Protein AF-0000000084893441 (afdb_homodimer)

Nearest PDB structures (foldseek):
  6hxs-assembly1_A  TM=9.053E-01  e=1.420E-27  Homo sapiens
  6hxr-assembly1_A  TM=9.342E-01  e=1.522E-26  Homo sapiens
  6w65-assembly1_A  TM=9.190E-01  e=3.024E-26  Homo sapiens
  6hxr-assembly2_B  TM=9.237E-01  e=7.244E-26  Homo sapiens
  6w65-assembly2_B  TM=9.407E-01  e=1.747E-24  Homo sapiens

InterPro domains:
  IPR012317 Poly(ADP-ribose) polymerase, catalytic domain [PF00644] (95-264)
  IPR012317 Poly(ADP-ribose) polymerase, catalytic domain [PS51059] (69-274)
  IPR041400 PARP16 N-terminal domain [PF18084] (4-82)
  IPR051838 Intracellular mono-ADP-ribosyltransferase ARTD/PARP [PTHR21328] (9-321)

Foldseek 3Di:
DQPDEDLQQLLLLLFLQLLLLVDPVVVVQNPPDDPVQADPVRDGNSVVVNVLSQQDAAPLPDDPVDCPPGDPSVVVVSVVRQRDDFKHKDWDDPVVQVCVQPQFPEPDTADRFPTKIFIGGDPVLVVLLVVVQVPWDKHKWKAFAESNNVNVCSRPNDDQVPDPDQQQHTAGKTFSYNVVRQVNFAWGATRCNGLLHGTKTKMFIKIFTPDLQKAAQDPPPVPPPPPPSNVSRQGDPPHNNGGHDHRMIGHRDRSRMGTGMMGMHRPPHDSVVVVCSVVVPPPPPPPPPPVVVCCVVCVVVVVVVVVVVVVVVVCCCPDPVVVVVVVVVVVD/DQPQEDLQQLLLLLFLQLLLLVDPVVVVQNPPDDPVQADPVRDGNSVVVNVLSQQDAFPLPDDPVDCPPGDPSVVVVSVVRQRDDFKHKDWDDPVVQVCVQPQFPEPDTADRFPTKIFIGGDPVLVVLLVVVQVPWDKHKWKAFAESNNVNVCSRPNDDQVPDPDQQQHTAGKTFSYNVVRQVNFAWGATRCNGLLHGTKTKMFIKIFTPDLQKAAQPPPPVPPPDDPSNVSRQGDPPHNNGGHDHRMIGHRDRSRMGTGMMGMHRPPHDSVVVVCSVVVPPPPPPPPPPVVVCCVVCVVVVVVVVVVVVVVVVCCCPDPVVVVVVVVVVVD

Secondary structure (DSSP, 8-state):
------HHHHHHHHHHHHHHHTSTTHHHH--SPPGGGB-TTS-B-HHHHHHHHHTPPPGGG--TT--TTS-HHHHHHHHHHT--SSEEEEE--HHHHHHHHHSS--SSPPPPPSEEEEEEE-HHHHHHHHHHHTTS-EEEEEEEE-GGGHHHHHHH---GGG----TT-SSEEEES-HHHHGGG---EE--TT-TT-SEEEEEEEEEEE--TTEEE-----TT-TT-GGGGGGSB-TT-SS-BPPTTEEEESSGGGEEEEEEEEE-TT--HHHHHHHHHT---------HHHHHHHHTHHHHHHHHHHHHHHHHHHHHSHHHHHHHHHHH--/------HHHHHHHHHHHHHHHTSTTHHHH--SPPGGGB-TTS-B-HHHHHHHHHTPPPGGG--TT--TTS-HHHHHHHHHHT--SSEEEEE--HHHHHHHHHSS--SSPPPPPSEEEEEEE-HHHHHHHHHHHTTS-EEEEEEEE-GGGHHHHHHH---GGG----TT-SSEEEES-HHHHGGG---EE--TT-TT-SEEEEEEEEEEE--TTEEE-----TT----GGGGGGSB-TT-SS-BPPTTEEEESSGGGEEEEEEEEE-TT--HHHHHHHHHT---------HHHHHHHHTHHHHHHHHHHHHHHHHHHHHSHHHHHHHHHHH--

Structure (mmCIF, N/CA/C/O backbone):
data_AF-0000000084893441-model_v1
#
loop_
_entity.id
_entity.type
_entity.pdbx_description
1 polymer Poly
#
loop_
_atom_site.group_PDB
_atom_site.id
_atom_site.type_symbol
_atom_site.label_atom_id
_atom_site.label_alt_id
_atom_site.label_comp_id
_atom_site.label_asym_id
_atom_site.label_entity_id
_atom_site.label_seq_id
_atom_site.pdbx_PDB_ins_code
_atom_site.Cartn_x
_atom_site.Cartn_y
_atom_site.Cartn_z
_atom_site.occupancy
_atom_site.B_iso_or_equiv
_atom_site.auth_seq_id
_atom_site.auth_comp_id
_atom_site.auth_asym_id
_atom_site.auth_atom_id
_atom_site.pdbx_PDB_model_num
ATOM 1 N N . GLN A 1 1 ? -11.25 -36.5 -12.289 1 32.12 1 GLN A N 1
ATOM 2 C CA . GLN A 1 1 ? -9.812 -36.75 -12.359 1 32.12 1 GLN A CA 1
ATOM 3 C C . GLN A 1 1 ? -9.023 -35.594 -11.758 1 32.12 1 GLN A C 1
ATOM 5 O O . GLN A 1 1 ? -9.188 -34.438 -12.172 1 32.12 1 GLN A O 1
ATOM 10 N N . ALA A 1 2 ? -8.75 -35.719 -10.508 1 43.72 2 ALA A N 1
ATOM 11 C CA . ALA A 1 2 ? -8.039 -34.656 -9.797 1 43.72 2 ALA A CA 1
ATOM 12 C C . ALA A 1 2 ? -6.891 -34.094 -10.633 1 43.72 2 ALA A C 1
ATOM 14 O O . ALA A 1 2 ? -6 -34.844 -11.047 1 43.72 2 ALA A O 1
ATOM 15 N N . THR A 1 3 ? -7.152 -33.156 -11.516 1 53.75 3 THR A N 1
ATOM 16 C CA . THR A 1 3 ? -6.125 -32.594 -12.375 1 53.75 3 THR A CA 1
ATOM 17 C C . THR A 1 3 ? -4.859 -32.281 -11.578 1 53.75 3 THR A C 1
ATOM 19 O O . THR A 1 3 ? -4.918 -31.609 -10.547 1 53.75 3 THR A O 1
ATOM 22 N N . VAL A 1 4 ? -3.928 -33.188 -11.719 1 68.5 4 VAL A N 1
ATOM 23 C CA . VAL A 1 4 ? -2.631 -33.094 -11.055 1 68.5 4 VAL A CA 1
ATOM 24 C C . VAL A 1 4 ? -1.923 -31.828 -11.5 1 68.5 4 VAL A C 1
ATOM 26 O O . VAL A 1 4 ? -1.773 -31.578 -12.695 1 68.5 4 VAL A O 1
ATOM 29 N N . MET A 1 5 ? -1.718 -30.922 -10.555 1 84.44 5 MET A N 1
ATOM 30 C CA . MET A 1 5 ? -0.98 -29.688 -10.828 1 84.44 5 MET A CA 1
ATOM 31 C C . MET A 1 5 ? 0.495 -29.984 -11.086 1 84.44 5 MET A C 1
ATOM 33 O O . MET A 1 5 ? 1.08 -30.844 -10.43 1 84.44 5 MET A O 1
ATOM 37 N N . ASP A 1 6 ? 0.981 -29.344 -12.094 1 90.38 6 ASP A N 1
ATOM 38 C CA . ASP A 1 6 ? 2.404 -29.516 -12.375 1 90.38 6 ASP A CA 1
ATOM 39 C C . ASP A 1 6 ? 3.258 -28.891 -11.273 1 90.38 6 ASP A C 1
ATOM 41 O O . ASP A 1 6 ? 2.73 -28.25 -10.367 1 90.38 6 ASP A O 1
ATOM 45 N N . ILE A 1 7 ? 4.516 -29.172 -11.336 1 95.06 7 ILE A N 1
ATOM 46 C CA . ILE A 1 7 ? 5.441 -28.797 -10.273 1 95.06 7 ILE A CA 1
ATOM 47 C C . ILE A 1 7 ? 5.535 -27.281 -10.164 1 95.06 7 ILE A C 1
ATOM 49 O O . ILE A 1 7 ? 5.723 -26.734 -9.07 1 95.06 7 ILE A O 1
ATOM 53 N N . VAL A 1 8 ? 5.375 -26.562 -11.297 1 96.56 8 VAL A N 1
ATOM 54 C CA . VAL A 1 8 ? 5.488 -25.109 -11.305 1 96.56 8 VAL A CA 1
ATOM 55 C C . VAL A 1 8 ? 4.301 -24.5 -10.578 1 96.56 8 VAL A C 1
ATOM 57 O O . VAL A 1 8 ? 4.465 -23.578 -9.766 1 96.56 8 VAL A O 1
ATOM 60 N N . CYS A 1 9 ? 3.146 -25.031 -10.758 1 97.5 9 CYS A N 1
ATOM 61 C CA . CYS A 1 9 ? 1.945 -24.578 -10.062 1 97.5 9 CYS A CA 1
ATOM 62 C C . CYS A 1 9 ? 2.051 -24.875 -8.562 1 97.5 9 CYS A C 1
ATOM 64 O O . CYS A 1 9 ? 1.691 -24.031 -7.738 1 97.5 9 CYS A O 1
ATOM 66 N N . CYS A 1 10 ? 2.59 -26.016 -8.273 1 97.56 10 CYS A N 1
ATOM 67 C CA . CYS A 1 10 ? 2.762 -26.391 -6.875 1 97.56 10 CYS A CA 1
ATOM 68 C C . CYS A 1 10 ? 3.74 -25.453 -6.172 1 97.56 10 CYS A C 1
ATOM 70 O O . CYS A 1 10 ? 3.488 -25.016 -5.051 1 97.56 10 CYS A O 1
ATOM 72 N N . ASP A 1 11 ? 4.809 -25.203 -6.891 1 97.38 11 ASP A N 1
ATOM 73 C CA . ASP A 1 11 ? 5.82 -24.297 -6.344 1 97.38 11 ASP A CA 1
ATOM 74 C C . ASP A 1 11 ? 5.242 -22.906 -6.09 1 97.38 11 ASP A C 1
ATOM 76 O O . ASP A 1 11 ? 5.484 -22.312 -5.039 1 97.38 11 ASP A O 1
ATOM 80 N N . PHE A 1 12 ? 4.418 -22.5 -7.02 1 97.44 12 PHE A N 1
ATOM 81 C CA . PHE A 1 12 ? 3.801 -21.172 -6.898 1 97.44 12 PHE A CA 1
ATOM 82 C C . PHE A 1 12 ? 2.873 -21.125 -5.691 1 97.44 12 PHE A C 1
ATOM 84 O O . PHE A 1 12 ? 2.957 -20.203 -4.879 1 97.44 12 PHE A O 1
ATOM 91 N N . LEU A 1 13 ? 2.057 -22.094 -5.516 1 97.81 13 LEU A N 1
ATOM 92 C CA . LEU A 1 13 ? 1.147 -22.141 -4.375 1 97.81 13 LEU A CA 1
ATOM 93 C C . LEU A 1 13 ? 1.923 -22.141 -3.062 1 97.81 13 LEU A C 1
ATOM 95 O O . LEU A 1 13 ? 1.551 -21.453 -2.117 1 97.81 13 LEU A O 1
ATOM 99 N N . TYR A 1 14 ? 2.969 -22.922 -3.07 1 97.81 14 TYR A N 1
ATOM 100 C CA . TYR A 1 14 ? 3.768 -23.016 -1.854 1 97.81 14 TYR A CA 1
ATOM 101 C C . TYR A 1 14 ? 4.457 -21.688 -1.561 1 97.81 14 TYR A C 1
ATOM 103 O O . TYR A 1 14 ? 4.574 -21.281 -0.402 1 97.81 14 TYR A O 1
ATOM 111 N N . SER A 1 15 ? 4.902 -21 -2.605 1 96.94 15 SER A N 1
ATOM 112 C CA . SER A 1 15 ? 5.527 -19.703 -2.447 1 96.94 15 SER A CA 1
ATOM 113 C C . SER A 1 15 ? 4.551 -18.688 -1.859 1 96.94 15 SER A C 1
ATOM 115 O O . SER A 1 15 ? 4.914 -17.906 -0.98 1 96.94 15 SER A O 1
ATOM 117 N N . LEU A 1 16 ? 3.322 -18.703 -2.357 1 97.31 16 LEU A N 1
ATOM 118 C CA . LEU A 1 16 ? 2.303 -17.797 -1.822 1 97.31 16 LEU A CA 1
ATOM 119 C C . LEU A 1 16 ? 2.037 -18.094 -0.35 1 97.31 16 LEU A C 1
ATOM 121 O O . LEU A 1 16 ? 1.928 -17.188 0.463 1 97.31 16 LEU A O 1
ATOM 125 N N . PHE A 1 17 ? 2.029 -19.328 -0.044 1 97.75 17 PHE A N 1
ATOM 126 C CA . PHE A 1 17 ? 1.771 -19.766 1.323 1 97.75 17 PHE A CA 1
ATOM 127 C C . PHE A 1 17 ? 2.879 -19.297 2.26 1 97.75 17 PHE A C 1
ATOM 129 O O . PHE A 1 17 ? 2.604 -18.734 3.32 1 97.75 17 PHE A O 1
ATOM 136 N N . VAL A 1 18 ? 4.074 -19.516 1.857 1 97.25 18 VAL A N 1
ATOM 137 C CA . VAL A 1 18 ? 5.223 -19.156 2.682 1 97.25 18 VAL A CA 1
ATOM 138 C C . VAL A 1 18 ? 5.281 -17.641 2.85 1 97.25 18 VAL A C 1
ATOM 140 O O . VAL A 1 18 ? 5.547 -17.141 3.945 1 97.25 18 VAL A O 1
ATOM 143 N N . SER A 1 19 ? 4.996 -16.953 1.804 1 96.44 19 SER A N 1
ATOM 144 C CA . SER A 1 19 ? 4.992 -15.492 1.881 1 96.44 19 SER A CA 1
ATOM 145 C C . SER A 1 19 ? 3.998 -15 2.928 1 96.44 19 SER A C 1
ATOM 147 O O . SER A 1 19 ? 4.293 -14.062 3.678 1 96.44 19 SER A O 1
ATOM 149 N N . ALA A 1 20 ? 2.879 -15.594 2.982 1 96.88 20 ALA A N 1
ATOM 150 C CA . ALA A 1 20 ? 1.868 -15.234 3.977 1 96.88 20 ALA A CA 1
ATOM 151 C C . ALA A 1 20 ? 2.305 -15.656 5.375 1 96.88 20 ALA A C 1
ATOM 153 O O . ALA A 1 20 ? 2.133 -14.898 6.34 1 96.88 20 ALA A O 1
ATOM 154 N N . ALA A 1 21 ? 2.926 -16.766 5.469 1 97.38 21 ALA A N 1
ATOM 155 C CA . ALA A 1 21 ? 3.27 -17.375 6.754 1 97.38 21 ALA A CA 1
ATOM 156 C C . ALA A 1 21 ? 4.363 -16.578 7.461 1 97.38 21 ALA A C 1
ATOM 158 O O . ALA A 1 21 ? 4.344 -16.438 8.688 1 97.38 21 ALA A O 1
ATOM 159 N N . ILE A 1 22 ? 5.266 -16.078 6.727 1 94.81 22 ILE A N 1
ATOM 160 C CA . ILE A 1 22 ? 6.434 -15.461 7.348 1 94.81 22 ILE A CA 1
ATOM 161 C C . ILE A 1 22 ? 6.168 -13.977 7.562 1 94.81 22 ILE A C 1
ATOM 163 O O . ILE A 1 22 ? 7 -13.266 8.141 1 94.81 22 ILE A O 1
ATOM 167 N N . ASN A 1 23 ? 5.094 -13.523 7.066 1 93.31 23 ASN A N 1
ATOM 168 C CA . ASN A 1 23 ? 4.758 -12.117 7.23 1 93.31 23 ASN A CA 1
ATOM 169 C C . ASN A 1 23 ? 4.367 -11.797 8.672 1 93.31 23 ASN A C 1
ATOM 171 O O . ASN A 1 23 ? 3.846 -12.656 9.383 1 93.31 23 ASN A O 1
ATOM 175 N N . TYR A 1 24 ? 4.613 -10.508 9.086 1 89.5 24 TYR A N 1
ATOM 176 C CA . TYR A 1 24 ? 4.273 -10.094 10.438 1 89.5 24 TYR A CA 1
ATOM 177 C C . TYR A 1 24 ? 2.762 -10.086 10.648 1 89.5 24 TYR A C 1
ATOM 179 O O . TYR A 1 24 ? 2.283 -10.211 11.773 1 89.5 24 TYR A O 1
ATOM 187 N N . LYS A 1 25 ? 1.961 -9.984 9.562 1 90.88 25 LYS A N 1
ATOM 188 C CA . LYS A 1 25 ? 0.503 -10 9.633 1 90.88 25 LYS A CA 1
ATOM 189 C C . LYS A 1 25 ? -0.045 -11.391 9.32 1 90.88 25 LYS A C 1
ATOM 191 O O . LYS A 1 25 ? -1.138 -11.523 8.766 1 90.88 25 LYS A O 1
ATOM 196 N N . LYS A 1 26 ? 0.669 -12.32 9.633 1 94.31 26 LYS A N 1
ATOM 197 C CA . LYS A 1 26 ? 0.342 -13.695 9.258 1 94.31 26 LYS A CA 1
ATOM 198 C C . LYS A 1 26 ? -1.015 -14.109 9.82 1 94.31 26 LYS A C 1
ATOM 200 O O . LYS A 1 26 ? -1.728 -14.906 9.203 1 94.31 26 LYS A O 1
ATOM 205 N N . ASP A 1 27 ? -1.447 -13.578 10.93 1 91.88 27 ASP A N 1
ATOM 206 C CA . ASP A 1 27 ? -2.727 -13.953 11.523 1 91.88 27 ASP A CA 1
ATOM 207 C C . ASP A 1 27 ? -3.889 -13.586 10.602 1 91.88 27 ASP A C 1
ATOM 209 O O . ASP A 1 27 ? -4.863 -14.336 10.5 1 91.88 27 ASP A O 1
ATOM 213 N N . SER A 1 28 ? -3.746 -12.516 9.859 1 90.44 28 SER A N 1
ATOM 214 C CA . SER A 1 28 ? -4.809 -12.055 8.969 1 90.44 28 SER A CA 1
ATOM 215 C C . SER A 1 28 ? -4.59 -12.547 7.547 1 90.44 28 SER A C 1
ATOM 217 O O . SER A 1 28 ? -5.547 -12.703 6.785 1 90.44 28 SER A O 1
ATOM 219 N N . LEU A 1 29 ? -3.416 -12.875 7.234 1 94.38 29 LEU A N 1
ATOM 220 C CA . LEU A 1 29 ? -3.059 -13.172 5.852 1 94.38 29 LEU A CA 1
ATOM 221 C C . LEU A 1 29 ? -3.182 -14.672 5.57 1 94.38 29 LEU A C 1
ATOM 223 O O . LEU A 1 29 ? -3.547 -15.07 4.465 1 94.38 29 LEU A O 1
ATOM 227 N N . LEU A 1 30 ? -2.803 -15.453 6.574 1 96.94 30 LEU A N 1
ATOM 228 C CA . LEU A 1 30 ? -2.715 -16.891 6.363 1 96.94 30 LEU A CA 1
ATOM 229 C C . LEU A 1 30 ? -4.074 -17.547 6.555 1 96.94 30 LEU A C 1
ATOM 231 O O . LEU A 1 30 ? -4.312 -18.219 7.574 1 96.94 30 LEU A O 1
ATOM 235 N N . ARG A 1 31 ? -4.867 -17.406 5.5 1 95.62 31 ARG A N 1
ATOM 236 C CA . ARG A 1 31 ? -6.215 -17.969 5.469 1 95.62 31 ARG A CA 1
ATOM 237 C C . ARG A 1 31 ? -6.465 -18.719 4.156 1 95.62 31 ARG A C 1
ATOM 239 O O . ARG A 1 31 ? -6.363 -18.125 3.078 1 95.62 31 ARG A O 1
ATOM 246 N N . PRO A 1 32 ? -6.781 -19.922 4.27 1 96.81 32 PRO A N 1
ATOM 247 C CA . PRO A 1 32 ? -6.973 -20.781 5.445 1 96.81 32 PRO A CA 1
ATOM 248 C C . PRO A 1 32 ? -5.66 -21.141 6.137 1 96.81 32 PRO A C 1
ATOM 250 O O . PRO A 1 32 ? -4.59 -21 5.539 1 96.81 32 PRO A O 1
ATOM 253 N N . PHE A 1 33 ? -5.781 -21.484 7.379 1 97.94 33 PHE A N 1
ATOM 254 C CA . PHE A 1 33 ? -4.688 -22 8.188 1 97.94 33 PHE A CA 1
ATOM 255 C C . PHE A 1 33 ? -4.734 -23.531 8.258 1 97.94 33 PHE A C 1
ATOM 257 O O . PHE A 1 33 ? -5.789 -24.109 8.508 1 97.94 33 PHE A O 1
ATOM 264 N N . PRO A 1 34 ? -3.645 -24.188 8.023 1 97.19 34 PRO A N 1
ATOM 265 C CA . PRO A 1 34 ? -3.664 -25.641 8.078 1 97.19 34 PRO A CA 1
ATOM 266 C C . PRO A 1 34 ? -3.939 -26.172 9.484 1 97.19 34 PRO A C 1
ATOM 268 O O . PRO A 1 34 ? -3.184 -25.891 10.414 1 97.19 34 PRO A O 1
ATOM 271 N N . ALA A 1 35 ? -4.816 -27 9.57 1 95.5 35 ALA A N 1
ATOM 272 C CA . ALA A 1 35 ? -5.277 -27.531 10.852 1 95.5 35 ALA A CA 1
ATOM 273 C C . ALA A 1 35 ? -4.176 -28.328 11.539 1 95.5 35 ALA A C 1
ATOM 275 O O . ALA A 1 35 ? -4.172 -28.469 12.766 1 95.5 35 ALA A O 1
ATOM 276 N N . LEU A 1 36 ? -3.299 -28.875 10.797 1 95 36 LEU A N 1
ATOM 277 C CA . LEU A 1 36 ? -2.178 -29.672 11.297 1 95 36 LEU A CA 1
ATOM 278 C C . LEU A 1 36 ? -1.379 -28.875 12.328 1 95 36 LEU A C 1
ATOM 280 O O . LEU A 1 36 ? -0.687 -29.469 13.164 1 95 36 LEU A O 1
ATOM 284 N N . PHE A 1 37 ? -1.489 -27.562 12.281 1 97.62 37 PHE A N 1
ATOM 285 C CA . PHE A 1 37 ? -0.652 -26.734 13.141 1 97.62 37 PHE A CA 1
ATOM 286 C C . PHE A 1 37 ? -1.497 -26 14.18 1 97.62 37 PHE A C 1
ATOM 288 O O . PHE A 1 37 ? -1.126 -24.922 14.633 1 97.62 37 PHE A O 1
ATOM 295 N N . LEU A 1 38 ? -2.572 -26.547 14.43 1 96.38 38 LEU A N 1
ATOM 296 C CA . LEU A 1 38 ? -3.375 -26.078 15.555 1 96.38 38 LEU A CA 1
ATOM 297 C C . LEU A 1 38 ? -3.018 -26.828 16.828 1 96.38 38 LEU A C 1
ATOM 299 O O . LEU A 1 38 ? -2.9 -28.062 16.812 1 96.38 38 LEU A O 1
ATOM 303 N N . LYS A 1 39 ? -2.828 -26.094 17.859 1 94.94 39 LYS A N 1
ATOM 304 C CA . LYS A 1 39 ? -2.586 -26.719 19.156 1 94.94 39 LYS A CA 1
ATOM 305 C C . LYS A 1 39 ? -3.871 -27.297 19.734 1 94.94 39 LYS A C 1
ATOM 307 O O . LYS A 1 39 ? -4.934 -27.203 19.109 1 94.94 39 LYS A O 1
ATOM 312 N N . GLU A 1 40 ? -3.732 -27.906 20.906 1 91 40 GLU A N 1
ATOM 313 C CA . GLU A 1 40 ? -4.867 -28.547 21.578 1 91 40 GLU A CA 1
ATOM 314 C C . GLU A 1 40 ? -5.938 -27.531 21.938 1 91 40 GLU A C 1
ATOM 316 O O . GLU A 1 40 ? -7.133 -27.828 21.906 1 91 40 GLU A O 1
ATOM 321 N N . ASP A 1 41 ? -5.59 -26.266 22.25 1 93 41 ASP A N 1
ATOM 322 C CA . ASP A 1 41 ? -6.52 -25.203 22.609 1 93 41 ASP A CA 1
ATOM 323 C C . ASP A 1 41 ? -7.031 -24.453 21.375 1 93 41 ASP A C 1
ATOM 325 O O . ASP A 1 41 ? -7.691 -23.422 21.5 1 93 41 ASP A O 1
ATOM 329 N N . ASN A 1 42 ? -6.695 -24.922 20.234 1 92.5 42 ASN A N 1
ATOM 330 C CA . ASN A 1 42 ? -7.117 -24.344 18.953 1 92.5 42 ASN A CA 1
ATOM 331 C C . ASN A 1 42 ? -6.355 -23.062 18.625 1 92.5 42 ASN A C 1
ATOM 333 O O . ASN A 1 42 ? -6.785 -22.281 17.781 1 92.5 42 ASN A O 1
ATOM 337 N N . GLU A 1 43 ? -5.309 -22.953 19.359 1 95.69 43 GLU A N 1
ATOM 338 C CA . GLU A 1 43 ? -4.438 -21.828 19.062 1 95.69 43 GLU A CA 1
ATOM 339 C C . GLU A 1 43 ? -3.502 -22.156 17.891 1 95.69 43 GLU A C 1
ATOM 341 O O . GLU A 1 43 ? -2.977 -23.266 17.797 1 95.69 43 GLU A O 1
ATOM 346 N N . LYS A 1 44 ? -3.289 -21.234 17.047 1 97 44 LYS A N 1
ATOM 347 C CA . LYS A 1 44 ? -2.426 -21.406 15.891 1 97 44 LYS A CA 1
ATOM 348 C C . LYS A 1 44 ? -0.958 -21.469 16.297 1 97 44 LYS A C 1
ATOM 350 O O . LYS A 1 44 ? -0.463 -20.594 17 1 97 44 LYS A O 1
ATOM 355 N N . ASP A 1 45 ? -0.286 -22.5 15.898 1 97.31 45 ASP A N 1
ATOM 356 C CA . ASP A 1 45 ? 1.142 -22.656 16.156 1 97.31 45 ASP A CA 1
ATOM 357 C C . ASP A 1 45 ? 1.973 -22.156 14.977 1 97.31 45 ASP A C 1
ATOM 359 O O . ASP A 1 45 ? 2.488 -22.969 14.195 1 97.31 45 ASP A O 1
ATOM 363 N N . PHE A 1 46 ? 2.209 -20.922 14.953 1 97.31 46 PHE A N 1
ATOM 364 C CA . PHE A 1 46 ? 2.912 -20.297 13.836 1 97.31 46 PHE A CA 1
ATOM 365 C C . PHE A 1 46 ? 4.379 -20.719 13.82 1 97.31 46 PHE A C 1
ATOM 367 O O . PHE A 1 46 ? 4.965 -20.906 12.75 1 97.31 46 PHE A O 1
ATOM 374 N N . ASP A 1 47 ? 4.953 -20.875 14.922 1 96.56 47 ASP A N 1
ATOM 375 C CA . ASP A 1 47 ? 6.367 -21.234 14.984 1 96.56 47 ASP A CA 1
ATOM 376 C C . ASP A 1 47 ? 6.609 -22.594 14.344 1 96.56 47 ASP A C 1
ATOM 378 O O . ASP A 1 47 ? 7.516 -22.75 13.523 1 96.56 47 ASP A O 1
ATOM 382 N N . ALA A 1 48 ? 5.836 -23.516 14.75 1 97.25 48 ALA A N 1
ATOM 383 C CA . ALA A 1 48 ? 5.957 -24.859 14.18 1 97.25 48 ALA A CA 1
ATOM 384 C C . ALA A 1 48 ? 5.691 -24.844 12.672 1 97.25 48 ALA A C 1
ATOM 386 O O . ALA A 1 48 ? 6.367 -25.531 11.906 1 97.25 48 ALA A O 1
ATOM 387 N N . LEU A 1 49 ? 4.723 -24.078 12.305 1 98.19 49 LEU A N 1
ATOM 388 C CA . LEU A 1 49 ? 4.355 -23.984 10.898 1 98.19 49 LEU A CA 1
ATOM 389 C C . LEU A 1 49 ? 5.5 -23.406 10.078 1 98.19 49 LEU A C 1
ATOM 391 O O . LEU A 1 49 ? 5.855 -23.938 9.023 1 98.19 49 LEU A O 1
ATOM 395 N N . ILE A 1 50 ? 6.039 -22.328 10.562 1 97.44 50 ILE A N 1
ATOM 396 C CA . ILE A 1 50 ? 7.109 -21.641 9.859 1 97.44 50 ILE A CA 1
ATOM 397 C C . ILE A 1 50 ? 8.328 -22.547 9.758 1 97.44 50 ILE A C 1
ATOM 399 O O . ILE A 1 50 ? 8.984 -22.609 8.711 1 97.44 50 ILE A O 1
ATOM 403 N N . GLU A 1 51 ? 8.586 -23.203 10.766 1 96.81 51 GLU A N 1
ATOM 404 C CA . GLU A 1 51 ? 9.695 -24.156 10.75 1 96.81 51 GLU A CA 1
ATOM 405 C C . GLU A 1 51 ? 9.484 -25.234 9.688 1 96.81 51 GLU A C 1
ATOM 407 O O . GLU A 1 51 ? 10.391 -25.531 8.914 1 96.81 51 GLU A O 1
ATOM 412 N N . ALA A 1 52 ? 8.367 -25.797 9.688 1 97.5 52 ALA A N 1
ATOM 413 C CA . ALA A 1 52 ? 8.047 -26.812 8.695 1 97.5 52 ALA A CA 1
ATOM 414 C C . ALA A 1 52 ? 8.141 -26.25 7.277 1 97.5 52 ALA A C 1
ATOM 416 O O . ALA A 1 52 ? 8.656 -26.922 6.375 1 97.5 52 ALA A O 1
ATOM 417 N N . ALA A 1 53 ? 7.648 -25.078 7.078 1 97.38 53 ALA A N 1
ATOM 418 C CA . ALA A 1 53 ? 7.617 -24.453 5.762 1 97.38 53 ALA A CA 1
ATOM 419 C C . ALA A 1 53 ? 9.031 -24.172 5.254 1 97.38 53 ALA A C 1
ATOM 421 O O . ALA A 1 53 ? 9.32 -24.375 4.07 1 97.38 53 ALA A O 1
ATOM 422 N N . ARG A 1 54 ? 9.844 -23.766 6.133 1 93.75 54 ARG A N 1
ATOM 423 C CA . ARG A 1 54 ? 11.195 -23.375 5.754 1 93.75 54 ARG A CA 1
ATOM 424 C C . ARG A 1 54 ? 12.078 -24.578 5.496 1 93.75 54 ARG A C 1
ATOM 426 O O . ARG A 1 54 ? 13.047 -24.5 4.734 1 93.75 54 ARG A O 1
ATOM 433 N N . ARG A 1 55 ? 11.758 -25.656 6.02 1 95.44 55 ARG A N 1
ATOM 434 C CA . ARG A 1 55 ? 12.617 -26.828 5.965 1 95.44 55 ARG A CA 1
ATOM 435 C C . ARG A 1 55 ? 12.352 -27.641 4.699 1 95.44 55 ARG A C 1
ATOM 437 O O . ARG A 1 55 ? 13.078 -28.594 4.402 1 95.44 55 ARG A O 1
ATOM 444 N N . LEU A 1 56 ? 11.367 -27.312 4.012 1 97.19 56 LEU A N 1
ATOM 445 C CA . LEU A 1 56 ? 11.062 -28.047 2.781 1 97.19 56 LEU A CA 1
ATOM 446 C C . LEU A 1 56 ? 12.117 -27.766 1.713 1 97.19 56 LEU A C 1
ATOM 448 O O . LEU A 1 56 ? 12.422 -26.609 1.425 1 97.19 56 LEU A O 1
ATOM 452 N N . PRO A 1 57 ? 12.734 -28.828 1.166 1 96.56 57 PRO A N 1
ATOM 453 C CA . PRO A 1 57 ? 13.68 -28.625 0.066 1 96.56 57 PRO A CA 1
ATOM 454 C C . PRO A 1 57 ? 12.992 -28.188 -1.224 1 96.56 57 PRO A C 1
ATOM 456 O O . PRO A 1 57 ? 11.766 -28.188 -1.31 1 96.56 57 PRO A O 1
ATOM 459 N N . PRO A 1 58 ? 13.812 -27.734 -2.162 1 96.44 58 PRO A N 1
ATOM 460 C CA . PRO A 1 58 ? 13.188 -27.438 -3.455 1 96.44 58 PRO A CA 1
ATOM 461 C C . PRO A 1 58 ? 12.383 -28.609 -4.012 1 96.44 58 PRO A C 1
ATOM 463 O O . PRO A 1 58 ? 12.805 -29.766 -3.9 1 96.44 58 PRO A O 1
ATOM 466 N N . LEU A 1 59 ? 11.305 -28.281 -4.621 1 95.94 59 LEU A N 1
ATOM 467 C CA . LEU A 1 59 ? 10.359 -29.312 -5.02 1 95.94 59 LEU A CA 1
ATOM 468 C C . LEU A 1 59 ? 10.984 -30.25 -6.039 1 95.94 59 LEU A C 1
ATOM 470 O O . LEU A 1 59 ? 10.742 -31.469 -6 1 95.94 59 LEU A O 1
ATOM 474 N N . HIS A 1 60 ? 11.75 -29.719 -6.957 1 92.69 60 HIS A N 1
ATOM 475 C CA . HIS A 1 60 ? 12.32 -30.516 -8.031 1 92.69 60 HIS A CA 1
ATOM 476 C C . HIS A 1 60 ? 13.375 -31.484 -7.5 1 92.69 60 HIS A C 1
ATOM 478 O O . HIS A 1 60 ? 13.781 -32.406 -8.195 1 92.69 60 HIS A O 1
ATOM 484 N N . GLN A 1 61 ? 13.758 -31.312 -6.23 1 93.88 61 GLN A N 1
ATOM 485 C CA . GLN A 1 61 ? 14.773 -32.156 -5.621 1 93.88 61 GLN A CA 1
ATOM 486 C C . GLN A 1 61 ? 14.133 -33.25 -4.742 1 93.88 61 GLN A C 1
ATOM 488 O O . GLN A 1 61 ? 14.828 -34.094 -4.203 1 93.88 61 GLN A O 1
ATOM 493 N N . ILE A 1 62 ? 12.859 -33.188 -4.625 1 93.69 62 ILE A N 1
ATOM 494 C CA . ILE A 1 62 ? 12.18 -34.156 -3.762 1 93.69 62 ILE A CA 1
ATOM 495 C C . ILE A 1 62 ? 11.969 -35.469 -4.516 1 93.69 62 ILE A C 1
ATOM 497 O O . ILE A 1 62 ? 11.391 -35.5 -5.602 1 93.69 62 ILE A O 1
ATOM 501 N N . ASP A 1 63 ? 12.492 -36.562 -3.908 1 91.75 63 ASP A N 1
ATOM 502 C CA . ASP A 1 63 ? 12.188 -37.906 -4.371 1 91.75 63 ASP A CA 1
ATOM 503 C C . ASP A 1 63 ? 10.922 -38.438 -3.699 1 91.75 63 ASP A C 1
ATOM 505 O O . ASP A 1 63 ? 10.969 -38.906 -2.562 1 91.75 63 ASP A O 1
ATOM 509 N N . TRP A 1 64 ? 9.953 -38.469 -4.441 1 87.75 64 TRP A N 1
ATOM 510 C CA . TRP A 1 64 ? 8.641 -38.781 -3.896 1 87.75 64 TRP A CA 1
ATOM 511 C C . TRP A 1 64 ? 8.555 -40.281 -3.525 1 87.75 64 TRP A C 1
ATOM 513 O O . TRP A 1 64 ? 7.664 -40.688 -2.779 1 87.75 64 TRP A O 1
ATOM 523 N N . LYS A 1 65 ? 9.461 -41.031 -3.982 1 88.62 65 LYS A N 1
ATOM 524 C CA . LYS A 1 65 ? 9.516 -42.469 -3.611 1 88.62 65 LYS A CA 1
ATOM 525 C C . LYS A 1 65 ? 10.156 -42.656 -2.24 1 88.62 65 LYS A C 1
ATOM 527 O O . LYS A 1 65 ? 9.922 -43.656 -1.569 1 88.62 65 LYS A O 1
ATOM 532 N N . ASN A 1 66 ? 10.953 -41.688 -1.902 1 90.69 66 ASN A N 1
ATOM 533 C CA . ASN A 1 66 ? 11.633 -41.719 -0.609 1 90.69 66 ASN A CA 1
ATOM 534 C C . ASN A 1 66 ? 11.703 -40.344 0.024 1 90.69 66 ASN A C 1
ATOM 536 O O . ASN A 1 66 ? 12.656 -39.594 -0.221 1 90.69 66 ASN A O 1
ATOM 540 N N . THR A 1 67 ? 10.789 -40.062 0.929 1 91.19 67 THR A N 1
ATOM 541 C CA . THR A 1 67 ? 10.742 -38.781 1.567 1 91.19 67 THR A CA 1
ATOM 542 C C . THR A 1 67 ? 11.156 -38.875 3.033 1 91.19 67 THR A C 1
ATOM 544 O O . THR A 1 67 ? 10.906 -37.938 3.816 1 91.19 67 THR A O 1
ATOM 547 N N . ASP A 1 68 ? 11.789 -39.969 3.439 1 91.19 68 ASP A N 1
ATOM 548 C CA . ASP A 1 68 ? 12.086 -40.25 4.844 1 91.19 68 ASP A CA 1
ATOM 549 C C . ASP A 1 68 ? 13.102 -39.25 5.391 1 91.19 68 ASP A C 1
ATOM 551 O O . ASP A 1 68 ? 13.133 -38.969 6.594 1 91.19 68 ASP A O 1
ATOM 555 N N . HIS A 1 69 ? 13.859 -38.719 4.512 1 92.81 69 HIS A N 1
ATOM 556 C CA . HIS A 1 69 ? 14.914 -37.781 4.941 1 92.81 69 HIS A CA 1
ATOM 557 C C . HIS A 1 69 ? 14.391 -36.375 5.098 1 92.81 69 HIS A C 1
ATOM 559 O O . HIS A 1 69 ? 15.102 -35.5 5.57 1 92.81 69 HIS A O 1
ATOM 565 N N . ILE A 1 70 ? 13.227 -36.156 4.68 1 94.75 70 ILE A N 1
ATOM 566 C CA . ILE A 1 70 ? 12.609 -34.844 4.762 1 94.75 70 ILE A CA 1
ATOM 567 C C . ILE A 1 70 ? 11.727 -34.75 6 1 94.75 70 ILE A C 1
ATOM 569 O O . ILE A 1 70 ? 11.102 -35.75 6.391 1 94.75 70 ILE A O 1
ATOM 573 N N . ASN A 1 71 ? 11.703 -33.594 6.625 1 94.62 71 ASN A N 1
ATOM 574 C CA . ASN A 1 71 ? 10.828 -33.375 7.766 1 94.62 71 ASN A CA 1
ATOM 575 C C . ASN A 1 71 ? 9.383 -33.781 7.453 1 94.62 71 ASN A C 1
ATOM 577 O O . ASN A 1 71 ? 8.797 -33.281 6.496 1 94.62 71 ASN A O 1
ATOM 581 N N . PRO A 1 72 ? 8.859 -34.719 8.242 1 95.25 72 PRO A N 1
ATOM 582 C CA . PRO A 1 72 ? 7.512 -35.219 7.941 1 95.25 72 PRO A CA 1
ATOM 583 C C . PRO A 1 72 ? 6.461 -34.125 7.957 1 95.25 72 PRO A C 1
ATOM 585 O O . PRO A 1 72 ? 5.516 -34.125 7.168 1 95.25 72 PRO A O 1
ATOM 588 N N . GLN A 1 73 ? 6.598 -33.125 8.836 1 96.56 73 GLN A N 1
ATOM 589 C CA . GLN A 1 73 ? 5.641 -32.031 8.898 1 96.56 73 GLN A CA 1
ATOM 590 C C . GLN A 1 73 ? 5.699 -31.188 7.637 1 96.56 73 GLN A C 1
ATOM 592 O O . GLN A 1 73 ? 4.68 -30.641 7.203 1 96.56 73 GLN A O 1
ATOM 597 N N . SER A 1 74 ? 6.898 -31.094 7.113 1 97.62 74 SER A N 1
ATOM 598 C CA . SER A 1 74 ? 7.059 -30.328 5.875 1 97.62 74 SER A CA 1
ATOM 599 C C . SER A 1 74 ? 6.336 -31 4.715 1 97.62 74 SER A C 1
ATOM 601 O O . SER A 1 74 ? 5.707 -30.344 3.895 1 97.62 74 SER A O 1
ATOM 603 N N . ILE A 1 75 ? 6.418 -32.281 4.715 1 96.62 75 ILE A N 1
ATOM 604 C CA . ILE A 1 75 ? 5.777 -33.062 3.648 1 96.62 75 ILE A CA 1
ATOM 605 C C . ILE A 1 75 ? 4.258 -32.969 3.785 1 96.62 75 ILE A C 1
ATOM 607 O O . ILE A 1 75 ? 3.551 -32.75 2.797 1 96.62 75 ILE A O 1
ATOM 611 N N . LEU A 1 76 ? 3.775 -33.125 4.953 1 96.56 76 LEU A N 1
ATOM 612 C CA . LEU A 1 76 ? 2.342 -33.031 5.199 1 96.56 76 LEU A CA 1
ATOM 613 C C . LEU A 1 76 ? 1.83 -31.625 4.848 1 96.56 76 LEU A C 1
ATOM 615 O O . LEU A 1 76 ? 0.759 -31.484 4.254 1 96.56 76 LEU A O 1
ATOM 619 N N . LEU A 1 77 ? 2.592 -30.656 5.207 1 98.06 77 LEU A N 1
ATOM 620 C CA . LEU A 1 77 ? 2.234 -29.281 4.895 1 98.06 77 LEU A CA 1
ATOM 621 C C . LEU A 1 77 ? 2.18 -29.062 3.385 1 98.06 77 LEU A C 1
ATOM 623 O O . LEU A 1 77 ? 1.23 -28.469 2.873 1 98.06 77 LEU A O 1
ATOM 627 N N . LEU A 1 78 ? 3.16 -29.531 2.711 1 97.5 78 LEU A N 1
ATOM 628 C CA . LEU A 1 78 ? 3.193 -29.406 1.257 1 97.5 78 LEU A CA 1
ATOM 629 C C . LEU A 1 78 ? 1.948 -30.031 0.63 1 97.5 78 LEU A C 1
ATOM 631 O O . LEU A 1 78 ? 1.292 -29.406 -0.205 1 97.5 78 LEU A O 1
ATOM 635 N N . LYS A 1 79 ? 1.625 -31.234 1.024 1 95.38 79 LYS A N 1
ATOM 636 C CA . LYS A 1 79 ? 0.463 -31.938 0.484 1 95.38 79 LYS A CA 1
ATOM 637 C C . LYS A 1 79 ? -0.816 -31.125 0.712 1 95.38 79 LYS A C 1
ATOM 639 O O . LYS A 1 79 ? -1.695 -31.094 -0.151 1 95.38 79 LYS A O 1
ATOM 644 N N . TRP A 1 80 ? -0.871 -30.516 1.827 1 97.44 80 TRP A N 1
ATOM 645 C CA . TRP A 1 80 ? -2.035 -29.688 2.152 1 97.44 80 TRP A CA 1
ATOM 646 C C . TRP A 1 80 ? -2.102 -28.469 1.251 1 97.44 80 TRP A C 1
ATOM 648 O O . TRP A 1 80 ? -3.17 -28.125 0.736 1 97.44 80 TRP A O 1
ATOM 658 N N . VAL A 1 81 ? -1.017 -27.812 1.018 1 97.62 81 VAL A N 1
ATOM 659 C CA . VAL A 1 81 ? -0.95 -26.547 0.296 1 97.62 81 VAL A CA 1
ATOM 660 C C . VAL A 1 81 ? -1.247 -26.781 -1.184 1 97.62 81 VAL A C 1
ATOM 662 O O . VAL A 1 81 ? -1.926 -25.969 -1.82 1 97.62 81 VAL A O 1
ATOM 665 N N . ILE A 1 82 ? -0.828 -27.875 -1.736 1 96.44 82 ILE A N 1
ATOM 666 C CA . ILE A 1 82 ? -0.851 -28.047 -3.186 1 96.44 82 ILE A CA 1
ATOM 667 C C . ILE A 1 82 ? -2.123 -28.781 -3.602 1 96.44 82 ILE A C 1
ATOM 669 O O . ILE A 1 82 ? -2.279 -29.156 -4.766 1 96.44 82 ILE A O 1
ATOM 673 N N . ASN A 1 83 ? -3.016 -29.031 -2.656 1 94.44 83 ASN A N 1
ATOM 674 C CA . ASN A 1 83 ? -4.266 -29.703 -2.975 1 94.44 83 ASN A CA 1
ATOM 675 C C . ASN A 1 83 ? -5.477 -28.906 -2.523 1 94.44 83 ASN A C 1
ATOM 677 O O . ASN A 1 83 ? -6.297 -29.375 -1.74 1 94.44 83 ASN A O 1
ATOM 681 N N . PRO A 1 84 ? -5.59 -27.703 -3.115 1 94.94 84 PRO A N 1
ATOM 682 C CA . PRO A 1 84 ? -6.812 -26.969 -2.787 1 94.94 84 PRO A CA 1
ATOM 683 C C . PRO A 1 84 ? -8.07 -27.641 -3.312 1 94.94 84 PRO A C 1
ATOM 685 O O . PRO A 1 84 ? -8.055 -28.234 -4.391 1 94.94 84 PRO A O 1
ATOM 688 N N . LYS A 1 85 ? -9.172 -27.5 -2.654 1 91.81 85 LYS A N 1
ATOM 689 C CA . LYS A 1 85 ? -10.406 -28.188 -3.002 1 91.81 85 LYS A CA 1
ATOM 690 C C . LYS A 1 85 ? -11.273 -27.344 -3.922 1 91.81 85 LYS A C 1
ATOM 692 O O . LYS A 1 85 ? -12.023 -27.875 -4.746 1 91.81 85 LYS A O 1
ATOM 697 N N . SER A 1 86 ? -11.172 -26.109 -3.834 1 94.25 86 SER A N 1
ATOM 698 C CA . SER A 1 86 ? -12.133 -25.234 -4.48 1 94.25 86 SER A CA 1
ATOM 699 C C . SER A 1 86 ? -11.617 -24.734 -5.828 1 94.25 86 SER A C 1
ATOM 701 O O . SER A 1 86 ? -12.375 -24.172 -6.617 1 94.25 86 SER A O 1
ATOM 703 N N . PHE A 1 87 ? -10.32 -24.938 -6.098 1 96.81 87 PHE A N 1
ATOM 704 C CA . PHE A 1 87 ? -9.727 -24.5 -7.348 1 96.81 87 PHE A CA 1
ATOM 705 C C . PHE A 1 87 ? -8.469 -25.297 -7.672 1 96.81 87 PHE A C 1
ATOM 707 O O . PHE A 1 87 ? -8.008 -26.094 -6.852 1 96.81 87 PHE A O 1
ATOM 714 N N . HIS A 1 88 ? -7.949 -25.156 -8.844 1 96.19 88 HIS A N 1
ATOM 715 C CA . HIS A 1 88 ? -6.594 -25.562 -9.203 1 96.19 88 HIS A CA 1
ATOM 716 C C . HIS A 1 88 ? -5.973 -24.594 -10.195 1 96.19 88 HIS A C 1
ATOM 718 O O . HIS A 1 88 ? -6.68 -23.812 -10.836 1 96.19 88 HIS A O 1
ATOM 724 N N . LEU A 1 89 ? -4.66 -24.609 -10.234 1 97.81 89 LEU A N 1
ATOM 725 C CA . LEU A 1 89 ? -3.932 -23.719 -11.133 1 97.81 89 LEU A CA 1
ATOM 726 C C . LEU A 1 89 ? -3.43 -24.469 -12.359 1 97.81 89 LEU A C 1
ATOM 728 O O . LEU A 1 89 ? -3.09 -25.641 -12.273 1 97.81 89 LEU A O 1
ATOM 732 N N . THR A 1 90 ? -3.42 -23.781 -13.43 1 96.62 90 THR A N 1
ATOM 733 C CA . THR A 1 90 ? -2.764 -24.266 -14.641 1 96.62 90 THR A CA 1
ATOM 734 C C . THR A 1 90 ? -1.792 -23.219 -15.188 1 96.62 90 THR A C 1
ATOM 736 O O . THR A 1 90 ? -2.09 -22.016 -15.188 1 96.62 90 THR A O 1
ATOM 739 N N . LEU A 1 91 ? -0.651 -23.703 -15.477 1 96.19 91 LEU A N 1
ATOM 740 C CA . LEU A 1 91 ? 0.317 -22.812 -16.125 1 96.19 91 LEU A CA 1
ATOM 741 C C . LEU A 1 91 ? -0.146 -22.438 -17.516 1 96.19 91 LEU A C 1
ATOM 743 O O . LEU A 1 91 ? -0.428 -23.297 -18.344 1 96.19 91 LEU A O 1
ATOM 747 N N . ALA A 1 92 ? -0.182 -21.172 -17.75 1 95.38 92 ALA A N 1
ATOM 748 C CA . ALA A 1 92 ? -0.756 -20.656 -18.984 1 95.38 92 ALA A CA 1
ATOM 749 C C . ALA A 1 92 ? 0.151 -20.938 -20.172 1 95.38 92 ALA A C 1
ATOM 751 O O . ALA A 1 92 ? 1.377 -20.875 -20.062 1 95.38 92 ALA A O 1
ATOM 752 N N . ASP A 1 93 ? -0.458 -21.266 -21.297 1 92.56 93 ASP A N 1
ATOM 753 C CA . ASP A 1 93 ? 0.263 -21.406 -22.562 1 92.56 93 ASP A CA 1
ATOM 754 C C . ASP A 1 93 ? 0.193 -20.125 -23.375 1 92.56 93 ASP A C 1
ATOM 756 O O . ASP A 1 93 ? -0.206 -19.078 -22.859 1 92.56 93 ASP A O 1
ATOM 760 N N . ARG A 1 94 ? 0.625 -20.203 -24.609 1 90.31 94 ARG A N 1
ATOM 761 C CA . ARG A 1 94 ? 0.704 -19.016 -25.469 1 90.31 94 ARG A CA 1
ATOM 762 C C . ARG A 1 94 ? -0.68 -18.422 -25.703 1 90.31 94 ARG A C 1
ATOM 764 O O . ARG A 1 94 ? -0.836 -17.203 -25.75 1 90.31 94 ARG A O 1
ATOM 771 N N . ARG A 1 95 ? -1.596 -19.266 -25.906 1 91.56 95 ARG A N 1
ATOM 772 C CA . ARG A 1 95 ? -2.963 -18.797 -26.125 1 91.56 95 ARG A CA 1
ATOM 773 C C . ARG A 1 95 ? -3.488 -18.016 -24.938 1 91.56 95 ARG A C 1
ATOM 775 O O . ARG A 1 95 ? -4.098 -16.969 -25.094 1 91.56 95 ARG A O 1
ATOM 782 N N . GLU A 1 96 ? -3.232 -18.547 -23.766 1 92.06 96 GLU A N 1
ATOM 783 C CA . GLU A 1 96 ? -3.689 -17.891 -22.547 1 92.06 96 GLU A CA 1
ATOM 784 C C . GLU A 1 96 ? -2.988 -16.547 -22.344 1 92.06 96 GLU A C 1
ATOM 786 O O . GLU A 1 96 ? -3.592 -15.602 -21.844 1 92.06 96 GLU A O 1
ATOM 791 N N . PHE A 1 97 ? -1.771 -16.453 -22.719 1 92.19 97 PHE A N 1
ATOM 792 C CA . PHE A 1 97 ? -1.057 -15.18 -22.656 1 92.19 97 PHE A CA 1
ATOM 793 C C . PHE A 1 97 ? -1.717 -14.148 -23.562 1 92.19 97 PHE A C 1
ATOM 795 O O . PHE A 1 97 ? -1.876 -12.984 -23.188 1 92.19 97 PHE A O 1
ATOM 802 N N . SER A 1 98 ? -2.076 -14.617 -24.734 1 92.19 98 SER A N 1
ATOM 803 C CA . SER A 1 98 ? -2.771 -13.734 -25.656 1 92.19 98 SER A CA 1
ATOM 804 C C . SER A 1 98 ? -4.094 -13.25 -25.078 1 92.19 98 SER A C 1
ATOM 806 O O . SER A 1 98 ? -4.457 -12.086 -25.219 1 92.19 98 SER A O 1
ATOM 808 N N . ASN A 1 99 ? -4.801 -14.164 -24.469 1 92.25 99 ASN A N 1
ATOM 809 C CA . ASN A 1 99 ? -6.047 -13.797 -23.812 1 92.25 99 ASN A CA 1
ATOM 810 C C . ASN A 1 99 ? -5.812 -12.758 -22.719 1 92.25 99 ASN A C 1
ATOM 812 O O . ASN A 1 99 ? -6.566 -11.789 -22.609 1 92.25 99 ASN A O 1
ATOM 816 N N . PHE A 1 100 ? -4.797 -12.984 -21.953 1 93.62 100 PHE A N 1
ATOM 817 C CA . PHE A 1 100 ? -4.438 -12.078 -20.875 1 93.62 100 PHE A CA 1
ATOM 818 C C . PHE A 1 100 ? -4.25 -10.656 -21.391 1 93.62 100 PHE A C 1
ATOM 820 O O . PHE A 1 100 ? -4.688 -9.695 -20.766 1 93.62 100 PHE A O 1
ATOM 827 N N . VAL A 1 101 ? -3.723 -10.531 -22.547 1 90.25 101 VAL A N 1
ATOM 828 C CA . VAL A 1 101 ? -3.398 -9.234 -23.125 1 90.25 101 VAL A CA 1
ATOM 829 C C . VAL A 1 101 ? -4.652 -8.617 -23.75 1 90.25 101 VAL A C 1
ATOM 831 O O . VAL A 1 101 ? -4.855 -7.406 -23.672 1 90.25 101 VAL A O 1
ATOM 834 N N . ARG A 1 102 ? -5.598 -9.422 -24.172 1 91.62 102 ARG A N 1
ATOM 835 C CA . ARG A 1 102 ? -6.688 -8.922 -25 1 91.62 102 ARG A CA 1
ATOM 836 C C . ARG A 1 102 ? -7.957 -8.719 -24.172 1 91.62 102 ARG A C 1
ATOM 838 O O . ARG A 1 102 ? -8.836 -7.949 -24.562 1 91.62 102 ARG A O 1
ATOM 845 N N . LEU A 1 103 ? -8.062 -9.359 -23.125 1 92.31 103 LEU A N 1
ATOM 846 C CA . LEU A 1 103 ? -9.32 -9.406 -22.391 1 92.31 103 LEU A CA 1
ATOM 847 C C . LEU A 1 103 ? -9.672 -8.031 -21.828 1 92.31 103 LEU A C 1
ATOM 849 O O . LEU A 1 103 ? -10.852 -7.672 -21.75 1 92.31 103 LEU A O 1
ATOM 853 N N . VAL A 1 104 ? -8.625 -7.301 -21.438 1 92.62 104 VAL A N 1
ATOM 854 C CA . VAL A 1 104 ? -8.891 -6 -20.828 1 92.62 104 VAL A CA 1
ATOM 855 C C . VAL A 1 104 ? -8.727 -4.898 -21.859 1 92.62 104 VAL A C 1
ATOM 857 O O . VAL A 1 104 ? -7.746 -4.887 -22.625 1 92.62 104 VAL A O 1
ATOM 860 N N . ASP A 1 105 ? -9.688 -4.055 -21.953 1 83.75 105 ASP A N 1
ATOM 861 C CA . ASP A 1 105 ? -9.609 -2.906 -22.859 1 83.75 105 ASP A CA 1
ATOM 862 C C . ASP A 1 105 ? -8.711 -1.818 -22.281 1 83.75 105 ASP A C 1
ATOM 864 O O . ASP A 1 105 ? -9.195 -0.811 -21.75 1 83.75 105 ASP A O 1
ATOM 868 N N . ASP A 1 106 ? -7.5 -2.092 -22.391 1 82.56 106 ASP A N 1
ATOM 869 C CA . ASP A 1 106 ? -6.492 -1.198 -21.828 1 82.56 106 ASP A CA 1
ATOM 870 C C . ASP A 1 106 ? -5.895 -0.302 -22.906 1 82.56 106 ASP A C 1
ATOM 872 O O . ASP A 1 106 ? -5.879 -0.666 -24.094 1 82.56 106 ASP A O 1
ATOM 876 N N . THR A 1 107 ? -5.617 0.919 -22.594 1 76.12 107 THR A N 1
ATOM 877 C CA . THR A 1 107 ? -4.992 1.838 -23.531 1 76.12 107 THR A CA 1
ATOM 878 C C . THR A 1 107 ? -3.621 1.321 -23.969 1 76.12 107 THR A C 1
ATOM 880 O O . THR A 1 107 ? -3.203 1.53 -25.109 1 76.12 107 THR A O 1
ATOM 883 N N . SER A 1 108 ? -2.916 0.713 -23.109 1 79.31 108 SER A N 1
ATOM 884 C CA . SER A 1 108 ? -1.604 0.138 -23.391 1 79.31 108 SER A CA 1
ATOM 885 C C . SER A 1 108 ? -1.536 -1.321 -22.953 1 79.31 108 SER A C 1
ATOM 887 O O . SER A 1 108 ? -2.174 -1.713 -21.969 1 79.31 108 SER A O 1
ATOM 889 N N . ALA A 1 109 ? -0.802 -2.008 -23.781 1 83.75 109 ALA A N 1
ATOM 890 C CA . ALA A 1 109 ? -0.642 -3.424 -23.453 1 83.75 109 ALA A CA 1
ATOM 891 C C . ALA A 1 109 ? 0.081 -3.604 -22.125 1 83.75 109 ALA A C 1
ATOM 893 O O . ALA A 1 109 ? 1.024 -2.871 -21.812 1 83.75 109 ALA A O 1
ATOM 894 N N . PRO A 1 110 ? -0.414 -4.57 -21.375 1 90.38 110 PRO A N 1
ATOM 895 C CA . PRO A 1 110 ? 0.297 -4.863 -20.125 1 90.38 110 PRO A CA 1
ATOM 896 C C . PRO A 1 110 ? 1.68 -5.469 -20.359 1 90.38 110 PRO A C 1
ATOM 898 O O . PRO A 1 110 ? 1.914 -6.094 -21.406 1 90.38 110 PRO A O 1
ATOM 901 N N . SER A 1 111 ? 2.566 -5.16 -19.469 1 90.25 111 SER A N 1
ATOM 902 C CA . SER A 1 111 ? 3.85 -5.855 -19.516 1 90.25 111 SER A CA 1
ATOM 903 C C . SER A 1 111 ? 3.662 -7.367 -19.391 1 90.25 111 SER A C 1
ATOM 905 O O . SER A 1 111 ? 2.895 -7.836 -18.547 1 90.25 111 SER A O 1
ATOM 907 N N . GLU A 1 112 ? 4.309 -8.055 -20.219 1 92.06 112 GLU A N 1
ATOM 908 C CA . GLU A 1 112 ? 4.188 -9.508 -20.203 1 92.06 112 GLU A CA 1
ATOM 909 C C . GLU A 1 112 ? 4.777 -10.094 -18.922 1 92.06 112 GLU A C 1
ATOM 911 O O . GLU A 1 112 ? 5.938 -9.828 -18.594 1 92.06 112 GLU A O 1
ATOM 916 N N . PRO A 1 113 ? 4.008 -10.883 -18.234 1 95.69 113 PRO A N 1
ATOM 917 C CA . PRO A 1 113 ? 4.559 -11.516 -17.031 1 95.69 113 PRO A CA 1
ATOM 918 C C . PRO A 1 113 ? 5.52 -12.664 -17.359 1 95.69 113 PRO A C 1
ATOM 920 O O . PRO A 1 113 ? 5.504 -13.18 -18.484 1 95.69 113 PRO A O 1
ATOM 923 N N . ASP A 1 114 ? 6.348 -12.984 -16.406 1 95.38 114 ASP A N 1
ATOM 924 C CA . ASP A 1 114 ? 7.227 -14.141 -16.562 1 95.38 114 ASP A CA 1
ATOM 925 C C . ASP A 1 114 ? 6.426 -15.445 -16.562 1 95.38 114 ASP A C 1
ATOM 927 O O . ASP A 1 114 ? 6.742 -16.375 -17.312 1 95.38 114 ASP A O 1
ATOM 931 N N . PHE A 1 115 ? 5.465 -15.5 -15.75 1 96.75 115 PHE A N 1
ATOM 932 C CA . PHE A 1 115 ? 4.566 -16.641 -15.664 1 96.75 115 PHE A CA 1
ATOM 933 C C . PHE A 1 115 ? 3.119 -16.188 -15.523 1 96.75 115 PHE A C 1
ATOM 935 O O . PHE A 1 115 ? 2.848 -15.133 -14.938 1 96.75 115 PHE A O 1
ATOM 942 N N . LEU A 1 116 ? 2.279 -16.969 -16.078 1 97.94 116 LEU A N 1
ATOM 943 C CA . LEU A 1 116 ? 0.844 -16.719 -16 1 97.94 116 LEU A CA 1
ATOM 944 C C . LEU A 1 116 ? 0.098 -17.984 -15.578 1 97.94 116 LEU A C 1
ATOM 946 O O . LEU A 1 116 ? 0.273 -19.047 -16.172 1 97.94 116 LEU A O 1
ATOM 950 N N . PHE A 1 117 ? -0.699 -17.828 -14.523 1 98.38 117 PHE A N 1
ATOM 951 C CA . PHE A 1 117 ? -1.471 -18.953 -14.016 1 98.38 117 PHE A CA 1
ATOM 952 C C . PHE A 1 117 ? -2.965 -18.719 -14.211 1 98.38 117 PHE A C 1
ATOM 954 O O . PHE A 1 117 ? -3.479 -17.656 -13.859 1 98.38 117 PHE A O 1
ATOM 961 N N . GLU A 1 118 ? -3.605 -19.688 -14.727 1 98 118 GLU A N 1
ATOM 962 C CA . GLU A 1 118 ? -5.062 -19.656 -14.797 1 98 118 GLU A CA 1
ATOM 963 C C . GLU A 1 118 ? -5.688 -20.312 -13.57 1 98 118 GLU A C 1
ATOM 965 O O . GLU A 1 118 ? -5.262 -21.391 -13.156 1 98 118 GLU A O 1
ATOM 970 N N . VAL A 1 119 ? -6.645 -19.656 -13.047 1 98.25 119 VAL A N 1
ATOM 971 C CA . VAL A 1 119 ? -7.391 -20.234 -11.93 1 98.25 119 VAL A CA 1
ATOM 972 C C . VAL A 1 119 ? -8.625 -20.969 -12.453 1 98.25 119 VAL A C 1
ATOM 974 O O . VAL A 1 119 ? -9.523 -20.344 -13.031 1 98.25 119 VAL A O 1
ATOM 977 N N . VAL A 1 120 ? -8.602 -22.234 -12.227 1 97 120 VAL A N 1
ATOM 978 C CA . VAL A 1 120 ? -9.734 -23.062 -12.633 1 97 120 VAL A CA 1
ATOM 979 C C . VAL A 1 120 ? -10.555 -23.453 -11.414 1 97 120 VAL A C 1
ATOM 981 O O . VAL A 1 120 ? -10.086 -24.203 -10.555 1 97 120 VAL A O 1
ATOM 984 N N . TYR A 1 121 ? -11.766 -22.969 -11.43 1 97.25 121 TYR A N 1
ATOM 985 C CA . TYR A 1 121 ? -12.617 -23.188 -10.258 1 97.25 121 TYR A CA 1
ATOM 986 C C . TYR A 1 121 ? -13.352 -24.516 -10.352 1 97.25 121 TYR A C 1
ATOM 988 O O . TYR A 1 121 ? -13.656 -24.984 -11.445 1 97.25 121 TYR A O 1
ATOM 996 N N . GLY A 1 122 ? -13.633 -25.062 -9.141 1 95.38 122 GLY A N 1
ATOM 997 C CA . GLY A 1 122 ? -14.492 -26.234 -9.094 1 95.38 122 GLY A CA 1
ATOM 998 C C . GLY A 1 122 ? -15.906 -25.953 -9.586 1 95.38 122 GLY A C 1
ATOM 999 O O . GLY A 1 122 ? -16.297 -24.797 -9.758 1 95.38 122 GLY A O 1
ATOM 1000 N N . ASP A 1 123 ? -16.656 -26.984 -9.789 1 94.81 123 ASP A N 1
ATOM 1001 C CA . ASP A 1 123 ? -18 -26.891 -10.359 1 94.81 123 ASP A CA 1
ATOM 1002 C C . ASP A 1 123 ? -18.906 -26.047 -9.461 1 94.81 123 ASP A C 1
ATOM 1004 O O . ASP A 1 123 ? -19.656 -25.203 -9.953 1 94.81 123 ASP A O 1
ATOM 1008 N N . LYS A 1 124 ? -18.812 -26.312 -8.211 1 95.19 124 LYS A N 1
ATOM 1009 C CA . LYS A 1 124 ? -19.656 -25.594 -7.273 1 95.19 124 LYS A CA 1
ATOM 1010 C C . LYS A 1 124 ? -19.406 -24.094 -7.324 1 95.19 124 LYS A C 1
ATOM 1012 O O . LYS A 1 124 ? -20.344 -23.297 -7.418 1 95.19 124 LYS A O 1
ATOM 1017 N N . GLU A 1 125 ? -18.094 -23.719 -7.266 1 94.69 125 GLU A N 1
ATOM 1018 C CA . GLU A 1 125 ? -17.703 -22.312 -7.301 1 94.69 125 GLU A CA 1
ATOM 1019 C C . GLU A 1 125 ? -18.062 -21.672 -8.641 1 94.69 125 GLU A C 1
ATOM 1021 O O . GLU A 1 125 ? -18.531 -20.531 -8.68 1 94.69 125 GLU A O 1
ATOM 1026 N N . ASN A 1 126 ? -17.875 -22.391 -9.664 1 95.88 126 ASN A N 1
ATOM 1027 C CA . ASN A 1 126 ? -18.188 -21.875 -11 1 95.88 126 ASN A CA 1
ATOM 1028 C C . ASN A 1 126 ? -19.672 -21.641 -11.172 1 95.88 126 ASN A C 1
ATOM 1030 O O . ASN A 1 126 ? -20.094 -20.609 -11.703 1 95.88 126 ASN A O 1
ATOM 1034 N N . GLU A 1 127 ? -20.453 -22.578 -10.758 1 96.69 127 GLU A N 1
ATOM 1035 C CA . GLU A 1 127 ? -21.906 -22.469 -10.875 1 96.69 127 GLU A CA 1
ATOM 1036 C C . GLU A 1 127 ? -22.438 -21.266 -10.086 1 96.69 127 GLU A C 1
ATOM 1038 O O . GLU A 1 127 ? -23.312 -20.547 -10.555 1 96.69 127 GLU A O 1
ATOM 1043 N N . ARG A 1 128 ? -21.922 -21.109 -8.945 1 96.12 128 ARG A N 1
ATOM 1044 C CA . ARG A 1 128 ? -22.328 -20 -8.094 1 96.12 128 ARG A CA 1
ATOM 1045 C C . ARG A 1 128 ? -22.047 -18.656 -8.781 1 96.12 128 ARG A C 1
ATOM 1047 O O . ARG A 1 128 ? -22.922 -17.781 -8.805 1 96.12 128 ARG A O 1
ATOM 1054 N N . PHE A 1 129 ? -20.953 -18.469 -9.359 1 97.5 129 PHE A N 1
ATOM 1055 C CA . PHE A 1 129 ? -20.578 -17.234 -10.039 1 97.5 129 PHE A CA 1
ATOM 1056 C C . PHE A 1 129 ? -21.422 -17.016 -11.289 1 97.5 129 PHE A C 1
ATOM 1058 O O . PHE A 1 129 ? -21.906 -15.914 -11.539 1 97.5 129 PHE A O 1
ATOM 1065 N N . MET A 1 130 ? -21.641 -18.094 -12.023 1 96.75 130 MET A N 1
ATOM 1066 C CA . MET A 1 130 ? -22.391 -18 -13.273 1 96.75 130 MET A CA 1
ATOM 1067 C C . MET A 1 130 ? -23.859 -17.672 -13.008 1 96.75 130 MET A C 1
ATOM 1069 O O . MET A 1 130 ? -24.5 -16.984 -13.797 1 96.75 130 MET A O 1
ATOM 1073 N N . LYS A 1 131 ? -24.328 -18.188 -11.914 1 97.06 131 LYS A N 1
ATOM 1074 C CA . LYS A 1 131 ? -25.703 -17.859 -11.531 1 97.06 131 LYS A CA 1
ATOM 1075 C C . LYS A 1 131 ? -25.859 -16.375 -11.234 1 97.06 131 LYS A C 1
ATOM 1077 O O . LYS A 1 131 ? -26.828 -15.75 -11.648 1 97.06 131 LYS A O 1
ATOM 1082 N N . GLN A 1 132 ? -24.875 -15.836 -10.539 1 96.19 132 GLN A N 1
ATOM 1083 C CA . GLN A 1 132 ? -24.875 -14.406 -10.227 1 96.19 132 GLN A CA 1
ATOM 1084 C C . GLN A 1 132 ? -24.719 -13.57 -11.492 1 96.19 132 GLN A C 1
ATOM 1086 O O . GLN A 1 132 ? -25.234 -12.461 -11.586 1 96.19 132 GLN A O 1
ATOM 1091 N N . ALA A 1 133 ? -24.094 -14.094 -12.484 1 97.19 133 ALA A N 1
ATOM 1092 C CA . ALA A 1 133 ? -23.75 -13.367 -13.711 1 97.19 133 ALA A CA 1
ATOM 1093 C C . ALA A 1 133 ? -24.922 -13.383 -14.695 1 97.19 133 ALA A C 1
ATOM 1095 O O . ALA A 1 133 ? -24.891 -12.688 -15.711 1 97.19 133 ALA A O 1
ATOM 1096 N N . GLU A 1 134 ? -25.906 -14.156 -14.422 1 96.62 134 GLU A N 1
ATOM 1097 C CA . GLU A 1 134 ? -27.047 -14.266 -15.344 1 96.62 134 GLU A CA 1
ATOM 1098 C C . GLU A 1 134 ? -27.656 -12.898 -15.633 1 96.62 134 GLU A C 1
ATOM 1100 O O . GLU A 1 134 ? -27.969 -12.148 -14.711 1 96.62 134 GLU A O 1
ATOM 1105 N N . GLY A 1 135 ? -27.703 -12.555 -16.906 1 95.5 135 GLY A N 1
ATOM 1106 C CA . GLY A 1 135 ? -28.312 -11.305 -17.312 1 95.5 135 GLY A CA 1
ATOM 1107 C C . GLY A 1 135 ? -27.359 -10.133 -17.281 1 95.5 135 GLY A C 1
ATOM 1108 O O . GLY A 1 135 ? -27.75 -8.984 -17.5 1 95.5 135 GLY A O 1
ATOM 1109 N N . HIS A 1 136 ? -26.094 -10.43 -16.922 1 96.44 136 HIS A N 1
ATOM 1110 C CA . HIS A 1 136 ? -25.109 -9.359 -16.844 1 96.44 136 HIS A CA 1
ATOM 1111 C C . HIS A 1 136 ? -23.875 -9.688 -17.688 1 96.44 136 HIS A C 1
ATOM 1113 O O . HIS A 1 136 ? -23.516 -10.852 -17.844 1 96.44 136 HIS A O 1
ATOM 1119 N N . ASP A 1 137 ? -23.297 -8.672 -18.188 1 95.94 137 ASP A N 1
ATOM 1120 C CA . ASP A 1 137 ? -22 -8.836 -18.859 1 95.94 137 ASP A CA 1
ATOM 1121 C C . ASP A 1 137 ? -20.875 -9.023 -17.859 1 95.94 137 ASP A C 1
ATOM 1123 O O . ASP A 1 137 ? -21.062 -8.789 -16.656 1 95.94 137 ASP A O 1
ATOM 1127 N N . ILE A 1 138 ? -19.734 -9.516 -18.406 1 97 138 ILE A N 1
ATOM 1128 C CA . ILE A 1 138 ? -18.547 -9.695 -17.578 1 97 138 ILE A CA 1
ATOM 1129 C C . ILE A 1 138 ? -17.5 -8.641 -17.938 1 97 138 ILE A C 1
ATOM 1131 O O . ILE A 1 138 ? -17.219 -8.406 -19.109 1 97 138 ILE A O 1
ATOM 1135 N N . ILE A 1 139 ? -17 -7.984 -16.891 1 95.56 139 ILE A N 1
ATOM 1136 C CA . ILE A 1 139 ? -15.922 -7.008 -17.031 1 95.56 139 ILE A CA 1
ATOM 1137 C C . ILE A 1 139 ? -14.594 -7.641 -16.625 1 95.56 139 ILE A C 1
ATOM 1139 O O . ILE A 1 139 ? -14.523 -8.344 -15.617 1 95.56 139 ILE A O 1
ATOM 1143 N N . HIS A 1 140 ? -13.609 -7.465 -17.453 1 97.44 140 HIS A N 1
ATOM 1144 C CA . HIS A 1 140 ? -12.266 -7.887 -17.094 1 97.44 140 HIS A CA 1
ATOM 1145 C C . HIS A 1 140 ? -11.414 -6.703 -16.641 1 97.44 140 HIS A C 1
ATOM 1147 O O . HIS A 1 140 ? -11.367 -5.676 -17.328 1 97.44 140 HIS A O 1
ATOM 1153 N N . ALA A 1 141 ? -10.805 -6.816 -15.461 1 97.56 141 ALA A N 1
ATOM 1154 C CA . ALA A 1 141 ? -9.992 -5.734 -14.898 1 97.56 141 ALA A CA 1
ATOM 1155 C C . ALA A 1 141 ? -8.898 -6.281 -13.992 1 97.56 141 ALA A C 1
ATOM 1157 O O . ALA A 1 141 ? -8.953 -7.441 -13.57 1 97.56 141 ALA A O 1
ATOM 1158 N N . TYR A 1 142 ? -7.93 -5.461 -13.719 1 97.88 142 TYR A N 1
ATOM 1159 C CA . TYR A 1 142 ? -6.77 -5.867 -12.938 1 97.88 142 TYR A CA 1
ATOM 1160 C C . TYR A 1 142 ? -6.961 -5.531 -11.461 1 97.88 142 TYR A C 1
ATOM 1162 O O . TYR A 1 142 ? -7.609 -4.535 -11.125 1 97.88 142 TYR A O 1
ATOM 1170 N N . HIS A 1 143 ? -6.387 -6.336 -10.641 1 98 143 HIS A N 1
ATOM 1171 C CA . HIS A 1 143 ? -6.242 -6.086 -9.211 1 98 143 HIS A CA 1
ATOM 1172 C C . HIS A 1 143 ? -4.805 -6.297 -8.758 1 98 143 HIS A C 1
ATOM 1174 O O . HIS A 1 143 ? -4.254 -7.387 -8.906 1 98 143 HIS A O 1
ATOM 1180 N N . GLY A 1 144 ? -4.223 -5.266 -8.273 1 96.56 144 GLY A N 1
ATOM 1181 C CA . GLY A 1 144 ? -2.889 -5.367 -7.703 1 96.56 144 GLY A CA 1
ATOM 1182 C C . GLY A 1 144 ? -2.893 -5.527 -6.195 1 96.56 144 GLY A C 1
ATOM 1183 O O . GLY A 1 144 ? -3.697 -4.902 -5.5 1 96.56 144 GLY A O 1
ATOM 1184 N N . SER A 1 145 ? -2.016 -6.387 -5.699 1 95.38 145 SER A N 1
ATOM 1185 C CA . SER A 1 145 ? -1.861 -6.613 -4.266 1 95.38 145 SER A CA 1
ATOM 1186 C C . SER A 1 145 ? -0.506 -7.238 -3.949 1 95.38 145 SER A C 1
ATOM 1188 O O . SER A 1 145 ? 0.194 -7.707 -4.852 1 95.38 145 SER A O 1
ATOM 1190 N N . LYS A 1 146 ? -0.161 -7.164 -2.73 1 94.62 146 LYS A N 1
ATOM 1191 C CA . LYS A 1 146 ? 1.057 -7.84 -2.293 1 94.62 146 LYS A CA 1
ATOM 1192 C C . LYS A 1 146 ? 0.933 -9.352 -2.449 1 94.62 146 LYS A C 1
ATOM 1194 O O . LYS A 1 146 ? -0.15 -9.914 -2.271 1 94.62 146 LYS A O 1
ATOM 1199 N N . CYS A 1 147 ? 2.088 -9.953 -2.648 1 95.19 147 CYS A N 1
ATOM 1200 C CA . CYS A 1 147 ? 2.125 -11.391 -2.92 1 95.19 147 CYS A CA 1
ATOM 1201 C C . CYS A 1 147 ? 1.566 -12.18 -1.744 1 95.19 147 CYS A C 1
ATOM 1203 O O . CYS A 1 147 ? 0.899 -13.203 -1.938 1 95.19 147 CYS A O 1
ATOM 1205 N N . GLU A 1 148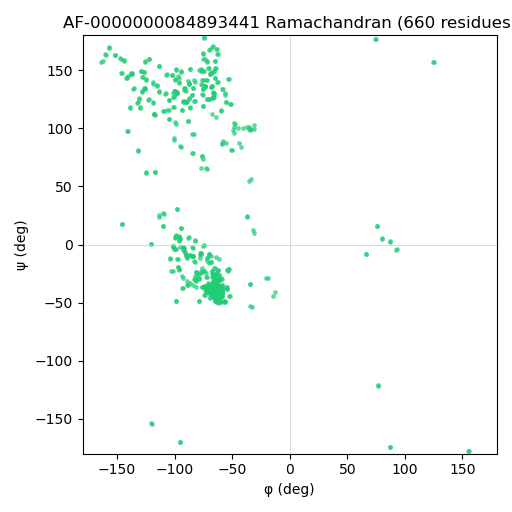 ? 1.798 -11.719 -0.549 1 95.81 148 GLU A N 1
ATOM 1206 C CA . GLU A 1 148 ? 1.408 -12.453 0.65 1 95.81 148 GLU A CA 1
ATOM 1207 C C . GLU A 1 148 ? -0.11 -12.508 0.795 1 95.81 148 GLU A C 1
ATOM 1209 O O . GLU A 1 148 ? -0.638 -13.32 1.555 1 95.81 148 GLU A O 1
ATOM 1214 N N . ASN A 1 149 ? -0.815 -11.68 0.055 1 96.12 149 ASN A N 1
ATOM 1215 C CA . ASN A 1 149 ? -2.273 -11.672 0.118 1 96.12 149 ASN A CA 1
ATOM 1216 C C . ASN A 1 149 ? -2.877 -12.758 -0.765 1 96.12 149 ASN A C 1
ATOM 1218 O O . ASN A 1 149 ? -4.051 -13.109 -0.614 1 96.12 149 ASN A O 1
ATOM 1222 N N . PHE A 1 150 ? -2.164 -13.305 -1.602 1 97.75 150 PHE A N 1
ATOM 1223 C CA . PHE A 1 150 ? -2.727 -14.109 -2.678 1 97.75 150 PHE A CA 1
ATOM 1224 C C . PHE A 1 150 ? -3.051 -15.516 -2.189 1 97.75 150 PHE A C 1
ATOM 1226 O O . PHE A 1 150 ? -3.859 -16.219 -2.797 1 97.75 150 PHE A O 1
ATOM 1233 N N . HIS A 1 151 ? -2.363 -15.961 -1.094 1 97.38 151 HIS A N 1
ATOM 1234 C CA . HIS A 1 151 ? -2.834 -17.203 -0.508 1 97.38 151 HIS A CA 1
ATOM 1235 C C . HIS A 1 151 ? -4.309 -17.125 -0.126 1 97.38 151 HIS A C 1
ATOM 1237 O O . HIS A 1 151 ? -5.113 -17.953 -0.541 1 97.38 151 HIS A O 1
ATOM 1243 N N . SER A 1 152 ? -4.629 -16.094 0.561 1 97.25 152 SER A N 1
ATOM 1244 C CA . SER A 1 152 ? -6.008 -15.891 0.989 1 97.25 152 SER A CA 1
ATOM 1245 C C . SER A 1 152 ? -6.914 -15.586 -0.197 1 97.25 152 SER A C 1
ATOM 1247 O O . SER A 1 152 ? -8.039 -16.078 -0.27 1 97.25 152 SER A O 1
ATOM 1249 N N . ILE A 1 153 ? -6.438 -14.828 -1.11 1 97.81 153 ILE A N 1
ATOM 1250 C CA . ILE A 1 153 ? -7.223 -14.398 -2.264 1 97.81 153 ILE A CA 1
ATOM 1251 C C . ILE A 1 153 ? -7.648 -15.617 -3.078 1 97.81 153 ILE A C 1
ATOM 1253 O O . ILE A 1 153 ? -8.805 -15.727 -3.5 1 97.81 153 ILE A O 1
ATOM 1257 N N . LEU A 1 154 ? -6.789 -16.516 -3.307 1 97.94 154 LEU A N 1
ATOM 1258 C CA . LEU A 1 154 ? -7.094 -17.672 -4.125 1 97.94 154 LEU A CA 1
ATOM 1259 C C . LEU A 1 154 ? -8.125 -18.562 -3.438 1 97.94 154 LEU A C 1
ATOM 1261 O O . LEU A 1 154 ? -8.977 -19.156 -4.102 1 97.94 154 LEU A O 1
ATOM 1265 N N . TYR A 1 155 ? -8.086 -18.594 -2.111 1 96.75 155 TYR A N 1
ATOM 1266 C CA . TYR A 1 155 ? -8.961 -19.5 -1.376 1 96.75 155 TYR A CA 1
ATOM 1267 C C . TYR A 1 155 ? -10.305 -18.844 -1.088 1 96.75 155 TYR A C 1
ATOM 1269 O O . TYR A 1 155 ? -11.352 -19.5 -1.133 1 96.75 155 TYR A O 1
ATOM 1277 N N . HIS A 1 156 ? -10.25 -17.562 -0.851 1 95.38 156 HIS A N 1
ATOM 1278 C CA . HIS A 1 156 ? -11.453 -16.922 -0.338 1 95.38 156 HIS A CA 1
ATOM 1279 C C . HIS A 1 156 ? -11.93 -15.82 -1.28 1 95.38 156 HIS A C 1
ATOM 1281 O O . HIS A 1 156 ? -12.969 -15.188 -1.034 1 95.38 156 HIS A O 1
ATOM 1287 N N . GLY A 1 157 ? -11.25 -15.656 -2.291 1 96.5 157 GLY A N 1
ATOM 1288 C CA . GLY A 1 157 ? -11.602 -14.555 -3.174 1 96.5 157 GLY A CA 1
ATOM 1289 C C . GLY A 1 157 ? -11.188 -13.203 -2.627 1 96.5 157 GLY A C 1
ATOM 1290 O O . GLY A 1 157 ? -10.617 -13.117 -1.537 1 96.5 157 GLY A O 1
ATOM 1291 N N . LEU A 1 158 ? -11.43 -12.188 -3.441 1 96.44 158 LEU A N 1
ATOM 1292 C CA . LEU A 1 158 ? -11.211 -10.82 -2.998 1 96.44 158 LEU A CA 1
ATOM 1293 C C . LEU A 1 158 ? -12.305 -10.383 -2.021 1 96.44 158 LEU A C 1
ATOM 1295 O O . LEU A 1 158 ? -13.484 -10.68 -2.23 1 96.44 158 LEU A O 1
ATOM 1299 N N . ARG A 1 159 ? -11.828 -9.719 -0.98 1 93.38 159 ARG A N 1
ATOM 1300 C CA . ARG A 1 159 ? -12.781 -9.375 0.072 1 93.38 159 ARG A CA 1
ATOM 1301 C C . ARG A 1 159 ? -12.75 -7.883 0.371 1 93.38 159 ARG A C 1
ATOM 1303 O O . ARG A 1 159 ? -11.688 -7.316 0.634 1 93.38 159 ARG A O 1
ATOM 1310 N N . ASN A 1 160 ? -13.875 -7.281 0.49 1 87.75 160 ASN A N 1
ATOM 1311 C CA . ASN A 1 160 ? -14.039 -5.859 0.77 1 87.75 160 ASN A CA 1
ATOM 1312 C C . ASN A 1 160 ? -13.43 -5.48 2.113 1 87.75 160 ASN A C 1
ATOM 1314 O O . ASN A 1 160 ? -12.773 -4.438 2.232 1 87.75 160 ASN A O 1
ATOM 1318 N N . ASN A 1 161 ? -13.617 -6.277 3.066 1 79.75 161 ASN A N 1
ATOM 1319 C CA . ASN A 1 161 ? -13.242 -5.934 4.434 1 79.75 161 ASN A CA 1
ATOM 1320 C C . ASN A 1 161 ? -11.727 -5.906 4.613 1 79.75 161 ASN A C 1
ATOM 1322 O O . ASN A 1 161 ? -11.227 -5.441 5.641 1 79.75 161 ASN A O 1
ATOM 1326 N N . LEU A 1 162 ? -11.023 -6.336 3.631 1 79.12 162 LEU A N 1
ATOM 1327 C CA . LEU A 1 162 ? -9.57 -6.371 3.727 1 79.12 162 LEU A CA 1
ATOM 1328 C C . LEU A 1 162 ? -8.945 -5.191 2.988 1 79.12 162 LEU A C 1
ATOM 1330 O O . LEU A 1 162 ? -7.734 -4.992 3.041 1 79.12 162 LEU A O 1
ATOM 1334 N N . ASN A 1 163 ? -9.781 -4.406 2.412 1 77.5 163 ASN A N 1
ATOM 1335 C CA . ASN A 1 163 ? -9.297 -3.254 1.658 1 77.5 163 ASN A CA 1
ATOM 1336 C C . ASN A 1 163 ? -9.109 -2.033 2.555 1 77.5 163 ASN A C 1
ATOM 1338 O O . ASN A 1 163 ? -9.938 -1.775 3.436 1 77.5 163 ASN A O 1
ATOM 1342 N N . LYS A 1 164 ? -7.973 -1.315 2.32 1 79.19 164 LYS A N 1
ATOM 1343 C CA . LYS A 1 164 ? -7.66 -0.152 3.145 1 79.19 164 LYS A CA 1
ATOM 1344 C C . LYS A 1 164 ? -7.945 1.146 2.395 1 79.19 164 LYS A C 1
ATOM 1346 O O . LYS A 1 164 ? -7.988 2.221 2.996 1 79.19 164 LYS A O 1
ATOM 1351 N N . VAL A 1 165 ? -8.172 1.035 1.146 1 84.75 165 VAL A N 1
ATOM 1352 C CA . VAL A 1 165 ? -8.461 2.197 0.311 1 84.75 165 VAL A CA 1
ATOM 1353 C C . VAL A 1 165 ? -9.961 2.451 0.282 1 84.75 165 VAL A C 1
ATOM 1355 O O . VAL A 1 165 ? -10.75 1.545 -0.015 1 84.75 165 VAL A O 1
ATOM 1358 N N . ALA A 1 166 ? -10.391 3.66 0.682 1 87.81 166 ALA A N 1
ATOM 1359 C CA . ALA A 1 166 ? -11.828 3.908 0.762 1 87.81 166 ALA A CA 1
ATOM 1360 C C . ALA A 1 166 ? -12.156 5.352 0.387 1 87.81 166 ALA A C 1
ATOM 1362 O O . ALA A 1 166 ? -13.25 5.84 0.678 1 87.81 166 ALA A O 1
ATOM 1363 N N . PHE A 1 167 ? -11.211 5.977 -0.263 1 92.12 167 PHE A N 1
ATOM 1364 C CA . PHE A 1 167 ? -11.406 7.395 -0.548 1 92.12 167 PHE A CA 1
ATOM 1365 C C . PHE A 1 167 ? -12.609 7.598 -1.461 1 92.12 167 PHE A C 1
ATOM 1367 O O . PHE A 1 167 ? -13.398 8.523 -1.256 1 92.12 167 PHE A O 1
ATOM 1374 N N . PHE A 1 168 ? -12.828 6.727 -2.457 1 93.12 168 PHE A N 1
ATOM 1375 C CA . PHE A 1 168 ? -13.961 6.844 -3.367 1 93.12 168 PHE A CA 1
ATOM 1376 C C . PHE A 1 168 ? -15.094 5.914 -2.941 1 93.12 168 PHE A C 1
ATOM 1378 O O . PHE A 1 168 ? -16.031 5.688 -3.701 1 93.12 168 PHE A O 1
ATOM 1385 N N . GLY A 1 169 ? -14.922 5.32 -1.782 1 93 169 GLY A N 1
ATOM 1386 C CA . GLY A 1 169 ? -15.883 4.371 -1.243 1 93 169 GLY A CA 1
ATOM 1387 C C . GLY A 1 169 ? -15.266 3.027 -0.901 1 93 169 GLY A C 1
ATOM 1388 O O . GLY A 1 169 ? -14.273 2.623 -1.509 1 93 169 GLY A O 1
ATOM 1389 N N . GLU A 1 170 ? -15.938 2.381 -0.033 1 92.81 170 GLU A N 1
ATOM 1390 C CA . GLU A 1 170 ? -15.461 1.054 0.347 1 92.81 170 GLU A CA 1
ATOM 1391 C C . GLU A 1 170 ? -15.773 0.024 -0.735 1 92.81 170 GLU A C 1
ATOM 1393 O O . GLU A 1 170 ? -16.844 0.076 -1.358 1 92.81 170 GLU A O 1
ATOM 1398 N N . GLY A 1 171 ? -14.805 -0.875 -0.924 1 96.19 171 GLY A N 1
ATOM 1399 C CA . GLY A 1 171 ? -14.992 -1.944 -1.893 1 96.19 171 GLY A CA 1
ATOM 1400 C C . GLY A 1 171 ? -13.68 -2.504 -2.424 1 96.19 171 GLY A C 1
ATOM 1401 O O . GLY A 1 171 ? -12.609 -2.152 -1.937 1 96.19 171 GLY A O 1
ATOM 1402 N N . ILE A 1 172 ? -13.805 -3.455 -3.346 1 97.38 172 ILE A N 1
ATOM 1403 C CA . ILE A 1 172 ? -12.664 -4.031 -4.047 1 97.38 172 ILE A CA 1
ATOM 1404 C C . ILE A 1 172 ? -12.328 -3.182 -5.27 1 97.38 172 ILE A C 1
ATOM 1406 O O . ILE A 1 172 ? -13.141 -3.041 -6.18 1 97.38 172 ILE A O 1
ATOM 1410 N N . TYR A 1 173 ? -11.164 -2.637 -5.266 1 96.56 173 TYR A N 1
ATOM 1411 C CA . TYR A 1 173 ? -10.742 -1.756 -6.348 1 96.56 173 TYR A CA 1
ATOM 1412 C C . TYR A 1 173 ? -10.109 -2.553 -7.48 1 96.56 173 TYR A C 1
ATOM 1414 O O . TYR A 1 173 ? -9.18 -3.33 -7.258 1 96.56 173 TYR A O 1
ATOM 1422 N N . LEU A 1 174 ? -10.602 -2.379 -8.672 1 97 174 LEU A N 1
ATOM 1423 C CA . LEU A 1 174 ? -10.055 -2.885 -9.93 1 97 174 LEU A CA 1
ATOM 1424 C C . LEU A 1 174 ? -9.766 -1.741 -10.898 1 97 174 LEU A C 1
ATOM 1426 O O . LEU A 1 174 ? -10.297 -0.64 -10.734 1 97 174 LEU A O 1
ATOM 1430 N N . SER A 1 175 ? -8.891 -2.055 -11.852 1 96 175 SER A N 1
ATOM 1431 C CA . SER A 1 175 ? -8.648 -1.062 -12.898 1 96 175 SER A CA 1
ATOM 1432 C C . SER A 1 175 ? -8.484 -1.721 -14.258 1 96 175 SER A C 1
ATOM 1434 O O . SER A 1 175 ? -7.922 -2.814 -14.367 1 96 175 SER A O 1
ATOM 1436 N N . SER A 1 176 ? -8.992 -1.037 -15.25 1 95.62 176 SER A N 1
ATOM 1437 C CA 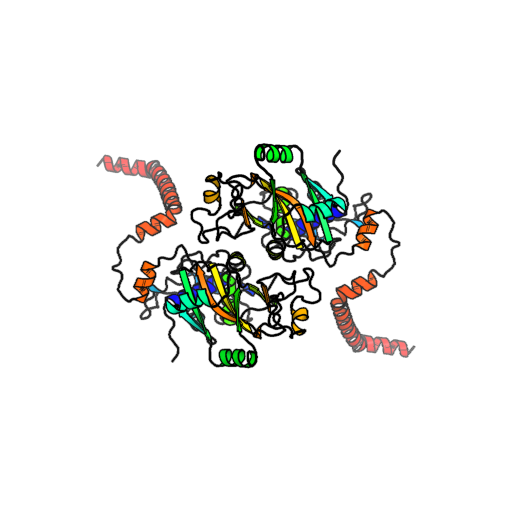. SER A 1 176 ? -8.758 -1.484 -16.625 1 95.62 176 SER A CA 1
ATOM 1438 C C . SER A 1 176 ? -7.398 -1.021 -17.125 1 95.62 176 SER A C 1
ATOM 1440 O O . SER A 1 176 ? -7.066 -1.223 -18.297 1 95.62 176 SER A O 1
ATOM 1442 N N . ASP A 1 177 ? -6.629 -0.39 -16.359 1 93.75 177 ASP A N 1
ATOM 1443 C CA . ASP A 1 177 ? -5.285 0.075 -16.672 1 93.75 177 ASP A CA 1
ATOM 1444 C C . ASP A 1 177 ? -4.23 -0.724 -15.906 1 93.75 177 ASP A C 1
ATOM 1446 O O . ASP A 1 177 ? -4.102 -0.581 -14.688 1 93.75 177 ASP A O 1
ATOM 1450 N N . PHE A 1 178 ? -3.451 -1.442 -16.656 1 95.5 178 PHE A N 1
ATOM 1451 C CA . PHE A 1 178 ? -2.41 -2.283 -16.078 1 95.5 178 PHE A CA 1
ATOM 1452 C C . PHE A 1 178 ? -1.434 -1.447 -15.258 1 95.5 178 PHE A C 1
ATOM 1454 O O . PHE A 1 178 ? -1.034 -1.846 -14.164 1 95.5 178 PHE A O 1
ATOM 1461 N N . LYS A 1 179 ? -1.082 -0.325 -15.734 1 92.44 179 LYS A N 1
ATOM 1462 C CA . LYS A 1 179 ? -0.043 0.515 -15.148 1 92.44 179 LYS A CA 1
ATOM 1463 C C . LYS A 1 179 ? -0.476 1.052 -13.789 1 92.44 179 LYS A C 1
ATOM 1465 O O . LYS A 1 179 ? 0.363 1.324 -12.93 1 92.44 179 LYS A O 1
ATOM 1470 N N . VAL A 1 180 ? -1.697 1.119 -13.617 1 92.12 180 VAL A N 1
ATOM 1471 C CA . VAL A 1 180 ? -2.248 1.572 -12.344 1 92.12 180 VAL A CA 1
ATOM 1472 C C . VAL A 1 180 ? -2.191 0.439 -11.32 1 92.12 180 VAL A C 1
ATOM 1474 O O . VAL A 1 180 ? -1.674 0.616 -10.211 1 92.12 180 VAL A O 1
ATOM 1477 N N . SER A 1 181 ? -2.625 -0.705 -11.672 1 95.5 181 SER A N 1
ATOM 1478 C CA . SER A 1 181 ? -2.783 -1.823 -10.75 1 95.5 181 SER A CA 1
ATOM 1479 C C . SER A 1 181 ? -1.433 -2.416 -10.359 1 95.5 181 SER A C 1
ATOM 1481 O O . SER A 1 181 ? -1.248 -2.863 -9.227 1 95.5 181 SER A O 1
ATOM 1483 N N . ILE A 1 182 ? -0.528 -2.42 -11.312 1 96.31 182 ILE A N 1
ATOM 1484 C CA . ILE A 1 182 ? 0.757 -3.068 -11.078 1 96.31 182 ILE A CA 1
ATOM 1485 C C . ILE A 1 182 ? 1.501 -2.35 -9.961 1 96.31 182 ILE A C 1
ATOM 1487 O O . ILE A 1 182 ? 2.338 -2.947 -9.273 1 96.31 182 ILE A O 1
ATOM 1491 N N . LEU A 1 183 ? 1.212 -1.09 -9.734 1 93.94 183 LEU A N 1
ATOM 1492 C CA . LEU A 1 183 ? 1.877 -0.306 -8.695 1 93.94 183 LEU A CA 1
ATOM 1493 C C . LEU A 1 183 ? 1.423 -0.744 -7.309 1 93.94 183 LEU A C 1
ATOM 1495 O O . LEU A 1 183 ? 2.064 -0.414 -6.309 1 93.94 183 LEU A O 1
ATOM 1499 N N . TYR A 1 184 ? 0.416 -1.53 -7.188 1 94.5 184 TYR A N 1
ATOM 1500 C CA . TYR A 1 184 ? -0.049 -2.1 -5.926 1 94.5 184 TYR A CA 1
ATOM 1501 C C . TYR A 1 184 ? 0.513 -3.502 -5.723 1 94.5 184 TYR A C 1
ATOM 1503 O O . TYR A 1 184 ? 0.108 -4.211 -4.797 1 94.5 184 TYR A O 1
ATOM 1511 N N . SER A 1 185 ? 1.394 -3.883 -6.598 1 95.62 185 SER A N 1
ATOM 1512 C CA . SER A 1 185 ? 1.994 -5.211 -6.566 1 95.62 185 SER A CA 1
ATOM 1513 C C . SER A 1 185 ? 3.5 -5.133 -6.34 1 95.62 185 SER A C 1
ATOM 1515 O O . SER A 1 185 ? 4.281 -5.617 -7.16 1 95.62 185 SER A O 1
ATOM 1517 N N . PRO A 1 186 ? 3.881 -4.621 -5.227 1 92.38 186 PRO A N 1
ATOM 1518 C CA . PRO A 1 186 ? 5.32 -4.59 -4.965 1 92.38 186 PRO A CA 1
ATOM 1519 C C . PRO A 1 186 ? 5.926 -5.988 -4.832 1 92.38 186 PRO A C 1
ATOM 1521 O O . PRO A 1 186 ? 5.207 -6.949 -4.551 1 92.38 186 PRO A O 1
ATOM 1524 N N . ALA A 1 187 ? 7.203 -6.027 -5.043 1 90.12 187 ALA A N 1
ATOM 1525 C CA . ALA A 1 187 ? 7.902 -7.301 -4.859 1 90.12 187 ALA A CA 1
ATOM 1526 C C . ALA A 1 187 ? 7.918 -7.707 -3.391 1 90.12 187 ALA A C 1
ATOM 1528 O O . ALA A 1 187 ? 8.094 -6.867 -2.508 1 90.12 187 ALA A O 1
ATOM 1529 N N . SER A 1 188 ? 7.668 -8.914 -3.145 1 89.81 188 SER A N 1
ATOM 1530 C CA . SER A 1 188 ? 7.652 -9.445 -1.786 1 89.81 188 SER A CA 1
ATOM 1531 C C . SER A 1 188 ? 8.586 -10.641 -1.655 1 89.81 188 SER A C 1
ATOM 1533 O O . SER A 1 188 ? 8.914 -11.289 -2.65 1 89.81 188 SER A O 1
ATOM 1535 N N . THR A 1 189 ? 8.938 -10.805 -0.399 1 86.44 189 THR A N 1
ATOM 1536 C CA . THR A 1 189 ? 9.781 -11.961 -0.114 1 86.44 189 THR A CA 1
ATOM 1537 C C . THR A 1 189 ? 8.961 -13.25 -0.145 1 86.44 189 THR A C 1
ATOM 1539 O O . THR A 1 189 ? 7.859 -13.305 0.405 1 86.44 189 THR A O 1
ATOM 1542 N N . GLY A 1 190 ? 9.492 -14.211 -0.808 1 84.88 190 GLY A N 1
ATOM 1543 C CA . GLY A 1 190 ? 8.82 -15.5 -0.911 1 84.88 190 GLY A CA 1
ATOM 1544 C C . GLY A 1 190 ? 9.625 -16.641 -0.332 1 84.88 190 GLY A C 1
ATOM 1545 O O . GLY A 1 190 ? 10.367 -16.469 0.637 1 84.88 190 GLY A O 1
ATOM 1546 N N . TRP A 1 191 ? 9.352 -17.781 -0.824 1 94.5 191 TRP A N 1
ATOM 1547 C CA . TRP A 1 191 ? 10.008 -19.031 -0.439 1 94.5 191 TRP A CA 1
ATOM 1548 C C . TRP A 1 191 ? 11.406 -19.125 -1.036 1 94.5 191 TRP A C 1
ATOM 1550 O O . TRP A 1 191 ? 11.57 -19.094 -2.258 1 94.5 191 TRP A O 1
ATOM 1560 N N . THR A 1 192 ? 12.375 -19.219 -0.157 1 93.94 192 THR A N 1
ATOM 1561 C CA . THR A 1 192 ? 13.781 -19.141 -0.56 1 93.94 192 THR A CA 1
ATOM 1562 C C . THR A 1 192 ? 14.125 -20.266 -1.528 1 93.94 192 THR A C 1
ATOM 1564 O O . THR A 1 192 ? 15 -20.109 -2.385 1 93.94 192 THR A O 1
ATOM 1567 N N . ASN A 1 193 ? 13.492 -21.406 -1.427 1 95.44 193 ASN A N 1
ATOM 1568 C CA . ASN A 1 193 ? 13.805 -22.562 -2.256 1 95.44 193 ASN A CA 1
ATOM 1569 C C . ASN A 1 193 ? 12.914 -22.625 -3.49 1 95.44 193 ASN A C 1
ATOM 1571 O O . ASN A 1 193 ? 12.875 -23.641 -4.18 1 95.44 193 ASN A O 1
ATOM 1575 N N . SER A 1 194 ? 12.219 -21.531 -3.793 1 96.56 194 SER A N 1
ATOM 1576 C CA . SER A 1 194 ? 11.25 -21.5 -4.883 1 96.56 194 SER A CA 1
ATOM 1577 C C . SER A 1 194 ? 11.953 -21.469 -6.238 1 96.56 194 SER A C 1
ATOM 1579 O O . SER A 1 194 ? 13.008 -20.844 -6.379 1 96.56 194 SER A O 1
ATOM 1581 N N . LEU A 1 195 ? 11.328 -22.047 -7.238 1 95.5 195 LEU A N 1
ATOM 1582 C CA . LEU A 1 195 ? 11.758 -21.953 -8.633 1 95.5 195 LEU A CA 1
ATOM 1583 C C . LEU A 1 195 ? 11.719 -20.5 -9.117 1 95.5 195 LEU A C 1
ATOM 1585 O O . LEU A 1 195 ? 12.422 -20.141 -10.07 1 95.5 195 LEU A O 1
ATOM 1589 N N . PHE A 1 196 ? 10.938 -19.656 -8.469 1 95.31 196 PHE A N 1
ATOM 1590 C CA . PHE A 1 196 ? 10.695 -18.281 -8.914 1 95.31 196 PHE A CA 1
ATOM 1591 C C . PHE A 1 196 ? 11.688 -17.328 -8.281 1 95.31 196 PHE A C 1
ATOM 1593 O O . PHE A 1 196 ? 11.695 -16.125 -8.594 1 95.31 196 PHE A O 1
ATOM 1600 N N . GLY A 1 197 ? 12.508 -17.844 -7.418 1 91.62 197 GLY A N 1
ATOM 1601 C CA . GLY A 1 197 ? 13.375 -16.969 -6.645 1 91.62 197 GLY A CA 1
ATOM 1602 C C . GLY A 1 197 ? 12.727 -16.453 -5.371 1 91.62 197 GLY A C 1
ATOM 1603 O O . GLY A 1 197 ? 11.625 -16.875 -5.016 1 91.62 197 GLY A O 1
ATOM 1604 N N . ASP A 1 198 ? 13.43 -15.547 -4.684 1 87.75 198 ASP A N 1
ATOM 1605 C CA . ASP A 1 198 ? 12.977 -15.125 -3.361 1 87.75 198 ASP A CA 1
ATOM 1606 C C . ASP A 1 198 ? 12.25 -13.789 -3.43 1 87.75 198 ASP A C 1
ATOM 1608 O O . ASP A 1 198 ? 11.93 -13.195 -2.396 1 87.75 198 ASP A O 1
ATOM 1612 N N . SER A 1 199 ? 12 -13.266 -4.637 1 88.38 199 SER A N 1
ATOM 1613 C CA . SER A 1 199 ? 11.289 -12.008 -4.812 1 88.38 199 SER A CA 1
ATOM 1614 C C . SER A 1 199 ? 10.305 -12.078 -5.98 1 88.38 199 SER A C 1
ATOM 1616 O O . SER A 1 199 ? 10.711 -12.32 -7.121 1 88.38 199 SER A O 1
ATOM 1618 N N . LEU A 1 200 ? 9.055 -11.922 -5.676 1 92.44 200 LEU A N 1
ATOM 1619 C CA . LEU A 1 200 ? 8.031 -12.031 -6.707 1 92.44 200 LEU A CA 1
ATOM 1620 C C . LEU A 1 200 ? 6.973 -10.945 -6.539 1 92.44 200 LEU A C 1
ATOM 1622 O O . LEU A 1 200 ? 6.719 -10.484 -5.426 1 92.44 200 LEU A O 1
ATOM 1626 N N . SER A 1 201 ? 6.461 -10.539 -7.656 1 95.19 201 SER A N 1
ATOM 1627 C CA . SER A 1 201 ? 5.301 -9.664 -7.703 1 95.19 201 SER A CA 1
ATOM 1628 C C . SER A 1 201 ? 4.129 -10.328 -8.414 1 95.19 201 SER A C 1
ATOM 1630 O O . SER A 1 201 ? 4.316 -11.023 -9.414 1 95.19 201 SER A O 1
ATOM 1632 N N . CYS A 1 202 ? 2.945 -10.109 -7.848 1 97.06 202 CYS A N 1
ATOM 1633 C CA . CYS A 1 202 ? 1.763 -10.773 -8.391 1 97.06 202 CYS A CA 1
ATOM 1634 C C . CYS A 1 202 ? 0.684 -9.75 -8.742 1 97.06 202 CYS A C 1
ATOM 1636 O O . CYS A 1 202 ? 0.497 -8.766 -8.023 1 97.06 202 CYS A O 1
ATOM 1638 N N . LEU A 1 203 ? 0.006 -10 -9.82 1 98 203 LEU A N 1
ATOM 1639 C CA . LEU A 1 203 ? -1.133 -9.211 -10.281 1 98 203 LEU A CA 1
ATOM 1640 C C . LEU A 1 203 ? -2.271 -10.109 -10.742 1 98 203 LEU A C 1
ATOM 1642 O O . LEU A 1 203 ? -2.045 -11.078 -11.469 1 98 203 LEU A O 1
ATOM 1646 N N . ALA A 1 204 ? -3.477 -9.797 -10.32 1 98.62 204 ALA A N 1
ATOM 1647 C CA . ALA A 1 204 ? -4.633 -10.602 -10.719 1 98.62 204 ALA A CA 1
ATOM 1648 C C . ALA A 1 204 ? -5.391 -9.938 -11.867 1 98.62 204 ALA A C 1
ATOM 1650 O O . ALA A 1 204 ? -5.559 -8.711 -11.883 1 98.62 204 ALA A O 1
ATOM 1651 N N . LEU A 1 205 ? -5.688 -10.68 -12.844 1 98.62 205 LEU A N 1
ATOM 1652 C CA . LEU A 1 205 ? -6.758 -10.312 -13.766 1 98.62 205 LEU A CA 1
ATOM 1653 C C . LEU A 1 205 ? -8.086 -10.93 -13.328 1 98.62 205 LEU A C 1
ATOM 1655 O O . LEU A 1 205 ? -8.195 -12.148 -13.203 1 98.62 205 LEU A O 1
ATOM 1659 N N . CYS A 1 206 ? -9.047 -10.102 -13.133 1 98.62 206 CYS A N 1
ATOM 1660 C CA . CYS A 1 206 ? -10.297 -10.539 -12.516 1 98.62 206 CYS A CA 1
ATOM 1661 C C . CYS A 1 206 ? -11.453 -10.453 -13.5 1 98.62 206 CYS A C 1
ATOM 1663 O O . CYS A 1 206 ? -11.406 -9.672 -14.453 1 98.62 206 CYS A O 1
ATOM 1665 N N . GLU A 1 207 ? -12.43 -11.289 -13.258 1 98.44 207 GLU A N 1
ATOM 1666 C CA . GLU A 1 207 ? -13.758 -11.195 -13.852 1 98.44 207 GLU A CA 1
ATOM 1667 C C . GLU A 1 207 ? -14.758 -10.594 -12.867 1 98.44 207 GLU A C 1
ATOM 1669 O O . GLU A 1 207 ? -14.961 -11.125 -11.773 1 98.44 207 GLU A O 1
ATOM 1674 N N . ALA A 1 208 ? -15.305 -9.484 -13.227 1 98.12 208 ALA A N 1
ATOM 1675 C CA . ALA A 1 208 ? -16.344 -8.844 -12.422 1 98.12 208 ALA A CA 1
ATOM 1676 C C . ALA A 1 208 ? -17.672 -8.805 -13.164 1 98.12 208 ALA A C 1
ATOM 1678 O O . ALA A 1 208 ? -17.719 -8.539 -14.359 1 98.12 208 ALA A O 1
ATOM 1679 N N . ILE A 1 209 ? -18.719 -9.109 -12.492 1 97.88 209 ILE A N 1
ATOM 1680 C CA . ILE A 1 209 ? -20.062 -9.055 -13.07 1 97.88 209 ILE A CA 1
ATOM 1681 C C . ILE A 1 209 ? -20.516 -7.602 -13.188 1 97.88 209 ILE A C 1
ATOM 1683 O O . ILE A 1 209 ? -20.406 -6.832 -12.227 1 97.88 209 ILE A O 1
ATOM 1687 N N . ASP A 1 210 ? -20.969 -7.18 -14.367 1 95.88 210 ASP A N 1
ATOM 1688 C CA . ASP A 1 210 ? -21.422 -5.812 -14.609 1 95.88 210 ASP A CA 1
ATOM 1689 C C . ASP A 1 210 ? -22.766 -5.547 -13.93 1 95.88 210 ASP A C 1
ATOM 1691 O O . ASP A 1 210 ? -23.766 -5.32 -14.609 1 95.88 210 ASP A O 1
ATOM 1695 N N . HIS A 1 211 ? -22.797 -5.582 -12.68 1 94.69 211 HIS A N 1
ATOM 1696 C CA . HIS A 1 211 ? -23.922 -5.387 -11.766 1 94.69 211 HIS A CA 1
ATOM 1697 C C . HIS A 1 211 ? -23.938 -3.967 -11.203 1 94.69 211 HIS A C 1
ATOM 1699 O O . HIS A 1 211 ? -22.891 -3.322 -11.109 1 94.69 211 HIS A O 1
ATOM 1705 N N . PRO A 1 212 ? -25.062 -3.4 -10.875 1 93.5 212 PRO A N 1
ATOM 1706 C CA . PRO A 1 212 ? -25.156 -2.061 -10.289 1 93.5 212 PRO A CA 1
ATOM 1707 C C . PRO A 1 212 ? -24.281 -1.896 -9.055 1 93.5 212 PRO A C 1
ATOM 1709 O O . PRO A 1 212 ? -23.875 -0.775 -8.711 1 93.5 212 PRO A O 1
ATOM 1712 N N . ASP A 1 213 ? -23.922 -2.965 -8.43 1 94.75 213 ASP A N 1
ATOM 1713 C CA . ASP A 1 213 ? -23.078 -2.92 -7.242 1 94.75 213 ASP A CA 1
ATOM 1714 C C . ASP A 1 213 ? -21.594 -2.852 -7.621 1 94.75 213 ASP A C 1
ATOM 1716 O O . ASP A 1 213 ? -20.734 -2.77 -6.75 1 94.75 213 ASP A O 1
ATOM 1720 N N . VAL A 1 214 ? -21.328 -2.895 -8.828 1 96.06 214 VAL A N 1
ATOM 1721 C CA . VAL A 1 214 ? -20.016 -2.572 -9.352 1 96.06 214 VAL A CA 1
ATOM 1722 C C . VAL A 1 214 ? -20 -1.14 -9.883 1 96.06 214 VAL A C 1
ATOM 1724 O O . VAL A 1 214 ? -20.531 -0.87 -10.961 1 96.06 214 VAL A O 1
ATOM 1727 N N . LYS A 1 215 ? -19.391 -0.285 -9.086 1 95.12 215 LYS A N 1
ATOM 1728 C CA . LYS A 1 215 ? -19.406 1.152 -9.344 1 95.12 215 LYS A CA 1
ATOM 1729 C C . LYS A 1 215 ? -18.266 1.566 -10.266 1 95.12 215 LYS A C 1
ATOM 1731 O O . LYS A 1 215 ? -17.156 1.049 -10.164 1 95.12 215 LYS A O 1
ATOM 1736 N N . CYS A 1 216 ? -18.516 2.449 -11.195 1 94 216 CYS A N 1
ATOM 1737 C CA . CYS A 1 216 ? -17.516 2.941 -12.148 1 94 216 CYS A CA 1
ATOM 1738 C C . CYS A 1 216 ? -17.984 4.238 -12.797 1 94 216 CYS A C 1
ATOM 1740 O O . CYS A 1 216 ? -19.156 4.621 -12.664 1 94 216 CYS A O 1
ATOM 1742 N N . SER A 1 217 ? -16.969 4.965 -13.281 1 86.88 217 SER A N 1
ATOM 1743 C CA . SER A 1 217 ? -17.312 6.211 -13.953 1 86.88 217 SER A CA 1
ATOM 1744 C C . SER A 1 217 ? -18.016 5.949 -15.281 1 86.88 217 SER A C 1
ATOM 1746 O O . SER A 1 217 ? -17.812 4.898 -15.891 1 86.88 217 SER A O 1
ATOM 1748 N N . LYS A 1 218 ? -18.969 6.891 -15.617 1 63.88 218 LYS A N 1
ATOM 1749 C CA . LYS A 1 218 ? -19.797 6.797 -16.812 1 63.88 218 LYS A CA 1
AT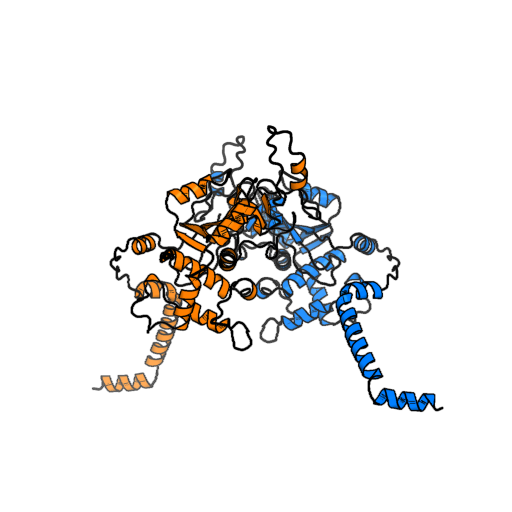OM 1750 C C . LYS A 1 218 ? -18.938 6.758 -18.078 1 63.88 218 LYS A C 1
ATOM 1752 O O . LYS A 1 218 ? -18.062 7.602 -18.266 1 63.88 218 LYS A O 1
ATOM 1757 N N . THR A 1 219 ? -18.484 5.68 -18.547 1 53.22 219 THR A N 1
ATOM 1758 C CA . THR A 1 219 ? -18.016 5.812 -19.922 1 53.22 219 THR A CA 1
ATOM 1759 C C . THR A 1 219 ? -19.047 6.512 -20.781 1 53.22 219 THR A C 1
ATOM 1761 O O . THR A 1 219 ? -20.234 6.18 -20.719 1 53.22 219 THR A O 1
ATOM 1764 N N . GLU A 1 220 ? -18.828 7.848 -21.141 1 44.31 220 GLU A N 1
ATOM 1765 C CA . GLU A 1 220 ? -19.625 8.531 -22.156 1 44.31 220 GLU A CA 1
ATOM 1766 C C . GLU A 1 220 ? -19.984 7.582 -23.297 1 44.31 220 GLU A C 1
ATOM 1768 O O . GLU A 1 220 ? -19.25 7.488 -24.281 1 44.31 220 GLU A O 1
ATOM 1773 N N . ASP A 1 221 ? -20.078 6.469 -23.359 1 37.97 221 ASP A N 1
ATOM 1774 C CA . ASP A 1 221 ? -20.578 6.031 -24.656 1 37.97 221 ASP A CA 1
ATOM 1775 C C . ASP A 1 221 ? -21.938 6.66 -24.953 1 37.97 221 ASP A C 1
ATOM 1777 O O . ASP A 1 221 ? -22.938 6.34 -24.297 1 37.97 221 ASP A O 1
ATOM 1781 N N . ALA A 1 222 ? -22 7.953 -25.625 1 38.16 222 ALA A N 1
ATOM 1782 C CA . ALA A 1 222 ? -23.062 8.727 -26.25 1 38.16 222 ALA A CA 1
ATOM 1783 C C . ALA A 1 222 ? -24.078 7.812 -26.938 1 38.16 222 ALA A C 1
ATOM 1785 O O . ALA A 1 222 ? -25.141 8.258 -27.359 1 38.16 222 ALA A O 1
ATOM 1786 N N . SER A 1 223 ? -23.688 6.742 -27.469 1 34.72 223 SER A N 1
ATOM 1787 C CA . SER A 1 223 ? -24.609 6.082 -28.391 1 34.72 223 SER A CA 1
ATOM 1788 C C . SER A 1 223 ? -25.766 5.426 -27.656 1 34.72 223 SER A C 1
ATOM 1790 O O . SER A 1 223 ? -26.75 5.016 -28.281 1 34.72 223 SER A O 1
ATOM 1792 N N . LYS A 1 224 ? -25.703 4.793 -26.547 1 36.72 224 LYS A N 1
ATOM 1793 C CA . LYS A 1 224 ? -26.969 4.246 -26.047 1 36.72 224 LYS A CA 1
ATOM 1794 C C . LYS A 1 224 ? -27.547 5.137 -24.953 1 36.72 224 LYS A C 1
ATOM 1796 O O . LYS A 1 224 ? -26.984 5.254 -23.859 1 36.72 224 LYS A O 1
ATOM 1801 N N . PRO A 1 225 ? -28.438 6.164 -25.234 1 36.28 225 PRO A N 1
ATOM 1802 C CA . PRO A 1 225 ? -29.188 7.16 -24.453 1 36.28 225 PRO A CA 1
ATOM 1803 C C . PRO A 1 225 ? -29.641 6.633 -23.094 1 36.28 225 PRO A C 1
ATOM 1805 O O . PRO A 1 225 ? -29.891 7.418 -22.188 1 36.28 225 PRO A O 1
ATOM 1808 N N . THR A 1 226 ? -30.359 5.445 -22.984 1 35.38 226 THR A N 1
ATOM 1809 C CA . THR A 1 226 ? -31.375 5.16 -21.984 1 35.38 226 THR A CA 1
ATOM 1810 C C . THR A 1 226 ? -30.766 5.137 -20.578 1 35.38 226 THR A C 1
ATOM 1812 O O . THR A 1 226 ? -31.469 4.961 -19.594 1 35.38 226 THR A O 1
ATOM 1815 N N . LEU A 1 227 ? -29.547 4.594 -20.234 1 36.78 227 LEU A N 1
ATOM 1816 C CA . LEU A 1 227 ? -29.406 4.039 -18.891 1 36.78 227 LEU A CA 1
ATOM 1817 C C . LEU A 1 227 ? -29.234 5.152 -17.859 1 36.78 227 LEU A C 1
ATOM 1819 O O . LEU A 1 227 ? -28.172 5.754 -17.75 1 36.78 227 LEU A O 1
ATOM 1823 N N . ARG A 1 228 ? -30.125 6.02 -17.562 1 38.06 228 ARG A N 1
ATOM 1824 C CA . ARG A 1 228 ? -30.438 6.75 -16.328 1 38.06 228 ARG A CA 1
ATOM 1825 C C . ARG A 1 228 ? -29.734 6.113 -15.141 1 38.06 228 ARG A C 1
ATOM 1827 O O . ARG A 1 228 ? -29.484 6.781 -14.133 1 38.06 228 ARG A O 1
ATOM 1834 N N . SER A 1 229 ? -29.719 4.719 -14.977 1 46.12 229 SER A N 1
ATOM 1835 C CA . SER A 1 229 ? -29.234 3.861 -13.906 1 46.12 229 SER A CA 1
ATOM 1836 C C . SER A 1 229 ? -27.734 4.039 -13.695 1 46.12 229 SER A C 1
ATOM 1838 O O . SER A 1 229 ? -27.188 3.607 -12.672 1 46.12 229 SER A O 1
ATOM 1840 N N . ARG A 1 230 ? -27.078 4.754 -14.719 1 50.78 230 ARG A N 1
ATOM 1841 C CA . ARG A 1 230 ? -25.625 4.859 -14.82 1 50.78 230 ARG A CA 1
ATOM 1842 C C . ARG A 1 230 ? -25.094 5.965 -13.914 1 50.78 230 ARG A C 1
ATOM 1844 O O . ARG A 1 230 ? -23.953 5.891 -13.438 1 50.78 230 ARG A O 1
ATOM 1851 N N . SER A 1 231 ? -25.906 7.016 -13.68 1 58.34 231 SER A N 1
ATOM 1852 C CA . SER A 1 231 ? -25.469 8.094 -12.797 1 58.34 231 SER A CA 1
ATOM 1853 C C . SER A 1 231 ? -25.25 7.594 -11.375 1 58.34 231 SER A C 1
ATOM 1855 O O . SER A 1 231 ? -24.281 7.969 -10.719 1 58.34 231 SER A O 1
ATOM 1857 N N . SER A 1 232 ? -26.047 6.559 -11.078 1 72.75 232 SER A N 1
ATOM 1858 C CA . SER A 1 232 ? -25.984 6.098 -9.695 1 72.75 232 SER A CA 1
ATOM 1859 C C . SER A 1 232 ? -24.734 5.262 -9.453 1 72.75 232 SER A C 1
ATOM 1861 O O . SER A 1 232 ? -24.344 5.059 -8.305 1 72.75 232 SER A O 1
ATOM 1863 N N . ARG A 1 233 ? -24.031 4.949 -10.516 1 88.31 233 ARG A N 1
ATOM 1864 C CA . ARG A 1 233 ? -22.891 4.055 -10.352 1 88.31 233 ARG A CA 1
ATOM 1865 C C . ARG A 1 233 ? -21.594 4.836 -10.281 1 88.31 233 ARG A C 1
ATOM 1867 O O . ARG A 1 233 ? -20.547 4.281 -9.945 1 88.31 233 ARG A O 1
ATOM 1874 N N . SER A 1 234 ? -21.703 6.086 -10.445 1 90.56 234 SER A N 1
ATOM 1875 C CA . SER A 1 234 ? -20.484 6.852 -10.594 1 90.56 234 SER A CA 1
ATOM 1876 C C . SER A 1 234 ? -19.969 7.336 -9.234 1 90.56 234 SER A C 1
ATOM 1878 O O . SER A 1 234 ? -18.844 7.848 -9.133 1 90.56 234 SER A O 1
ATOM 1880 N N . HIS A 1 235 ? -20.812 7.141 -8.305 1 91.44 235 HIS A N 1
ATOM 1881 C CA . HIS A 1 235 ? -20.422 7.582 -6.969 1 91.44 235 HIS A CA 1
ATOM 1882 C C . HIS A 1 235 ? -20.984 6.656 -5.895 1 91.44 235 HIS A C 1
ATOM 1884 O O . HIS A 1 235 ? -22.016 6.02 -6.098 1 91.44 235 HIS A O 1
ATOM 1890 N N . ILE A 1 236 ? -20.25 6.539 -4.863 1 92.38 236 ILE A N 1
ATOM 1891 C CA . ILE A 1 236 ? -20.719 5.793 -3.701 1 92.38 236 ILE A CA 1
ATOM 1892 C C . ILE A 1 236 ? -21.109 6.762 -2.588 1 92.38 236 ILE A C 1
ATOM 1894 O O . ILE A 1 236 ? -20.312 7.598 -2.172 1 92.38 236 ILE A O 1
ATOM 1898 N N . LYS A 1 237 ? -22.281 6.629 -2.156 1 89.88 237 LYS A N 1
ATOM 1899 C CA . LYS A 1 237 ? -22.797 7.535 -1.133 1 89.88 237 LYS A CA 1
ATOM 1900 C C . LYS A 1 237 ? -21.906 7.531 0.107 1 89.88 237 LYS A C 1
ATOM 1902 O O . LYS A 1 237 ? -21.5 6.469 0.583 1 89.88 237 LYS A O 1
ATOM 1907 N N . GLY A 1 238 ? -21.547 8.703 0.556 1 86.94 238 GLY A N 1
ATOM 1908 C CA . GLY A 1 238 ? -20.781 8.82 1.785 1 86.94 238 GLY A CA 1
ATOM 1909 C C . GLY A 1 238 ? -19.281 8.836 1.553 1 86.94 238 GLY A C 1
ATOM 1910 O O . GLY A 1 238 ? -18.5 9.023 2.492 1 86.94 238 GLY A O 1
ATOM 1911 N N . SER A 1 239 ? -18.906 8.641 0.284 1 89.31 239 SER A N 1
ATOM 1912 C CA . SER A 1 239 ? -17.484 8.648 -0.005 1 89.31 239 SER A CA 1
ATOM 1913 C C . SER A 1 239 ? -16.922 10.07 -0.027 1 89.31 239 SER A C 1
ATOM 1915 O O . SER A 1 239 ? -17.656 11.023 -0.312 1 89.31 239 SER A O 1
ATOM 1917 N N . GLU A 1 240 ? -15.672 10.234 0.315 1 85.88 240 GLU A N 1
ATOM 1918 C CA . GLU A 1 240 ? -15.008 11.539 0.35 1 85.88 240 GLU A CA 1
ATOM 1919 C C . GLU A 1 240 ? -14.617 11.992 -1.052 1 85.88 240 GLU A C 1
ATOM 1921 O O . GLU A 1 240 ? -14.617 13.188 -1.344 1 85.88 240 GLU A O 1
ATOM 1926 N N . GLY A 1 241 ? -14.344 11.109 -1.966 1 88.12 241 GLY A N 1
ATOM 1927 C CA . GLY A 1 241 ? -13.688 11.391 -3.236 1 88.12 241 GLY A CA 1
ATOM 1928 C C . GLY A 1 241 ? -14.672 11.758 -4.336 1 88.12 241 GLY A C 1
ATOM 1929 O O . GLY A 1 241 ? -14.266 12.219 -5.406 1 88.12 241 GLY A O 1
ATOM 1930 N N . GLY A 1 242 ? -15.984 11.578 -4.102 1 87 242 GLY A N 1
ATOM 1931 C CA . GLY A 1 242 ? -16.969 11.898 -5.125 1 87 242 GLY A CA 1
ATOM 1932 C C . GLY A 1 242 ? -17.047 10.859 -6.23 1 87 242 GLY A C 1
ATOM 1933 O O . GLY A 1 242 ? -17.172 9.664 -5.961 1 87 242 GLY A O 1
ATOM 1934 N N . GLU A 1 243 ? -16.797 11.352 -7.461 1 89.25 243 GLU A N 1
ATOM 1935 C CA . GLU A 1 243 ? -16.938 10.469 -8.617 1 89.25 243 GLU A CA 1
ATOM 1936 C C . GLU A 1 243 ? -15.742 9.531 -8.742 1 89.25 243 GLU A C 1
ATOM 1938 O O . GLU A 1 243 ? -14.594 9.945 -8.555 1 89.25 243 GLU A O 1
ATOM 1943 N N . ILE A 1 244 ? -16.031 8.328 -9.039 1 93 244 ILE A N 1
ATOM 1944 C CA . ILE A 1 244 ? -15 7.324 -9.266 1 93 244 ILE A CA 1
ATOM 1945 C C . ILE A 1 244 ? -14.211 7.676 -10.523 1 93 244 ILE A C 1
ATOM 1947 O O . ILE A 1 244 ? -14.789 7.984 -11.57 1 93 244 ILE A O 1
ATOM 1951 N N . PRO A 1 245 ? -12.953 7.656 -10.391 1 90.62 245 PRO A N 1
ATOM 1952 C CA . PRO A 1 245 ? -12.141 8.023 -11.562 1 90.62 245 PRO A CA 1
ATOM 1953 C C . PRO A 1 245 ? -12.344 7.066 -12.734 1 90.62 245 PRO A C 1
ATOM 1955 O O . PRO A 1 245 ? -12.773 5.926 -12.547 1 90.62 245 PRO A O 1
ATOM 1958 N N . GLU A 1 246 ? -11.914 7.551 -13.844 1 89.19 246 GLU A N 1
ATOM 1959 C CA . GLU A 1 246 ? -11.984 6.719 -15.039 1 89.19 246 GLU A CA 1
ATOM 1960 C C . GLU A 1 246 ? -11.078 5.496 -14.914 1 89.19 246 GLU A C 1
ATOM 1962 O O . GLU A 1 246 ? -10.023 5.559 -14.281 1 89.19 246 GLU A O 1
ATOM 1967 N N . LYS A 1 247 ? -11.469 4.402 -15.414 1 91.38 247 LYS A N 1
ATOM 1968 C CA . LYS A 1 247 ? -10.719 3.156 -15.547 1 91.38 247 LYS A CA 1
ATOM 1969 C C . LYS A 1 247 ? -10.703 2.383 -14.227 1 91.38 247 LYS A C 1
ATOM 1971 O O . LYS A 1 247 ? -9.977 1.396 -14.086 1 91.38 247 LYS A O 1
ATOM 1976 N N . TYR A 1 248 ? -11.453 2.941 -13.258 1 93.81 248 TYR A N 1
ATOM 1977 C CA . TYR A 1 248 ? -11.547 2.229 -11.992 1 93.81 248 TYR A CA 1
ATOM 1978 C C . TYR A 1 248 ? -12.922 1.59 -11.828 1 93.81 248 TYR A C 1
ATOM 1980 O O . TYR A 1 248 ? -13.93 2.135 -12.289 1 93.81 248 TYR A O 1
ATOM 1988 N N . PHE A 1 249 ? -12.914 0.493 -11.188 1 95.81 249 PHE A N 1
ATOM 1989 C CA . PHE A 1 249 ? -14.117 -0.203 -10.75 1 95.81 249 PHE A CA 1
ATOM 1990 C C . PHE A 1 249 ? -14.062 -0.5 -9.258 1 95.81 249 PHE A C 1
ATOM 1992 O O . PHE A 1 249 ? -13.016 -0.893 -8.734 1 95.81 249 PHE A O 1
ATOM 1999 N N . ILE A 1 250 ? -15.133 -0.22 -8.594 1 96.62 250 ILE A N 1
ATOM 2000 C CA . ILE A 1 250 ? -15.219 -0.55 -7.176 1 96.62 250 ILE A CA 1
ATOM 2001 C C . ILE A 1 250 ? -16.344 -1.555 -6.945 1 96.62 250 ILE A C 1
ATOM 2003 O O . ILE A 1 250 ? -17.516 -1.221 -7.09 1 96.62 250 ILE A O 1
ATOM 2007 N N . VAL A 1 251 ? -15.977 -2.752 -6.578 1 97.25 251 VAL A N 1
ATOM 2008 C CA . VAL A 1 251 ? -16.938 -3.84 -6.387 1 97.25 251 VAL A CA 1
ATOM 2009 C C . VAL A 1 251 ? -17.406 -3.855 -4.938 1 97.25 251 VAL A C 1
ATOM 2011 O O . VAL A 1 251 ? -16.625 -4.098 -4.016 1 97.25 251 VAL A O 1
ATOM 2014 N N . ARG A 1 252 ? -18.656 -3.764 -4.691 1 96 252 ARG A N 1
ATOM 2015 C CA . ARG A 1 252 ? -19.203 -3.59 -3.352 1 96 252 ARG A CA 1
ATOM 2016 C C . ARG A 1 252 ? -19.641 -4.926 -2.764 1 96 252 ARG A C 1
ATOM 2018 O O . ARG A 1 252 ? -19.828 -5.047 -1.551 1 96 252 ARG A O 1
ATOM 2025 N N . ASN A 1 253 ? -19.828 -5.891 -3.639 1 96.25 253 ASN A N 1
ATOM 2026 C CA . ASN A 1 253 ? -20.188 -7.25 -3.252 1 96.25 253 ASN A CA 1
ATOM 2027 C C . ASN A 1 253 ? -19.125 -8.258 -3.68 1 96.25 253 ASN A C 1
ATOM 2029 O O . ASN A 1 253 ? -18.891 -8.453 -4.875 1 96.25 253 ASN A O 1
ATOM 2033 N N . ASP A 1 254 ? -18.625 -8.953 -2.725 1 96.69 254 ASP A N 1
ATOM 2034 C CA . ASP A 1 254 ? -17.5 -9.859 -2.949 1 96.69 254 ASP A CA 1
ATOM 2035 C C . ASP A 1 254 ? -17.859 -10.953 -3.953 1 96.69 254 ASP A C 1
ATOM 2037 O O . ASP A 1 254 ? -16.984 -11.508 -4.613 1 96.69 254 ASP A O 1
ATOM 2041 N N . GLU A 1 255 ? -19.109 -11.297 -4.074 1 96.69 255 GLU A N 1
ATOM 2042 C CA . GLU A 1 255 ? -19.562 -12.414 -4.902 1 96.69 255 GLU A CA 1
ATOM 2043 C C . GLU A 1 255 ? -19.562 -12.031 -6.383 1 96.69 255 GLU A C 1
ATOM 2045 O O . GLU A 1 255 ? -19.688 -12.898 -7.25 1 96.69 255 GLU A O 1
ATOM 2050 N N . LEU A 1 256 ? -19.328 -10.789 -6.66 1 98.06 256 LEU A N 1
ATOM 2051 C CA . LEU A 1 256 ? -19.469 -10.305 -8.031 1 98.06 256 LEU A CA 1
ATOM 2052 C C . LEU A 1 256 ? -18.109 -10.289 -8.742 1 98.06 256 LEU A C 1
ATOM 2054 O O . LEU A 1 256 ? -18 -9.805 -9.867 1 98.06 256 LEU A O 1
ATOM 2058 N N . VAL A 1 257 ? -17.109 -10.758 -8.062 1 98.56 257 VAL A N 1
ATOM 2059 C CA . VAL A 1 257 ? -15.773 -10.719 -8.664 1 98.56 257 VAL A CA 1
ATOM 2060 C C . VAL A 1 257 ? -15.023 -12.008 -8.336 1 98.56 257 VAL A C 1
ATOM 2062 O O . VAL A 1 257 ? -15.188 -12.57 -7.246 1 98.56 257 VAL A O 1
ATOM 2065 N N . ARG A 1 258 ? -14.227 -12.469 -9.266 1 98.56 258 ARG A N 1
ATOM 2066 C CA . ARG A 1 258 ? -13.328 -13.602 -9.023 1 98.56 258 ARG A CA 1
ATOM 2067 C C . ARG A 1 258 ? -12.047 -13.453 -9.836 1 98.56 258 ARG A C 1
ATOM 2069 O O . ARG A 1 258 ? -12 -12.703 -10.812 1 98.56 258 ARG A O 1
ATOM 2076 N N . VAL A 1 259 ? -11.008 -14.172 -9.414 1 98.75 259 VAL A N 1
ATOM 2077 C CA . VAL A 1 259 ? -9.711 -14.125 -10.086 1 98.75 259 VAL A CA 1
ATOM 2078 C C . VAL A 1 259 ? -9.703 -15.109 -11.258 1 98.75 259 VAL A C 1
ATOM 2080 O O . VAL A 1 259 ? -10.07 -16.281 -11.102 1 98.75 259 VAL A O 1
ATOM 2083 N N . LYS A 1 260 ? -9.328 -14.641 -12.406 1 98.56 260 LYS A N 1
ATOM 2084 C CA . LYS A 1 260 ? -9.234 -15.5 -13.586 1 98.56 260 LYS A CA 1
ATOM 2085 C C . LYS A 1 260 ? -7.789 -15.938 -13.836 1 98.56 260 LYS A C 1
ATOM 2087 O O . LYS A 1 260 ? -7.523 -17.109 -14.086 1 98.56 260 LYS A O 1
ATOM 2092 N N . TYR A 1 261 ? -6.906 -14.953 -13.805 1 98.62 261 TYR A N 1
ATOM 2093 C CA . TYR A 1 261 ? -5.48 -15.203 -13.992 1 98.62 261 TYR A CA 1
ATOM 2094 C C . TYR A 1 261 ? -4.664 -14.555 -12.875 1 98.62 261 TYR A C 1
ATOM 2096 O O . TYR A 1 261 ? -5.062 -13.523 -12.32 1 98.62 261 TYR A O 1
ATOM 2104 N N . VAL A 1 262 ? -3.557 -15.156 -12.555 1 98.69 262 VAL A N 1
ATOM 2105 C CA . VAL A 1 262 ? -2.533 -14.516 -11.727 1 98.69 262 VAL A CA 1
ATOM 2106 C C . VAL A 1 262 ? -1.242 -14.375 -12.531 1 98.69 262 VAL A C 1
ATOM 2108 O O . VAL A 1 262 ? -0.632 -15.367 -12.922 1 98.69 262 VAL A O 1
ATOM 2111 N N . ALA A 1 263 ? -0.893 -13.156 -12.836 1 98.19 263 ALA A N 1
ATOM 2112 C CA . ALA A 1 263 ? 0.369 -12.844 -13.5 1 98.19 263 ALA A CA 1
ATOM 2113 C C . ALA A 1 263 ? 1.508 -12.727 -12.484 1 98.19 263 ALA A C 1
ATOM 2115 O O . ALA A 1 263 ? 1.371 -12.062 -11.461 1 98.19 263 ALA A O 1
ATOM 2116 N N . VAL A 1 264 ? 2.66 -13.352 -12.797 1 97.31 264 VAL A N 1
ATOM 2117 C CA . VAL A 1 264 ? 3.787 -13.375 -11.875 1 97.31 264 VAL A CA 1
ATOM 2118 C C . VAL A 1 264 ? 5.02 -12.773 -12.547 1 97.31 264 VAL A C 1
ATOM 2120 O O . VAL A 1 264 ? 5.406 -13.188 -13.641 1 97.31 264 VAL A O 1
ATOM 2123 N N . TYR A 1 265 ? 5.555 -11.828 -11.93 1 95.31 265 TYR A N 1
ATOM 2124 C CA . TYR A 1 265 ? 6.812 -11.211 -12.344 1 95.31 265 TYR A CA 1
ATOM 2125 C C . TYR A 1 265 ? 7.957 -11.648 -11.438 1 95.31 265 TYR A C 1
ATOM 2127 O O . TYR A 1 265 ? 8.008 -11.273 -10.266 1 95.31 265 TYR A O 1
ATOM 2135 N N . ALA A 1 266 ? 8.766 -12.445 -11.984 1 94.38 266 ALA A N 1
ATOM 2136 C CA . ALA A 1 266 ? 9.867 -13.07 -11.266 1 94.38 266 ALA A CA 1
ATOM 2137 C C . ALA A 1 266 ? 11.172 -12.938 -12.039 1 94.38 266 ALA A C 1
ATOM 2139 O O . ALA A 1 266 ? 11.68 -13.914 -12.594 1 94.38 266 ALA A O 1
ATOM 2140 N N . PRO A 1 267 ? 11.773 -11.797 -11.922 1 88.12 267 PRO A N 1
ATOM 2141 C CA . PRO A 1 267 ? 12.969 -11.547 -12.734 1 88.12 267 PRO A CA 1
ATOM 2142 C C . PRO A 1 267 ? 14.125 -12.469 -12.367 1 88.12 267 PRO A C 1
ATOM 2144 O O . PRO A 1 267 ? 15.008 -12.719 -13.195 1 88.12 267 PRO A O 1
ATOM 2147 N N . LYS A 1 268 ? 14.141 -13.039 -11.242 1 89.81 268 LYS A N 1
ATOM 2148 C CA . LYS A 1 268 ? 15.242 -13.883 -10.797 1 89.81 268 LYS A CA 1
ATOM 2149 C C . LYS A 1 268 ? 14.992 -15.352 -11.141 1 89.81 268 LYS A C 1
ATOM 2151 O O . LYS A 1 268 ? 15.836 -16.203 -10.875 1 89.81 268 LYS A O 1
ATOM 2156 N N . ALA A 1 269 ? 13.891 -15.617 -11.703 1 93.31 269 ALA A N 1
ATOM 2157 C CA . ALA A 1 269 ? 13.57 -17 -12.039 1 93.31 269 ALA A CA 1
ATOM 2158 C C . ALA A 1 269 ? 14.383 -17.484 -13.242 1 93.31 269 ALA A C 1
ATOM 2160 O O . ALA A 1 269 ? 14.578 -16.734 -14.203 1 93.31 269 ALA A O 1
ATOM 2161 N N . ASP A 1 270 ? 14.891 -18.688 -13.078 1 91.94 270 ASP A N 1
ATOM 2162 C CA . ASP A 1 270 ? 15.562 -19.328 -14.211 1 91.94 270 ASP A CA 1
ATOM 2163 C C . ASP A 1 270 ? 14.555 -20.016 -15.133 1 91.94 270 ASP A C 1
ATOM 2165 O O . ASP A 1 270 ? 14.266 -21.203 -14.961 1 91.94 270 ASP A O 1
ATOM 2169 N N . LYS A 1 271 ? 14.195 -19.344 -16.094 1 92.62 271 LYS A N 1
ATOM 2170 C CA . LYS A 1 271 ? 13.125 -19.797 -16.984 1 92.62 271 LYS A CA 1
ATOM 2171 C C . LYS A 1 271 ? 13.555 -21.031 -17.766 1 92.62 271 LYS A C 1
ATOM 2173 O O . LYS A 1 271 ? 12.75 -21.938 -18.016 1 92.62 271 LYS A O 1
ATOM 2178 N N . LYS A 1 272 ? 14.789 -21.062 -18.141 1 92.81 272 LYS A N 1
ATOM 2179 C CA . LYS A 1 272 ? 15.305 -22.203 -18.875 1 92.81 272 LYS A CA 1
ATOM 2180 C C . LYS A 1 272 ? 15.297 -23.469 -18.016 1 92.81 272 LYS A C 1
ATOM 2182 O O . LYS A 1 272 ? 14.898 -24.531 -18.484 1 92.81 272 LYS A O 1
ATOM 2187 N N . PHE A 1 273 ? 15.75 -23.266 -16.844 1 94 273 PHE A N 1
ATOM 2188 C CA . PHE A 1 273 ? 15.742 -24.391 -15.906 1 94 273 PHE A CA 1
ATOM 2189 C C . PHE A 1 273 ? 14.328 -24.891 -15.672 1 94 273 PHE A C 1
ATOM 2191 O O . PHE A 1 273 ? 14.078 -26.094 -15.703 1 94 273 PHE A O 1
ATOM 2198 N N . ILE A 1 274 ? 13.383 -23.953 -15.539 1 95 274 ILE A N 1
ATOM 2199 C CA . ILE A 1 274 ? 11.992 -24.297 -15.273 1 95 274 ILE A CA 1
ATOM 2200 C C . ILE A 1 274 ? 11.398 -25.031 -16.484 1 95 274 ILE A C 1
ATOM 2202 O O . ILE A 1 274 ? 10.695 -26.031 -16.328 1 95 274 ILE A O 1
ATOM 2206 N N . ALA A 1 275 ? 11.727 -24.594 -17.672 1 91.81 275 ALA A N 1
ATOM 2207 C CA . ALA A 1 275 ? 11.266 -25.234 -18.891 1 91.81 275 ALA A CA 1
ATOM 2208 C C . ALA A 1 275 ? 11.789 -26.672 -18.984 1 91.81 275 ALA A C 1
ATOM 2210 O O . ALA A 1 275 ? 11.078 -27.562 -19.438 1 91.81 275 ALA A O 1
ATOM 2211 N N . SER A 1 276 ? 12.992 -26.859 -18.531 1 92.31 276 SER A N 1
ATOM 2212 C CA . SER A 1 276 ? 13.594 -28.188 -18.578 1 92.31 276 SER A CA 1
ATOM 2213 C C . SER A 1 276 ? 12.898 -29.141 -17.625 1 92.31 276 SER A C 1
ATOM 2215 O O . SER A 1 276 ? 12.719 -30.328 -17.922 1 92.31 276 SER A O 1
ATOM 2217 N N . ILE A 1 277 ? 12.547 -28.609 -16.484 1 90.81 277 ILE A N 1
ATOM 2218 C CA . ILE A 1 277 ? 11.836 -29.422 -15.508 1 90.81 277 ILE A CA 1
ATOM 2219 C C . ILE A 1 277 ? 10.484 -29.844 -16.062 1 90.81 277 ILE A C 1
ATOM 2221 O O . ILE A 1 277 ? 10.078 -31 -15.914 1 90.81 277 ILE A O 1
ATOM 2225 N N . LEU A 1 278 ? 9.906 -28.984 -16.75 1 89.31 278 LEU A N 1
ATOM 2226 C CA . LEU A 1 278 ? 8.578 -29.266 -17.297 1 89.31 278 LEU A CA 1
ATOM 2227 C C . LEU A 1 278 ? 8.656 -30.234 -18.469 1 89.31 278 LEU A C 1
ATOM 2229 O O . LEU A 1 278 ? 7.754 -31.062 -18.656 1 89.31 278 LEU A O 1
ATOM 2233 N N . ALA A 1 279 ? 9.711 -30.156 -19.297 1 86 279 ALA A N 1
ATOM 2234 C CA . ALA A 1 279 ? 9.906 -31.031 -20.438 1 86 279 ALA A CA 1
ATOM 2235 C C . ALA A 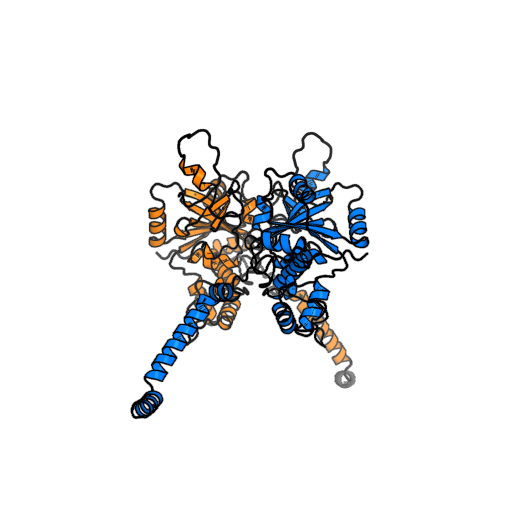1 279 ? 10.352 -32.406 -20 1 86 279 ALA A C 1
ATOM 2237 O O . ALA A 1 279 ? 10.25 -33.375 -20.75 1 86 279 ALA A O 1
ATOM 2238 N N . GLY A 1 280 ? 10.539 -32.719 -18.844 1 72.31 280 GLY A N 1
ATOM 2239 C CA . GLY A 1 280 ? 11.047 -33.969 -18.375 1 72.31 280 GLY A CA 1
ATOM 2240 C C . GLY A 1 280 ? 12.484 -34.25 -18.766 1 72.31 280 GLY A C 1
ATOM 2241 O O . GLY A 1 280 ? 12.961 -35.375 -18.688 1 72.31 280 GLY A O 1
ATOM 2242 N N . THR A 1 281 ? 13.195 -33.469 -19.641 1 53.88 281 THR A N 1
ATOM 2243 C CA . THR A 1 281 ? 14.578 -33.656 -20.062 1 53.88 281 THR A CA 1
ATOM 2244 C C . THR A 1 281 ? 15.539 -33.5 -18.891 1 53.88 281 THR A C 1
ATOM 2246 O O . THR A 1 281 ? 15.453 -32.5 -18.156 1 53.88 281 THR A O 1
ATOM 2249 N N . PRO A 1 282 ? 16.078 -34.562 -18.531 1 43.47 282 PRO A N 1
ATOM 2250 C CA . PRO A 1 282 ? 17.047 -34.438 -17.438 1 43.47 282 PRO A CA 1
ATOM 2251 C C . PRO A 1 282 ? 18.078 -33.344 -17.688 1 43.47 282 PRO A C 1
ATOM 2253 O O . PRO A 1 282 ? 18.672 -33.281 -18.766 1 43.47 282 PRO A O 1
ATOM 2256 N N . THR A 1 283 ? 17.875 -32.125 -17.484 1 40.94 283 THR A N 1
ATOM 2257 C CA . THR A 1 283 ? 19.016 -31.219 -17.562 1 40.94 283 THR A CA 1
ATOM 2258 C C . THR A 1 283 ? 20.297 -31.891 -17.062 1 40.94 283 THR A C 1
ATOM 2260 O O . THR A 1 283 ? 20.281 -32.531 -16.016 1 40.94 283 THR A O 1
ATOM 2263 N N . VAL A 1 284 ? 21.156 -32.406 -17.891 1 36.53 284 VAL A N 1
ATOM 2264 C CA . VAL A 1 284 ? 22.516 -32.719 -17.453 1 36.53 284 VAL A CA 1
ATOM 2265 C C . VAL A 1 284 ? 22.938 -31.734 -16.375 1 36.53 284 VAL A C 1
ATOM 2267 O O . VAL A 1 284 ? 22.891 -30.531 -16.562 1 36.53 284 VAL A O 1
ATOM 2270 N N . ASN A 1 285 ? 22.922 -32.125 -15.242 1 34.75 285 ASN A N 1
ATOM 2271 C CA . ASN A 1 285 ? 23.516 -31.453 -14.086 1 34.75 285 ASN A CA 1
ATOM 2272 C C . ASN A 1 285 ? 24.812 -30.734 -14.453 1 34.75 285 ASN A C 1
ATOM 2274 O O . ASN A 1 285 ? 25.828 -31.375 -14.703 1 34.75 285 ASN A O 1
ATOM 2278 N N . LYS A 1 286 ? 24.875 -29.906 -15.367 1 35.5 286 LYS A N 1
ATOM 2279 C CA . LYS A 1 286 ? 26.156 -29.219 -15.258 1 35.5 286 LYS A CA 1
ATOM 2280 C C . LYS A 1 286 ? 26.578 -29.062 -13.797 1 35.5 286 LYS A C 1
ATOM 2282 O O . LYS A 1 286 ? 25.781 -28.609 -12.969 1 35.5 286 LYS A O 1
ATOM 2287 N N . ASN A 1 287 ? 27.438 -29.906 -13.305 1 33.81 287 ASN A N 1
ATOM 2288 C CA . ASN A 1 287 ? 28.219 -29.828 -12.078 1 33.81 287 ASN A CA 1
ATOM 2289 C C . ASN A 1 287 ? 28.547 -28.375 -11.719 1 33.81 287 ASN A C 1
ATOM 2291 O O . ASN A 1 287 ? 29.672 -27.906 -11.93 1 33.81 287 ASN A O 1
ATOM 2295 N N . THR A 1 288 ? 27.984 -27.484 -12.344 1 38.78 288 THR A N 1
ATOM 2296 C CA . THR A 1 288 ? 28.422 -26.234 -11.758 1 38.78 288 THR A CA 1
ATOM 2297 C C . THR A 1 288 ? 28.297 -26.266 -10.242 1 38.78 288 THR A C 1
ATOM 2299 O O . THR A 1 288 ? 27.219 -26.562 -9.711 1 38.78 288 THR A O 1
ATOM 2302 N N . SER A 1 289 ? 29.344 -26.531 -9.523 1 37.44 289 SER A N 1
ATOM 2303 C CA . SER A 1 289 ? 29.609 -26.906 -8.133 1 37.44 289 SER A CA 1
ATOM 2304 C C . SER A 1 289 ? 28.719 -26.125 -7.172 1 37.44 289 SER A C 1
ATOM 2306 O O . SER A 1 289 ? 28.547 -24.922 -7.309 1 37.44 289 SER A O 1
ATOM 2308 N N . TYR A 1 290 ? 27.641 -26.797 -6.707 1 39.34 290 TYR A N 1
ATOM 2309 C CA . TYR A 1 290 ? 27 -26.375 -5.473 1 39.34 290 TYR A CA 1
ATOM 2310 C C . TYR A 1 290 ? 27.938 -25.5 -4.641 1 39.34 290 TYR A C 1
ATOM 2312 O O . TYR A 1 290 ? 27.484 -24.609 -3.914 1 39.34 290 TYR A O 1
ATOM 2320 N N . PHE A 1 291 ? 29.172 -25.875 -4.914 1 41.75 291 PHE A N 1
ATOM 2321 C CA . PHE A 1 291 ? 30.234 -25.203 -4.199 1 41.75 291 PHE A CA 1
ATOM 2322 C C . PHE A 1 291 ? 30.375 -23.75 -4.676 1 41.75 291 PHE A C 1
ATOM 2324 O O . PHE A 1 291 ? 30.578 -22.844 -3.869 1 41.75 291 PHE A O 1
ATOM 2331 N N . ARG A 1 292 ? 30.234 -23.516 -5.926 1 45.88 292 ARG A N 1
ATOM 2332 C CA . ARG A 1 292 ? 30.422 -22.156 -6.43 1 45.88 292 ARG A CA 1
ATOM 2333 C C . ARG A 1 292 ? 29.219 -21.281 -6.094 1 45.88 292 ARG A C 1
ATOM 2335 O O . ARG A 1 292 ? 29.359 -20.125 -5.73 1 45.88 292 ARG A O 1
ATOM 2342 N N . GLN A 1 293 ? 28.047 -21.828 -6.137 1 44.28 293 GLN A N 1
ATOM 2343 C CA . GLN A 1 293 ? 26.859 -21.062 -5.789 1 44.28 293 GLN A CA 1
ATOM 2344 C C . GLN A 1 293 ? 26.766 -20.844 -4.281 1 44.28 293 GLN A C 1
ATOM 2346 O O . GLN A 1 293 ? 26.391 -19.75 -3.83 1 44.28 293 GLN A O 1
ATOM 2351 N N . PHE A 1 294 ? 27.031 -21.875 -3.455 1 45.84 294 PHE A N 1
ATOM 2352 C CA . PHE A 1 294 ? 27.203 -21.703 -2.02 1 45.84 294 PHE A CA 1
ATOM 2353 C C . PHE A 1 294 ? 28.281 -20.656 -1.728 1 45.84 294 PHE A C 1
ATOM 2355 O O . PHE A 1 294 ? 28.094 -19.797 -0.868 1 45.84 294 PHE A O 1
ATOM 2362 N N . PHE A 1 295 ? 29.344 -20.656 -2.529 1 52.25 295 PHE A N 1
ATOM 2363 C CA . PHE A 1 295 ? 30.438 -19.688 -2.369 1 52.25 295 PHE A CA 1
ATOM 2364 C C . PHE A 1 295 ? 29.984 -18.297 -2.764 1 52.25 295 PHE A C 1
ATOM 2366 O O . PHE A 1 295 ? 30.344 -17.312 -2.107 1 52.25 295 PHE A O 1
ATOM 2373 N N . SER A 1 296 ? 29.156 -18.203 -3.695 1 54.06 296 SER A N 1
ATOM 2374 C CA . SER A 1 296 ? 28.719 -16.875 -4.133 1 54.06 296 SER A CA 1
ATOM 2375 C C . SER A 1 296 ? 27.625 -16.328 -3.213 1 54.06 296 SER A C 1
ATOM 2377 O O . SER A 1 296 ? 27.609 -15.133 -2.918 1 54.06 296 SER A O 1
ATOM 2379 N N . ARG A 1 297 ? 26.781 -17.141 -2.617 1 50.44 297 ARG A N 1
ATOM 2380 C CA . ARG A 1 297 ? 25.703 -16.719 -1.736 1 50.44 297 ARG A CA 1
ATOM 2381 C C . ARG A 1 297 ? 26.219 -16.453 -0.323 1 50.44 297 ARG A C 1
ATOM 2383 O O . ARG A 1 297 ? 25.688 -15.609 0.393 1 50.44 297 ARG A O 1
ATOM 2390 N N . HIS A 1 298 ? 27.172 -17.281 0.09 1 55.88 298 HIS A N 1
ATOM 2391 C CA . HIS A 1 298 ? 27.719 -17.141 1.437 1 55.88 298 HIS A CA 1
ATOM 2392 C C . HIS A 1 298 ? 29.141 -16.609 1.404 1 55.88 298 HIS A C 1
ATOM 2394 O O . HIS A 1 298 ? 29.953 -16.938 2.277 1 55.88 298 HIS A O 1
ATOM 2400 N N . ARG A 1 299 ? 29.453 -15.906 0.387 1 61.94 299 ARG A N 1
ATOM 2401 C CA . ARG A 1 299 ? 30.797 -15.336 0.218 1 61.94 299 ARG A CA 1
ATOM 2402 C C . ARG A 1 299 ? 31.219 -14.547 1.455 1 61.94 299 ARG A C 1
ATOM 2404 O O . ARG A 1 299 ? 32.344 -14.664 1.916 1 61.94 299 ARG A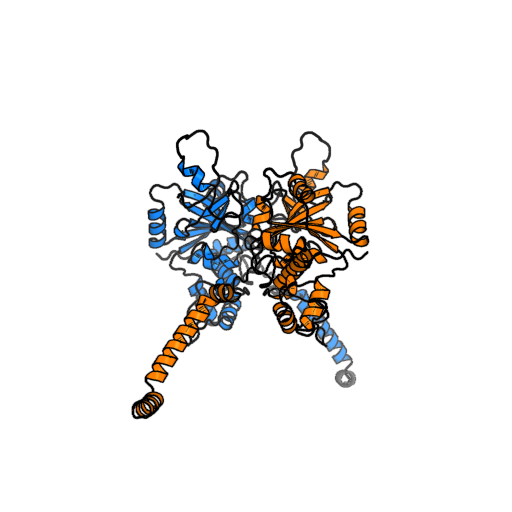 O 1
ATOM 2411 N N . PHE A 1 300 ? 30.172 -13.805 1.831 1 62.81 300 PHE A N 1
ATOM 2412 C CA . PHE A 1 300 ? 30.469 -12.992 3.002 1 62.81 300 PHE A CA 1
ATOM 2413 C C . PHE A 1 300 ? 30.719 -13.867 4.223 1 62.81 300 PHE A C 1
ATOM 2415 O O . PHE A 1 300 ? 31.672 -13.641 4.973 1 62.81 300 PHE A O 1
ATOM 2422 N N . LEU A 1 301 ? 29.906 -14.867 4.43 1 67.31 301 LEU A N 1
ATOM 2423 C CA . LEU A 1 301 ? 30.094 -15.797 5.543 1 67.31 301 LEU A CA 1
ATOM 2424 C C . LEU A 1 301 ? 31.375 -16.594 5.383 1 67.31 301 LEU A C 1
ATOM 2426 O O . LEU A 1 301 ? 32.125 -16.781 6.352 1 67.31 301 LEU A O 1
ATOM 2430 N N . ILE A 1 302 ? 31.719 -16.953 4.254 1 71.12 302 ILE A N 1
ATOM 2431 C CA . ILE A 1 302 ? 32.938 -17.688 3.957 1 71.12 302 ILE A CA 1
ATOM 2432 C C . ILE A 1 302 ? 34.156 -16.781 4.18 1 71.12 302 ILE A C 1
ATOM 2434 O O . ILE A 1 302 ? 35.156 -17.203 4.789 1 71.12 302 ILE A O 1
ATOM 2438 N N . LEU A 1 303 ? 34.031 -15.578 3.766 1 73.19 303 LEU A N 1
ATOM 2439 C CA . LEU A 1 303 ? 35.125 -14.617 4 1 73.19 303 LEU A CA 1
ATOM 2440 C C . LEU A 1 303 ? 35.312 -14.367 5.492 1 73.19 303 LEU A C 1
ATOM 2442 O O . LEU A 1 303 ? 36.438 -14.297 5.973 1 73.19 303 LEU A O 1
ATOM 2446 N N . MET A 1 304 ? 34.188 -14.305 6.145 1 73.12 304 MET A N 1
ATOM 2447 C CA . MET A 1 304 ? 34.25 -14.117 7.59 1 73.12 304 MET A CA 1
ATOM 2448 C C . MET A 1 304 ? 34.844 -15.336 8.273 1 73.12 304 MET A C 1
ATOM 2450 O O . MET A 1 304 ? 35.656 -15.195 9.18 1 73.12 304 MET A O 1
ATOM 2454 N N . LEU A 1 305 ? 34.531 -16.5 7.828 1 76.75 305 LEU A N 1
ATOM 2455 C CA . LEU A 1 305 ? 35.062 -17.734 8.406 1 76.75 305 LEU A CA 1
ATOM 2456 C C . LEU A 1 305 ? 36.531 -17.922 8.055 1 76.75 305 LEU A C 1
ATOM 2458 O O . LEU A 1 305 ? 37.312 -18.344 8.898 1 76.75 305 LEU A O 1
ATOM 2462 N N . LEU A 1 306 ? 36.844 -17.547 6.914 1 75.81 306 LEU A N 1
ATOM 2463 C CA . LEU A 1 306 ? 38.25 -17.547 6.5 1 75.81 306 LEU A CA 1
ATOM 2464 C C . LEU A 1 306 ? 39.062 -16.562 7.336 1 75.81 306 LEU A C 1
ATOM 2466 O O . LEU A 1 306 ? 40.188 -16.875 7.746 1 75.81 306 LEU A O 1
ATOM 2470 N N . TYR A 1 307 ? 38.438 -15.406 7.535 1 75.56 307 TYR A N 1
ATOM 2471 C CA . TYR A 1 307 ? 39.062 -14.398 8.375 1 75.56 307 TYR A CA 1
ATOM 2472 C C . TYR A 1 307 ? 39.25 -14.906 9.805 1 75.56 307 TYR A C 1
ATOM 2474 O O . TYR A 1 307 ? 40.312 -14.773 10.391 1 75.56 307 TYR A O 1
ATOM 2482 N N . VAL A 1 308 ? 38.281 -15.523 10.375 1 77.25 308 VAL A N 1
ATOM 2483 C CA . VAL A 1 308 ? 38.344 -16.094 11.719 1 77.25 308 VAL A CA 1
ATOM 2484 C C . VAL A 1 308 ? 39.312 -17.266 11.742 1 77.25 308 VAL A C 1
ATOM 2486 O O . VAL A 1 308 ? 40.094 -17.391 12.672 1 77.25 308 VAL A O 1
ATOM 2489 N N . GLY A 1 309 ? 39.25 -18.047 10.773 1 79.5 309 GLY A N 1
ATOM 2490 C CA . GLY A 1 309 ? 40.219 -19.141 10.617 1 79.5 309 GLY A CA 1
ATOM 2491 C C . GLY A 1 309 ? 41.656 -18.672 10.523 1 79.5 309 GLY A C 1
ATOM 2492 O O . GLY A 1 309 ? 42.531 -19.25 11.148 1 79.5 309 GLY A O 1
ATOM 2493 N N . ALA A 1 310 ? 41.812 -17.609 9.734 1 79.62 310 ALA A N 1
ATOM 2494 C CA . ALA A 1 310 ? 43.125 -17.016 9.617 1 79.62 310 ALA A CA 1
ATOM 2495 C C . ALA A 1 310 ? 43.625 -16.5 10.969 1 79.62 310 ALA A C 1
ATOM 2497 O O . ALA A 1 310 ? 44.781 -16.688 11.336 1 79.62 310 ALA A O 1
ATOM 2498 N N . LEU A 1 311 ? 42.688 -15.914 11.688 1 75.44 311 LEU A N 1
ATOM 2499 C CA . LEU A 1 311 ? 43 -15.414 13.023 1 75.44 311 LEU A CA 1
ATOM 2500 C C . LEU A 1 311 ? 43.344 -16.562 13.969 1 75.44 311 LEU A C 1
ATOM 2502 O O . LEU A 1 311 ? 44.281 -16.469 14.766 1 75.44 311 LEU A O 1
ATOM 2506 N N . PHE A 1 312 ? 42.625 -17.578 13.75 1 79.69 312 PHE A N 1
ATOM 2507 C CA . PHE A 1 312 ? 42.875 -18.766 14.57 1 79.69 312 PHE A CA 1
ATOM 2508 C C . PHE A 1 312 ? 44.188 -19.422 14.188 1 79.69 312 PHE A C 1
ATOM 2510 O O . PHE A 1 312 ? 44.938 -19.859 15.062 1 79.69 312 PHE A O 1
ATOM 2517 N N . LEU A 1 313 ? 44.438 -19.484 13.008 1 79.38 313 LEU A N 1
ATOM 2518 C CA . LEU A 1 313 ? 45.688 -20.047 12.523 1 79.38 313 LEU A CA 1
ATOM 2519 C C . LEU A 1 313 ? 46.875 -19.203 12.977 1 79.38 313 LEU A C 1
ATOM 2521 O O . LEU A 1 313 ? 47.906 -19.75 13.391 1 79.38 313 LEU A O 1
ATOM 2525 N N . ILE A 1 314 ? 46.688 -17.953 12.891 1 76.19 314 ILE A N 1
ATOM 2526 C CA . ILE A 1 314 ? 47.719 -17.047 13.352 1 76.19 314 ILE A CA 1
ATOM 2527 C C . ILE A 1 314 ? 47.938 -17.219 14.859 1 76.19 314 ILE A C 1
ATOM 2529 O O . ILE A 1 314 ? 49.062 -17.281 15.336 1 76.19 314 ILE A O 1
ATOM 2533 N N . GLY A 1 315 ? 46.844 -17.375 15.547 1 76.38 315 GLY A N 1
ATOM 2534 C CA . GLY A 1 315 ? 46.906 -17.641 16.969 1 76.38 315 GLY A CA 1
ATOM 2535 C C . GLY A 1 315 ? 47.531 -18.984 17.297 1 76.38 315 GLY A C 1
ATOM 2536 O O . GLY A 1 315 ? 48.312 -19.094 18.25 1 76.38 315 GLY A O 1
ATOM 2537 N N . PHE A 1 316 ? 47.125 -19.906 16.547 1 78.44 316 PHE A N 1
ATOM 2538 C CA . PHE A 1 316 ? 47.656 -21.25 16.734 1 78.44 316 PHE A CA 1
ATOM 2539 C C . PHE A 1 316 ? 49.156 -21.297 16.453 1 78.44 316 PHE A C 1
ATOM 2541 O O . PHE A 1 316 ? 49.906 -21.891 17.219 1 78.44 316 PHE A O 1
ATOM 2548 N N . PHE A 1 317 ? 49.5 -20.672 15.453 1 79.94 317 PHE A N 1
ATOM 2549 C CA . PHE A 1 317 ? 50.938 -20.688 15.102 1 79.94 317 PHE A CA 1
ATOM 2550 C C . PHE A 1 317 ? 51.719 -19.797 16.047 1 79.94 317 PHE A C 1
ATOM 2552 O O . PHE A 1 317 ? 52.938 -20.016 16.25 1 79.94 317 PHE A O 1
ATOM 2559 N N . ASN A 1 318 ? 51.031 -18.797 16.688 1 72.56 318 ASN A N 1
ATOM 2560 C CA . ASN A 1 318 ? 51.719 -17.938 17.641 1 72.56 318 ASN A CA 1
ATOM 2561 C C . ASN A 1 318 ? 51.594 -18.469 19.062 1 72.56 318 ASN A C 1
ATOM 2563 O O . ASN A 1 318 ? 52.125 -17.891 20 1 72.56 318 ASN A O 1
ATOM 2567 N N . SER A 1 319 ? 50.812 -19.516 19.109 1 72.56 319 SER A N 1
ATOM 2568 C CA . SER A 1 319 ? 50.656 -20.094 20.453 1 72.56 319 SER A CA 1
ATOM 2569 C C . SER A 1 319 ? 51.875 -20.906 20.859 1 72.56 319 SER A C 1
ATOM 2571 O O . SER A 1 319 ? 52.594 -21.422 20 1 72.56 319 SER A O 1
ATOM 2573 N N . SER A 1 320 ? 52.094 -20.891 22.125 1 77.19 320 SER A N 1
ATOM 2574 C CA . SER A 1 320 ? 53.25 -21.547 22.719 1 77.19 320 SER A CA 1
ATOM 2575 C C . SER A 1 320 ? 53.219 -23.047 22.469 1 77.19 320 SER A C 1
ATOM 2577 O O . SER A 1 320 ? 54.281 -23.672 22.297 1 77.19 320 SER A O 1
ATOM 2579 N N . VAL A 1 321 ? 52.125 -23.516 22.391 1 71.75 321 VAL A N 1
ATOM 2580 C CA . VAL A 1 321 ? 51.969 -24.969 22.25 1 71.75 321 VAL A CA 1
ATOM 2581 C C . VAL A 1 321 ? 52.438 -25.422 20.875 1 71.75 321 VAL A C 1
ATOM 2583 O O . VAL A 1 321 ? 53.156 -26.406 20.766 1 71.75 321 VAL A O 1
ATOM 2586 N N . PHE A 1 322 ? 52.125 -24.641 19.922 1 75 322 PHE A N 1
ATOM 2587 C CA . PHE A 1 322 ? 52.531 -24.969 18.562 1 75 322 PHE A CA 1
ATOM 2588 C C . PHE A 1 322 ? 54.062 -24.781 18.406 1 75 322 PHE A C 1
ATOM 2590 O O . PHE A 1 322 ? 54.719 -25.609 17.797 1 75 322 PHE A O 1
ATOM 2597 N N . ASN A 1 323 ? 54.5 -23.719 19.031 1 75.19 323 ASN A N 1
ATOM 2598 C CA . ASN A 1 323 ? 55.938 -23.453 18.969 1 75.19 323 ASN A CA 1
ATOM 2599 C C . ASN A 1 323 ? 56.719 -24.562 19.625 1 75.19 323 ASN A C 1
ATOM 2601 O O . ASN A 1 323 ? 57.781 -24.969 19.125 1 75.19 323 ASN A O 1
ATOM 2605 N N . THR A 1 324 ? 56.25 -25.125 20.703 1 77.56 324 THR A N 1
ATOM 2606 C CA . THR A 1 324 ? 56.969 -26.203 21.406 1 77.56 324 THR A CA 1
ATOM 2607 C C . THR A 1 324 ? 56.875 -27.5 20.609 1 77.56 324 THR A C 1
ATOM 2609 O O . THR A 1 324 ? 57.875 -28.234 20.516 1 77.56 324 THR A O 1
ATOM 2612 N N . TRP A 1 325 ? 55.781 -27.766 20.047 1 76 325 TRP A N 1
ATOM 2613 C CA . TRP A 1 325 ? 55.562 -28.969 19.266 1 76 325 TRP A CA 1
ATOM 2614 C C . TRP A 1 325 ? 56.406 -28.953 17.984 1 76 325 TRP A C 1
ATOM 2616 O O . TRP A 1 325 ? 57.031 -29.938 17.625 1 76 325 TRP A O 1
ATOM 2626 N N . TRP A 1 326 ? 56.562 -27.828 17.359 1 72.88 326 TRP A N 1
ATOM 2627 C CA . TRP A 1 326 ? 57.312 -27.641 16.125 1 72.88 326 TRP A CA 1
ATOM 2628 C C . TRP A 1 326 ? 58.812 -27.766 16.391 1 72.88 326 TRP A C 1
ATOM 2630 O O . TRP A 1 326 ? 59.531 -28.391 15.602 1 72.88 326 TRP A O 1
ATOM 2640 N N . ARG A 1 327 ? 59.219 -27.234 17.531 1 71.88 327 ARG A N 1
ATOM 2641 C CA . ARG A 1 327 ? 60.625 -27.359 17.906 1 71.88 327 ARG A CA 1
ATOM 2642 C C . ARG A 1 327 ? 61.031 -28.812 18.172 1 71.88 327 ARG A C 1
ATOM 2644 O O . ARG A 1 327 ? 62.125 -29.234 17.844 1 71.88 327 ARG A O 1
ATOM 2651 N N . SER A 1 328 ? 60.125 -29.531 18.688 1 73.62 328 SER A N 1
ATOM 2652 C CA . SER A 1 328 ? 60.406 -30.922 19 1 73.62 328 SER A CA 1
ATOM 2653 C C . SER A 1 328 ? 60.438 -31.781 17.75 1 73.62 328 SER A C 1
ATOM 2655 O O . SER A 1 328 ? 61.188 -32.75 17.672 1 73.62 328 SER A O 1
ATOM 2657 N N . ARG A 1 329 ? 59.812 -31.375 16.688 1 67.25 329 ARG A N 1
ATOM 2658 C CA . ARG A 1 329 ? 59.75 -32.156 15.453 1 67.25 329 ARG A CA 1
ATOM 2659 C C . ARG A 1 329 ? 60.938 -31.797 14.562 1 67.25 329 ARG A C 1
ATOM 2661 O O . ARG A 1 329 ? 61.406 -32.625 13.773 1 67.25 329 ARG A O 1
ATOM 2668 N N . ILE A 1 330 ? 61.406 -30.578 14.625 1 68.38 330 ILE A N 1
ATOM 2669 C CA . ILE A 1 330 ? 62.562 -30.234 13.844 1 68.38 330 ILE A CA 1
ATOM 2670 C C . ILE A 1 330 ? 63.812 -30.891 14.461 1 68.38 330 ILE A C 1
ATOM 2672 O O . ILE A 1 330 ? 64.75 -31.234 13.742 1 68.38 330 ILE A O 1
ATOM 2676 N N . GLN A 1 331 ? 63.812 -31.125 15.742 1 65.81 331 GLN A N 1
ATOM 2677 C CA . GLN A 1 331 ? 65 -31.719 16.344 1 65.81 331 GLN A CA 1
ATOM 2678 C C . GLN A 1 331 ? 65.062 -33.219 16.078 1 65.81 331 GLN A C 1
ATOM 2680 O O . GLN A 1 331 ? 66.062 -33.844 16.266 1 65.81 331 GLN A O 1
ATOM 2685 N N . HIS A 1 332 ? 64 -33.812 15.539 1 53.34 332 HIS A N 1
ATOM 2686 C CA . HIS A 1 332 ? 64.188 -35.188 15.094 1 53.34 332 HIS A CA 1
ATOM 2687 C C . HIS A 1 332 ? 64.25 -35.281 13.57 1 53.34 332 HIS A C 1
ATOM 2689 O O . HIS A 1 332 ? 63.469 -34.594 12.883 1 53.34 332 HIS A O 1
ATOM 2695 N N . GLN B 1 1 ? 12.555 34.938 14.953 1 32.28 1 GLN B N 1
ATOM 2696 C CA . GLN B 1 1 ? 11.359 34.844 15.781 1 32.28 1 GLN B CA 1
ATOM 2697 C C . GLN B 1 1 ? 10.703 33.469 15.625 1 32.28 1 GLN B C 1
ATOM 2699 O O . GLN B 1 1 ? 10.375 33.062 14.508 1 32.28 1 GLN B O 1
ATOM 2704 N N . ALA B 1 2 ? 11.086 32.594 16.5 1 43.69 2 ALA B N 1
ATOM 2705 C CA . ALA B 1 2 ? 10.562 31.219 16.422 1 43.69 2 ALA B CA 1
ATOM 2706 C C . ALA B 1 2 ? 9.062 31.219 16.156 1 43.69 2 ALA B C 1
ATOM 2708 O O . ALA B 1 2 ? 8.289 31.781 16.938 1 43.69 2 ALA B O 1
ATOM 2709 N N . THR B 1 3 ? 8.633 31.266 14.906 1 54.06 3 THR B N 1
ATOM 2710 C CA . THR B 1 3 ? 7.219 31.297 14.555 1 54.06 3 THR B CA 1
ATOM 2711 C C . THR B 1 3 ? 6.449 30.219 15.312 1 54.06 3 THR B C 1
ATOM 2713 O O . THR B 1 3 ? 6.832 29.047 15.297 1 54.06 3 THR B O 1
ATOM 2716 N N . VAL B 1 4 ? 5.805 30.703 16.344 1 68.38 4 VAL B N 1
ATOM 2717 C CA . VAL B 1 4 ? 4.992 29.844 17.203 1 68.38 4 VAL B CA 1
ATOM 2718 C C . VAL B 1 4 ? 3.889 29.188 16.391 1 68.38 4 VAL B C 1
ATOM 2720 O O . VAL B 1 4 ? 3.137 29.859 15.688 1 68.38 4 VAL B O 1
ATOM 2723 N N . MET B 1 5 ? 3.938 27.875 16.281 1 84.25 5 MET B N 1
ATOM 2724 C CA . MET B 1 5 ? 2.896 27.109 15.594 1 84.25 5 MET B CA 1
ATOM 2725 C C . MET B 1 5 ? 1.589 27.156 16.375 1 84.25 5 MET B C 1
ATOM 2727 O O . MET B 1 5 ? 1.597 27.094 17.609 1 84.25 5 MET B O 1
ATOM 2731 N N . ASP B 1 6 ? 0.554 27.375 15.641 1 90.31 6 ASP B N 1
ATOM 2732 C CA . ASP B 1 6 ? -0.752 27.359 16.297 1 90.31 6 ASP B CA 1
ATOM 2733 C C . ASP B 1 6 ? -1.103 25.969 16.797 1 90.31 6 ASP B C 1
ATOM 2735 O O . ASP B 1 6 ? -0.376 25 16.531 1 90.31 6 ASP B O 1
ATOM 2739 N N . ILE B 1 7 ? -2.143 25.906 17.547 1 95 7 ILE B N 1
ATOM 2740 C CA . ILE B 1 7 ? -2.514 24.672 18.25 1 95 7 ILE B CA 1
ATOM 2741 C C . ILE B 1 7 ? -2.893 23.594 17.25 1 95 7 ILE B C 1
ATOM 2743 O O . ILE B 1 7 ? -2.664 22.406 17.484 1 95 7 ILE B O 1
ATOM 2747 N N . VAL B 1 8 ? -3.451 24 16.094 1 96.56 8 VAL B N 1
ATOM 2748 C CA . VAL B 1 8 ? -3.889 23.047 15.086 1 96.56 8 VAL B CA 1
ATOM 2749 C C . VAL B 1 8 ? -2.672 22.391 14.438 1 96.56 8 VAL B C 1
ATOM 2751 O O . VAL B 1 8 ? -2.643 21.172 14.258 1 96.56 8 VAL B O 1
ATOM 2754 N N . CYS B 1 9 ? -1.657 23.125 14.18 1 97.5 9 CYS B N 1
ATOM 2755 C CA . CYS B 1 9 ? -0.406 22.594 13.641 1 97.5 9 CYS B CA 1
ATOM 2756 C C . CYS B 1 9 ? 0.275 21.672 14.641 1 97.5 9 CYS B C 1
ATOM 2758 O O . CYS B 1 9 ? 0.779 20.609 14.273 1 97.5 9 CYS B O 1
ATOM 2760 N N . CYS B 1 10 ? 0.223 22.078 15.867 1 97.56 10 CYS B N 1
ATOM 2761 C CA . CYS B 1 10 ? 0.822 21.266 16.922 1 97.56 10 CYS B CA 1
ATOM 2762 C C . CYS B 1 10 ? 0.104 19.922 17.062 1 97.56 10 CYS B C 1
ATOM 2764 O O . CYS B 1 10 ? 0.747 18.875 17.172 1 97.56 10 CYS B O 1
ATOM 2766 N N . ASP B 1 11 ? -1.211 20.031 17.016 1 97.31 11 ASP B N 1
ATOM 2767 C CA . ASP B 1 11 ? -2.02 18.828 17.109 1 97.31 11 ASP B CA 1
ATOM 2768 C C . ASP B 1 11 ? -1.727 17.875 15.953 1 97.31 11 ASP B C 1
ATOM 2770 O O . ASP B 1 11 ? -1.577 16.672 16.156 1 97.31 11 ASP B O 1
ATOM 2774 N N . PHE B 1 12 ? -1.562 18.469 14.805 1 97.44 12 PHE B N 1
ATOM 2775 C CA . PHE B 1 12 ? -1.282 17.672 13.617 1 97.44 12 PHE B CA 1
ATOM 2776 C C . PHE B 1 12 ? 0.064 16.969 13.742 1 97.44 12 PHE B C 1
ATOM 2778 O O . PHE B 1 12 ? 0.164 15.758 13.508 1 97.44 12 PHE B O 1
ATOM 2785 N N . LEU B 1 13 ? 1.072 17.656 14.141 1 97.81 13 LEU B N 1
ATOM 2786 C CA . LEU B 1 13 ? 2.395 17.062 14.312 1 97.81 13 LEU B CA 1
ATOM 2787 C C . LEU B 1 13 ? 2.352 15.938 15.336 1 97.81 13 LEU B C 1
ATOM 2789 O O . LEU B 1 13 ? 2.955 14.875 15.125 1 97.81 13 LEU B O 1
ATOM 2793 N N . TYR B 1 14 ? 1.641 16.203 16.391 1 97.75 14 TYR B N 1
ATOM 2794 C CA . TYR B 1 14 ? 1.554 15.195 17.438 1 97.75 14 TYR B CA 1
ATOM 2795 C C . TYR B 1 14 ? 0.797 13.961 16.953 1 97.75 14 TYR B C 1
ATOM 2797 O O . TYR B 1 14 ? 1.151 12.828 17.281 1 97.75 14 TYR B O 1
ATOM 2805 N N . SER B 1 15 ? -0.231 14.188 16.141 1 96.94 15 SER B N 1
ATOM 2806 C CA . SER B 1 15 ? -0.991 13.086 15.562 1 96.94 15 SER B CA 1
ATOM 2807 C C . SER B 1 15 ? -0.116 12.227 14.656 1 96.94 15 SER B C 1
ATOM 2809 O O . SER B 1 15 ? -0.193 11 14.695 1 96.94 15 SER B O 1
ATOM 2811 N N . LEU B 1 16 ? 0.697 12.875 13.836 1 97.31 16 LEU B N 1
ATOM 2812 C CA . LEU B 1 16 ? 1.611 12.133 12.969 1 97.31 16 LEU B CA 1
ATOM 2813 C C . LEU B 1 16 ? 2.598 11.312 13.797 1 97.31 16 LEU B C 1
ATOM 2815 O O . LEU B 1 16 ? 2.865 10.156 13.477 1 97.31 16 LEU B O 1
ATOM 2819 N N . PHE B 1 17 ? 3.041 11.891 14.836 1 97.75 17 PHE B N 1
ATOM 2820 C CA . PHE B 1 17 ? 4.004 11.234 15.711 1 97.75 17 PHE B CA 1
ATOM 2821 C C . PHE B 1 17 ? 3.393 10 16.359 1 97.75 17 PHE B C 1
ATOM 2823 O O . PHE B 1 17 ? 3.998 8.922 16.344 1 97.75 17 PHE B O 1
ATOM 2830 N N . VAL B 1 18 ? 2.234 10.164 16.891 1 97.19 18 VAL B N 1
ATOM 2831 C CA . VAL B 1 18 ? 1.562 9.062 17.578 1 97.19 18 VAL B CA 1
ATOM 2832 C C . VAL B 1 18 ? 1.244 7.949 16.578 1 97.19 18 VAL B C 1
ATOM 2834 O O . VAL B 1 18 ? 1.419 6.766 16.891 1 97.19 18 VAL B O 1
ATOM 2837 N N . SER B 1 19 ? 0.831 8.328 15.43 1 96.38 19 SER B N 1
ATOM 2838 C CA . SER B 1 19 ? 0.539 7.328 14.406 1 96.38 19 SER B CA 1
ATOM 2839 C C . SER B 1 19 ? 1.766 6.477 14.102 1 96.38 19 SER B C 1
ATOM 2841 O O . SER B 1 19 ? 1.656 5.258 13.93 1 96.38 19 SER B O 1
ATOM 2843 N N . ALA B 1 20 ? 2.881 7.082 14.016 1 96.88 20 ALA B N 1
ATOM 2844 C CA . ALA B 1 20 ? 4.129 6.363 13.781 1 96.88 20 ALA B CA 1
ATOM 2845 C C . ALA B 1 20 ? 4.512 5.512 14.984 1 96.88 20 ALA B C 1
ATOM 2847 O O . ALA B 1 20 ? 4.941 4.367 14.836 1 96.88 20 ALA B O 1
ATOM 2848 N N . ALA B 1 21 ? 4.281 6.02 16.141 1 97.38 21 ALA B N 1
ATOM 2849 C CA . ALA B 1 21 ? 4.73 5.398 17.375 1 97.38 21 ALA B CA 1
ATOM 2850 C C . ALA B 1 21 ? 3.947 4.121 17.672 1 97.38 21 ALA B C 1
ATOM 2852 O O . ALA B 1 21 ? 4.504 3.141 18.172 1 97.38 21 ALA B O 1
ATOM 2853 N N . ILE B 1 22 ? 2.727 4.125 17.359 1 94.75 22 ILE B N 1
ATOM 2854 C CA . ILE B 1 22 ? 1.881 3.008 17.766 1 94.75 22 ILE B CA 1
ATOM 2855 C C . ILE B 1 22 ? 1.867 1.949 16.672 1 94.75 22 ILE B C 1
ATOM 2857 O O . ILE B 1 22 ? 1.275 0.88 16.828 1 94.75 22 ILE B O 1
ATOM 2861 N N . ASN B 1 23 ? 2.443 2.275 15.578 1 93.38 23 ASN B N 1
ATOM 2862 C CA . ASN B 1 23 ? 2.486 1.32 14.477 1 93.38 23 ASN B CA 1
ATOM 2863 C C . ASN B 1 23 ? 3.422 0.155 14.781 1 93.38 23 ASN B C 1
ATOM 2865 O O . ASN B 1 23 ? 4.398 0.313 15.516 1 93.38 23 ASN B O 1
ATOM 2869 N N . TYR B 1 24 ? 3.123 -1.026 14.172 1 89.5 24 TYR B N 1
ATOM 2870 C CA . TYR B 1 24 ? 3.955 -2.205 14.383 1 89.5 24 TYR B CA 1
ATOM 2871 C C . TYR B 1 24 ? 5.336 -2.018 13.773 1 89.5 24 TYR B C 1
ATOM 2873 O O . TYR B 1 24 ? 6.305 -2.645 14.203 1 89.5 24 TYR B O 1
ATOM 2881 N N . LYS B 1 25 ? 5.48 -1.12 12.773 1 90.88 25 LYS B N 1
ATOM 2882 C CA . LYS B 1 25 ? 6.762 -0.832 12.133 1 90.88 25 LYS B CA 1
ATOM 2883 C C . LYS B 1 25 ? 7.402 0.42 12.734 1 90.88 25 LYS B C 1
ATOM 2885 O O . LYS B 1 25 ? 8.102 1.154 12.031 1 90.88 25 LYS B O 1
ATOM 2890 N N . LYS B 1 26 ? 7.152 0.629 13.906 1 94.19 26 LYS B N 1
ATOM 2891 C CA . LYS B 1 26 ? 7.566 1.867 14.555 1 94.19 26 LYS B CA 1
ATOM 2892 C C . LYS B 1 26 ? 9.086 2.037 14.5 1 94.19 26 LYS B C 1
ATOM 2894 O O . LYS B 1 26 ? 9.586 3.162 14.445 1 94.19 26 LYS B O 1
ATOM 2899 N N . ASP B 1 27 ? 9.859 0.992 14.461 1 91.81 27 ASP B N 1
ATOM 2900 C CA . ASP B 1 27 ? 11.312 1.095 14.43 1 91.81 27 ASP B CA 1
ATOM 2901 C C . ASP B 1 27 ? 11.789 1.796 13.164 1 91.81 27 ASP B C 1
ATOM 2903 O O . ASP B 1 27 ? 12.742 2.576 13.195 1 91.81 27 ASP B O 1
ATOM 2907 N N . SER B 1 28 ? 11.062 1.6 12.078 1 90.5 28 SER B N 1
ATOM 2908 C CA . SER B 1 28 ? 11.445 2.193 10.805 1 90.5 28 SER B CA 1
ATOM 2909 C C . SER B 1 28 ? 10.703 3.502 10.555 1 90.5 28 SER B C 1
ATOM 2911 O O . SER B 1 28 ? 11.188 4.371 9.836 1 90.5 28 SER B O 1
ATOM 2913 N N . LEU B 1 29 ? 9.625 3.678 11.203 1 94.25 29 LEU B N 1
ATOM 2914 C CA . LEU B 1 29 ? 8.742 4.797 10.898 1 94.25 29 LEU B CA 1
ATOM 2915 C C . LEU B 1 29 ? 9.055 5.992 11.789 1 94.25 29 LEU B C 1
ATOM 2917 O O . LEU B 1 29 ? 8.93 7.145 11.359 1 94.25 29 LEU B O 1
ATOM 2921 N N . LEU B 1 30 ? 9.383 5.672 13.031 1 96.88 30 LEU B N 1
ATOM 2922 C CA . LEU B 1 30 ? 9.539 6.738 14.016 1 96.88 30 LEU B CA 1
ATOM 2923 C C . LEU B 1 30 ? 10.938 7.336 13.953 1 96.88 30 LEU B C 1
ATOM 2925 O O . LEU B 1 30 ? 11.773 7.074 14.828 1 96.88 30 LEU B O 1
ATOM 2929 N N . ARG B 1 31 ? 11.094 8.195 12.938 1 95.5 31 ARG B N 1
ATOM 2930 C CA . ARG B 1 31 ? 12.352 8.891 12.695 1 95.5 31 ARG B CA 1
ATOM 2931 C C . ARG B 1 31 ? 12.117 10.383 12.469 1 95.5 31 ARG B C 1
ATOM 2933 O O . ARG B 1 31 ? 11.383 10.766 11.555 1 95.5 31 ARG B O 1
ATOM 2940 N N . PRO B 1 32 ? 12.727 11.148 13.258 1 96.75 32 PRO B N 1
ATOM 2941 C CA . PRO B 1 32 ? 13.633 10.891 14.375 1 96.75 32 PRO B CA 1
ATOM 2942 C C . PRO B 1 32 ? 12.922 10.32 15.594 1 96.75 32 PRO B C 1
ATOM 2944 O O . PRO B 1 32 ? 11.703 10.422 15.711 1 96.75 32 PRO B O 1
ATOM 2947 N N . PHE B 1 33 ? 13.688 9.664 16.422 1 97.94 33 PHE B N 1
ATOM 2948 C CA . PHE B 1 33 ? 13.258 9.156 17.719 1 97.94 33 PHE B CA 1
ATOM 2949 C C . PHE B 1 33 ? 13.672 10.102 18.844 1 97.94 33 PHE B C 1
ATOM 2951 O O . PHE B 1 33 ? 14.828 10.539 18.891 1 97.94 33 PHE B O 1
ATOM 2958 N N . PRO B 1 34 ? 12.781 10.445 19.703 1 97.19 34 PRO B N 1
ATOM 2959 C CA . PRO B 1 34 ? 13.164 11.352 20.781 1 97.19 34 PRO B CA 1
ATOM 2960 C C . PRO B 1 34 ? 14.18 10.734 21.75 1 97.19 34 PRO B C 1
ATOM 2962 O O . PRO B 1 34 ? 13.898 9.695 22.359 1 97.19 34 PRO B O 1
ATOM 2965 N N . ALA B 1 35 ? 15.148 11.406 21.984 1 95.44 35 ALA B N 1
ATOM 2966 C CA . ALA B 1 35 ? 16.266 10.914 22.781 1 95.44 35 ALA B CA 1
ATOM 2967 C C . ALA B 1 35 ? 15.836 10.688 24.234 1 95.44 35 ALA B C 1
ATOM 2969 O O . ALA B 1 35 ? 16.438 9.875 24.953 1 95.44 35 ALA B O 1
ATOM 2970 N N . LEU B 1 36 ? 14.867 11.383 24.672 1 94.94 36 LEU B N 1
ATOM 2971 C CA . LEU B 1 36 ? 14.328 11.273 26.031 1 94.94 36 LEU B CA 1
ATOM 2972 C C . LEU B 1 36 ? 13.953 9.828 26.344 1 94.94 36 LEU B C 1
ATOM 2974 O O . LEU B 1 36 ? 13.883 9.438 27.516 1 94.94 36 LEU B O 1
ATOM 2978 N N . PHE B 1 37 ? 13.719 9.047 25.312 1 97.62 37 PHE B N 1
ATOM 2979 C CA . PHE B 1 37 ? 13.219 7.691 25.531 1 97.62 37 PHE B CA 1
ATOM 2980 C C . PHE B 1 37 ? 14.258 6.656 25.109 1 97.62 37 PHE B C 1
ATOM 2982 O O . PHE B 1 37 ? 13.914 5.539 24.734 1 97.62 37 PHE B O 1
ATOM 2989 N N . LEU B 1 38 ? 15.414 7.062 25.141 1 96.31 38 LEU B N 1
ATOM 2990 C CA . LEU B 1 38 ? 16.516 6.125 24.984 1 96.31 38 LEU B CA 1
ATOM 2991 C C . LEU B 1 38 ? 16.984 5.602 26.344 1 96.31 38 LEU B C 1
ATOM 2993 O O . LEU B 1 38 ? 17.156 6.379 27.281 1 96.31 38 LEU B O 1
ATOM 2997 N N . LYS B 1 39 ? 17.141 4.348 26.406 1 94.94 39 LYS B N 1
ATOM 2998 C CA . LYS B 1 39 ? 17.688 3.742 27.609 1 94.94 39 LYS B CA 1
ATOM 2999 C C . LYS B 1 39 ? 19.188 3.99 27.719 1 94.94 39 LYS B C 1
ATOM 3001 O O . LYS B 1 39 ? 19.781 4.617 26.844 1 94.94 39 LYS B O 1
ATOM 3006 N N . GLU B 1 40 ? 19.766 3.496 28.828 1 90.94 40 GLU B N 1
ATOM 3007 C CA . GLU B 1 40 ? 21.188 3.691 29.078 1 90.94 40 GLU B CA 1
ATOM 3008 C C . GLU B 1 40 ? 22.031 3.004 28.016 1 90.94 40 GLU B C 1
ATOM 3010 O O . GLU B 1 40 ? 23.109 3.498 27.656 1 90.94 40 GLU B O 1
ATOM 3015 N N . ASP B 1 41 ? 21.594 1.892 27.422 1 93.12 41 ASP B N 1
ATOM 3016 C CA . ASP B 1 41 ? 22.312 1.142 26.406 1 93.12 41 ASP B CA 1
ATOM 3017 C C . ASP B 1 41 ? 22 1.678 25.016 1 93.12 41 ASP B C 1
ATOM 3019 O O . ASP B 1 41 ? 22.391 1.07 24 1 93.12 41 ASP B O 1
ATOM 3023 N N . ASN B 1 42 ? 21.281 2.736 24.922 1 92.56 42 ASN B N 1
ATOM 3024 C CA . ASN B 1 42 ? 20.922 3.389 23.672 1 92.56 42 ASN B CA 1
ATOM 3025 C C . ASN B 1 42 ? 19.828 2.619 22.938 1 92.56 42 ASN B C 1
ATOM 3027 O O . ASN B 1 42 ? 19.625 2.828 21.734 1 92.56 42 ASN B O 1
ATOM 3031 N N . GLU B 1 43 ? 19.25 1.776 23.719 1 95.69 43 GLU B N 1
ATOM 3032 C CA . GLU B 1 43 ? 18.109 1.072 23.141 1 95.69 43 GLU B CA 1
ATOM 3033 C C . GLU B 1 43 ? 16.844 1.916 23.234 1 95.69 43 GLU B C 1
ATOM 3035 O O . GLU B 1 43 ? 16.609 2.586 24.25 1 95.69 43 GLU B O 1
ATOM 3040 N N . LYS B 1 44 ? 16.047 1.885 22.25 1 97 44 LYS B N 1
ATOM 3041 C CA . LYS B 1 44 ? 14.805 2.646 22.188 1 97 44 LYS B CA 1
ATOM 3042 C C . LYS B 1 44 ? 13.766 2.059 23.141 1 97 44 LYS B C 1
ATOM 3044 O O . LYS B 1 44 ? 13.469 0.863 23.078 1 97 44 LYS B O 1
ATOM 3049 N N . ASP B 1 45 ? 13.25 2.871 24 1 97.31 45 ASP B N 1
ATOM 3050 C CA . ASP B 1 45 ? 12.195 2.457 24.922 1 97.31 45 ASP B CA 1
ATOM 3051 C C . ASP B 1 45 ? 10.812 2.809 24.359 1 97.31 45 ASP B C 1
ATOM 3053 O O . ASP B 1 45 ? 10.195 3.779 24.797 1 97.31 45 ASP B O 1
ATOM 3057 N N . PHE B 1 46 ? 10.305 1.957 23.547 1 97.25 46 PHE B N 1
ATOM 3058 C CA . PHE B 1 46 ? 9.039 2.211 22.875 1 97.25 46 PHE B CA 1
ATOM 3059 C C . PHE B 1 46 ? 7.875 2.158 23.859 1 97.25 46 PHE B C 1
ATOM 3061 O O . PHE B 1 46 ? 6.914 2.918 23.734 1 97.25 46 PHE B O 1
ATOM 3068 N N . ASP B 1 47 ? 7.941 1.33 24.797 1 96.5 47 ASP B N 1
ATOM 3069 C CA . ASP B 1 47 ? 6.848 1.196 25.75 1 96.5 47 ASP B CA 1
ATOM 3070 C C . ASP B 1 47 ? 6.652 2.486 26.547 1 96.5 47 ASP B C 1
ATOM 3072 O O . ASP B 1 47 ? 5.531 2.979 26.672 1 96.5 47 ASP B O 1
ATOM 3076 N N . ALA B 1 48 ? 7.715 2.967 27.062 1 97.25 48 ALA B N 1
ATOM 3077 C CA . ALA B 1 48 ? 7.648 4.223 27.797 1 97.25 48 ALA B CA 1
ATOM 3078 C C . ALA B 1 48 ? 7.168 5.363 26.906 1 97.25 48 ALA B C 1
ATOM 3080 O O . ALA B 1 48 ? 6.395 6.219 27.344 1 97.25 48 ALA B O 1
ATOM 3081 N N . LEU B 1 49 ? 7.637 5.363 25.719 1 98.19 49 LEU B N 1
ATOM 3082 C CA . LEU B 1 49 ? 7.266 6.406 24.766 1 98.19 49 LEU B CA 1
ATOM 3083 C C . LEU B 1 49 ? 5.77 6.363 24.469 1 98.19 49 LEU B C 1
ATOM 3085 O O . LEU B 1 49 ? 5.098 7.395 24.5 1 98.19 49 LEU B O 1
ATOM 3089 N N . ILE B 1 50 ? 5.297 5.191 24.203 1 97.38 50 ILE B N 1
ATOM 3090 C CA . ILE B 1 50 ? 3.891 5.02 23.859 1 97.38 50 ILE B CA 1
ATOM 3091 C C . ILE B 1 50 ? 3.014 5.402 25.047 1 97.38 50 ILE B C 1
ATOM 3093 O O . ILE B 1 50 ? 1.979 6.055 24.875 1 97.38 50 ILE B O 1
ATOM 3097 N N . GLU B 1 51 ? 3.426 5.039 26.141 1 96.75 51 GLU B N 1
ATOM 3098 C CA . GLU B 1 51 ? 2.691 5.41 27.344 1 96.75 51 GLU B CA 1
ATOM 3099 C C . GLU B 1 51 ? 2.621 6.926 27.5 1 96.75 51 GLU B C 1
ATOM 3101 O O . GLU B 1 51 ? 1.551 7.477 27.766 1 96.75 51 GLU B O 1
ATOM 3106 N N . ALA B 1 52 ? 3.699 7.547 27.391 1 97.44 52 ALA B N 1
ATOM 3107 C CA . ALA B 1 52 ? 3.74 9.008 27.484 1 97.44 52 ALA B CA 1
ATOM 3108 C C . ALA B 1 52 ? 2.861 9.648 26.406 1 97.44 52 ALA B C 1
ATOM 3110 O O . ALA B 1 52 ? 2.152 10.617 26.688 1 97.44 52 ALA B O 1
ATOM 3111 N N . ALA B 1 53 ? 2.918 9.141 25.219 1 97.31 53 ALA B N 1
ATOM 3112 C CA . ALA B 1 53 ? 2.178 9.695 24.094 1 97.31 53 ALA B CA 1
ATOM 3113 C C . ALA B 1 53 ? 0.671 9.57 24.297 1 97.31 53 ALA B C 1
ATOM 3115 O O . ALA B 1 53 ? -0.086 10.492 24 1 97.31 53 ALA B O 1
ATOM 3116 N N . ARG B 1 54 ? 0.301 8.484 24.828 1 93.62 54 ARG B N 1
ATOM 3117 C CA . ARG B 1 54 ? -1.119 8.188 24.984 1 93.62 54 ARG B CA 1
ATOM 3118 C C . ARG B 1 54 ? -1.712 8.969 26.156 1 93.62 54 ARG B C 1
ATOM 3120 O O . ARG B 1 54 ? -2.91 9.25 26.188 1 93.62 54 ARG B O 1
ATOM 3127 N N . ARG B 1 55 ? -0.952 9.344 27.062 1 95.38 55 ARG B N 1
ATOM 3128 C CA . ARG B 1 55 ? -1.436 9.953 28.297 1 95.38 55 ARG B CA 1
ATOM 3129 C C . ARG B 1 55 ? -1.618 11.461 28.125 1 95.38 55 ARG B C 1
ATOM 3131 O O . ARG B 1 55 ? -2.158 12.125 29.016 1 95.38 55 ARG B O 1
ATOM 3138 N N . LEU B 1 56 ? -1.182 11.984 27.078 1 97.12 56 LEU B N 1
ATOM 3139 C CA . LEU B 1 56 ? -1.336 13.414 26.859 1 97.12 56 LEU B CA 1
ATOM 3140 C C . LEU B 1 56 ? -2.799 13.773 26.609 1 97.12 56 LEU B C 1
ATOM 3142 O O . LEU B 1 56 ? -3.461 13.164 25.766 1 97.12 56 LEU B O 1
ATOM 3146 N N . PRO B 1 57 ? -3.344 14.727 27.422 1 96.62 57 PRO B N 1
ATOM 3147 C CA . PRO B 1 57 ? -4.715 15.172 27.172 1 96.62 57 PRO B CA 1
ATOM 3148 C C . PRO B 1 57 ? -4.84 15.977 25.875 1 96.62 57 PRO B C 1
ATOM 3150 O O . PRO B 1 57 ? -3.83 16.344 25.266 1 96.62 57 PRO B O 1
ATOM 3153 N N . PRO B 1 58 ? -6.086 16.188 25.469 1 96.5 58 PRO B N 1
ATOM 3154 C CA . PRO B 1 58 ? -6.238 17.078 24.312 1 96.5 58 PRO B CA 1
ATOM 3155 C C . PRO B 1 58 ? -5.543 18.422 24.516 1 96.5 58 PRO B C 1
ATOM 3157 O O . PRO B 1 58 ? -5.594 19 25.609 1 96.5 58 PRO B O 1
ATOM 3160 N N . LEU B 1 59 ? -4.977 18.906 23.453 1 95.94 59 LEU B N 1
ATOM 3161 C CA . LEU B 1 59 ? -4.117 20.078 23.562 1 95.94 59 LEU B CA 1
ATOM 3162 C C . LEU B 1 59 ? -4.91 21.281 24.031 1 95.94 59 LEU B C 1
ATOM 3164 O O . LEU B 1 59 ? -4.41 22.094 24.812 1 95.94 59 LEU B O 1
ATOM 3168 N N . HIS B 1 60 ? -6.133 21.422 23.547 1 92.62 60 HIS B N 1
ATOM 3169 C CA . HIS B 1 60 ? -6.934 22.594 23.859 1 92.62 60 HIS B CA 1
ATOM 3170 C C . HIS B 1 60 ? -7.363 22.578 25.328 1 92.62 60 HIS B C 1
ATOM 3172 O O . HIS B 1 60 ? -7.824 23.594 25.859 1 92.62 60 HIS B O 1
ATOM 3178 N N . GLN B 1 61 ? -7.125 21.469 26.016 1 93.88 61 GLN B N 1
ATOM 3179 C CA . GLN B 1 61 ? -7.508 21.344 27.422 1 93.88 61 GLN B CA 1
ATOM 3180 C C . GLN B 1 61 ? -6.305 21.531 28.344 1 93.88 61 GLN B C 1
ATOM 3182 O O . GLN B 1 61 ? -6.445 21.547 29.562 1 93.88 61 GLN B O 1
ATOM 3187 N N . ILE B 1 62 ? -5.172 21.719 27.766 1 93.62 62 ILE B N 1
ATOM 3188 C CA . ILE B 1 62 ? -3.963 21.859 28.578 1 93.62 62 ILE B CA 1
ATOM 3189 C C . ILE B 1 62 ? -3.836 23.297 29.062 1 93.62 62 ILE B C 1
ATOM 3191 O O . ILE B 1 62 ? -3.842 24.234 28.25 1 93.62 62 ILE B O 1
ATOM 3195 N N . ASP B 1 63 ? -3.748 23.438 30.391 1 91.69 63 ASP B N 1
ATOM 3196 C CA . ASP B 1 63 ? -3.391 24.719 30.984 1 91.69 63 ASP B CA 1
ATOM 3197 C C . ASP B 1 63 ? -1.876 24.859 31.125 1 91.69 63 ASP B C 1
ATOM 3199 O O . ASP B 1 63 ? -1.275 24.344 32.062 1 91.69 63 ASP B O 1
ATOM 3203 N N . TRP B 1 64 ? -1.384 25.641 30.312 1 87.69 64 TRP B N 1
ATOM 3204 C CA . TRP B 1 64 ? 0.067 25.766 30.219 1 87.69 64 TRP B CA 1
ATOM 3205 C C . TRP B 1 64 ? 0.65 26.453 31.438 1 87.69 64 TRP B C 1
ATOM 3207 O O . TRP B 1 64 ? 1.854 26.375 31.688 1 87.69 64 TRP B O 1
ATOM 3217 N N . LYS B 1 65 ? -0.156 27.094 32.188 1 88.62 65 LYS B N 1
ATOM 3218 C CA . LYS B 1 65 ? 0.295 27.719 33.438 1 88.62 65 LYS B CA 1
ATOM 3219 C C . LYS B 1 65 ? 0.431 26.703 34.562 1 88.62 65 LYS B C 1
ATOM 3221 O O . LYS B 1 65 ? 1.177 26.906 35.5 1 88.62 65 LYS B O 1
ATOM 3226 N N . ASN B 1 66 ? -0.33 25.656 34.406 1 90.62 66 ASN B N 1
ATOM 3227 C CA . ASN B 1 66 ? -0.292 24.594 35.406 1 90.62 66 ASN B CA 1
ATOM 3228 C C . ASN B 1 66 ? -0.377 23.219 34.75 1 90.62 66 ASN B C 1
ATOM 3230 O O . ASN B 1 66 ? -1.472 22.688 34.531 1 90.62 66 ASN B O 1
ATOM 3234 N N . THR B 1 67 ? 0.772 22.578 34.562 1 91.06 67 THR B N 1
ATOM 3235 C CA . THR B 1 67 ? 0.81 21.281 33.906 1 91.06 67 THR B CA 1
ATOM 3236 C C . THR B 1 67 ? 1.169 20.188 34.906 1 91.06 67 THR B C 1
ATOM 3238 O O . THR B 1 67 ? 1.532 19.078 34.5 1 91.06 67 THR B O 1
ATOM 3241 N N . ASP B 1 68 ? 1.08 20.469 36.188 1 91.06 68 ASP B N 1
ATOM 3242 C CA . ASP B 1 68 ? 1.545 19.547 37.25 1 91.06 68 ASP B CA 1
ATOM 3243 C C . ASP B 1 68 ? 0.707 18.266 37.25 1 91.06 68 ASP B C 1
ATOM 3245 O O . ASP B 1 68 ? 1.18 17.219 37.688 1 91.06 68 ASP B O 1
ATOM 3249 N N . HIS B 1 69 ? -0.479 18.391 36.781 1 92.75 69 HIS B N 1
ATOM 3250 C CA . HIS B 1 69 ? -1.388 17.25 36.812 1 92.75 69 HIS B CA 1
ATOM 3251 C C . HIS B 1 69 ? -1.189 16.328 35.625 1 92.75 69 HIS B C 1
ATOM 3253 O O . HIS B 1 69 ? -1.773 15.25 35.562 1 92.75 69 HIS B O 1
ATOM 3259 N N . ILE B 1 70 ? -0.437 16.766 34.719 1 94.75 70 ILE B N 1
ATOM 3260 C CA . ILE B 1 70 ? -0.175 15.992 33.5 1 94.75 70 ILE B CA 1
ATOM 3261 C C . ILE B 1 70 ? 1.144 15.234 33.656 1 94.75 70 ILE B C 1
ATOM 3263 O O . ILE B 1 70 ? 2.086 15.734 34.281 1 94.75 70 ILE B O 1
ATOM 3267 N N . ASN B 1 71 ? 1.19 14.047 33.094 1 94.56 71 ASN B N 1
ATOM 3268 C CA . ASN B 1 71 ? 2.426 13.273 33.094 1 94.56 71 ASN B CA 1
ATOM 3269 C C . ASN B 1 71 ? 3.596 14.086 32.562 1 94.56 71 ASN B C 1
ATOM 3271 O O . ASN B 1 71 ? 3.537 14.594 31.438 1 94.56 71 ASN B O 1
ATOM 3275 N N . PRO B 1 72 ? 4.648 14.25 33.406 1 95.19 72 PRO B N 1
ATOM 3276 C CA . PRO B 1 72 ? 5.766 15.094 32.969 1 95.19 72 PRO B CA 1
ATOM 3277 C C . PRO B 1 72 ? 6.414 14.602 31.672 1 95.19 72 PRO B C 1
ATOM 3279 O O . PRO B 1 72 ? 6.852 15.414 30.859 1 95.19 72 PRO B O 1
ATOM 3282 N N . GLN B 1 73 ? 6.48 13.312 31.469 1 96.5 73 GLN B N 1
ATOM 3283 C CA . GLN B 1 73 ? 7.074 12.766 30.25 1 96.5 73 GLN B CA 1
ATOM 3284 C C . GLN B 1 73 ? 6.234 13.125 29.031 1 96.5 73 GLN B C 1
ATOM 3286 O O . GLN B 1 73 ? 6.773 13.32 27.938 1 96.5 73 GLN B O 1
ATOM 3291 N N . SER B 1 74 ? 4.945 13.164 29.25 1 97.62 74 SER B N 1
ATOM 3292 C CA . SER B 1 74 ? 4.055 13.547 28.156 1 97.62 74 SER B CA 1
ATOM 3293 C C . SER B 1 74 ? 4.281 14.992 27.734 1 97.62 74 SER B C 1
ATOM 3295 O O . SER B 1 74 ? 4.273 15.297 26.547 1 97.62 74 SER B O 1
ATOM 3297 N N . ILE B 1 75 ? 4.5 15.805 28.703 1 96.62 75 ILE B N 1
ATOM 3298 C CA . ILE B 1 75 ? 4.719 17.219 28.422 1 96.62 75 ILE B CA 1
ATOM 3299 C C . ILE B 1 75 ? 6.055 17.406 27.719 1 96.62 75 ILE B C 1
ATOM 3301 O O . ILE B 1 75 ? 6.148 18.156 26.734 1 96.62 75 ILE B O 1
ATOM 3305 N N . LEU B 1 76 ? 7.062 16.766 28.188 1 96.5 76 LEU B N 1
ATOM 3306 C CA . LEU B 1 76 ? 8.375 16.844 27.562 1 96.5 76 LEU B CA 1
ATOM 3307 C C . LEU B 1 76 ? 8.328 16.328 26.125 1 96.5 76 LEU B C 1
ATOM 3309 O O . LEU B 1 76 ? 8.93 16.906 25.234 1 96.5 76 LEU B O 1
ATOM 3313 N N . LEU B 1 77 ? 7.613 15.258 25.969 1 98.06 77 LEU B N 1
ATOM 3314 C CA . LEU B 1 77 ? 7.457 14.68 24.641 1 98.06 77 LEU B CA 1
ATOM 3315 C C . LEU B 1 77 ? 6.742 15.648 23.703 1 98.06 77 LEU B C 1
ATOM 3317 O O . LEU B 1 77 ? 7.172 15.852 22.562 1 98.06 77 LEU B O 1
ATOM 3321 N N . LEU B 1 78 ? 5.699 16.219 24.172 1 97.5 78 LEU B N 1
ATOM 3322 C CA . LEU B 1 78 ? 4.957 17.188 23.375 1 97.5 78 LEU B CA 1
ATOM 3323 C C . LEU B 1 78 ? 5.863 18.328 22.922 1 97.5 78 LEU B C 1
ATOM 3325 O O . LEU B 1 78 ? 5.883 18.688 21.75 1 97.5 78 LEU B O 1
ATOM 3329 N N . LYS B 1 79 ? 6.609 18.891 23.844 1 95.31 79 LYS B N 1
ATOM 3330 C CA . LYS B 1 79 ? 7.504 20.016 23.531 1 95.31 79 LYS B CA 1
ATOM 3331 C C . LYS B 1 79 ? 8.516 19.609 22.453 1 95.31 79 LYS B C 1
ATOM 3333 O O . LYS B 1 79 ? 8.852 20.422 21.594 1 95.31 79 LYS B O 1
ATOM 3338 N N . TRP B 1 80 ? 8.945 18.406 22.547 1 97.44 80 TRP B N 1
ATOM 3339 C CA . TRP B 1 80 ? 9.898 17.906 21.562 1 97.44 80 TRP B CA 1
ATOM 3340 C C . TRP B 1 80 ? 9.25 17.781 20.188 1 97.44 80 TRP B C 1
ATOM 3342 O O . TRP B 1 80 ? 9.844 18.188 19.172 1 97.44 80 TRP B O 1
ATOM 3352 N N . VAL B 1 81 ? 8.062 17.281 20.109 1 97.62 81 VAL B N 1
ATOM 3353 C CA . VAL B 1 81 ? 7.375 16.984 18.859 1 97.62 81 VAL B CA 1
ATOM 3354 C C . VAL B 1 81 ? 6.98 18.281 18.141 1 97.62 81 VAL B C 1
ATOM 3356 O O . VAL B 1 81 ? 7.074 18.375 16.922 1 97.62 81 VAL B O 1
ATOM 3359 N N . ILE B 1 82 ? 6.621 19.297 18.875 1 96.38 82 ILE B N 1
ATOM 3360 C CA . ILE B 1 82 ? 5.996 20.469 18.266 1 96.38 82 ILE B CA 1
ATOM 3361 C C . ILE B 1 82 ? 7.059 21.531 17.984 1 96.38 82 ILE B C 1
ATOM 3363 O O . ILE B 1 82 ? 6.73 22.656 17.609 1 96.38 82 ILE B O 1
ATOM 3367 N N . ASN B 1 83 ? 8.328 21.203 18.219 1 94.38 83 ASN B N 1
ATOM 3368 C CA . ASN B 1 83 ? 9.398 22.156 17.969 1 94.38 83 ASN B CA 1
ATOM 3369 C C . ASN B 1 83 ? 10.461 21.594 17.031 1 94.38 83 ASN B C 1
ATOM 3371 O O . ASN B 1 83 ? 11.633 21.516 17.391 1 94.38 83 ASN B O 1
ATOM 3375 N N . PRO B 1 84 ? 9.992 21.281 15.812 1 94.94 84 PRO B N 1
ATOM 3376 C CA . PRO B 1 84 ? 11.016 20.844 14.859 1 94.94 84 PRO B CA 1
ATOM 3377 C C . PRO B 1 84 ? 12 21.953 14.508 1 94.94 84 PRO B C 1
ATOM 3379 O O . PRO B 1 84 ? 11.617 23.125 14.422 1 94.94 84 PRO B O 1
ATOM 3382 N N . LYS B 1 85 ? 13.219 21.625 14.211 1 91.81 85 LYS B N 1
ATOM 3383 C CA . LYS B 1 85 ? 14.266 22.609 13.961 1 91.81 85 LYS B CA 1
ATOM 3384 C C . LYS B 1 85 ? 14.383 22.922 12.469 1 91.81 85 LYS B C 1
ATOM 3386 O O . LYS B 1 85 ? 14.758 24.031 12.094 1 91.81 85 LYS B O 1
ATOM 3391 N N . SER B 1 86 ? 14.047 22.047 11.672 1 94.19 86 SER B N 1
ATOM 3392 C CA . SER B 1 86 ? 14.359 22.172 10.258 1 94.19 86 SER B CA 1
ATOM 3393 C C . SER B 1 86 ? 13.172 22.719 9.469 1 94.19 86 SER B C 1
ATOM 3395 O O . SER B 1 86 ? 13.312 23.094 8.305 1 94.19 86 SER B O 1
ATOM 3397 N N . PHE B 1 87 ? 11.992 22.75 10.094 1 96.75 87 PHE B N 1
ATOM 3398 C CA . PHE B 1 87 ? 10.789 23.234 9.422 1 96.75 87 PHE B CA 1
ATOM 3399 C C . PHE B 1 87 ? 9.75 23.703 10.445 1 96.75 87 PHE B C 1
ATOM 3401 O O . PHE B 1 87 ? 9.93 23.516 11.648 1 96.75 87 PHE B O 1
ATOM 3408 N N . HIS B 1 88 ? 8.727 24.344 10 1 96.19 88 HIS B N 1
ATOM 3409 C CA . HIS B 1 88 ? 7.5 24.562 10.75 1 96.19 88 HIS B CA 1
ATOM 3410 C C . HIS B 1 88 ? 6.277 24.516 9.844 1 96.19 88 HIS B C 1
ATOM 3412 O O . HIS B 1 88 ? 6.402 24.641 8.625 1 96.19 88 HIS B O 1
ATOM 3418 N N . LEU B 1 89 ? 5.141 24.25 10.445 1 97.75 89 LEU B N 1
ATOM 3419 C CA . LEU B 1 89 ? 3.893 24.156 9.695 1 97.75 89 LEU B CA 1
ATOM 3420 C C . LEU B 1 89 ? 3.061 25.422 9.875 1 97.75 89 LEU B C 1
ATOM 3422 O O . LEU B 1 89 ? 3.092 26.047 10.938 1 97.75 89 LEU B O 1
ATOM 3426 N N . THR B 1 90 ? 2.395 25.75 8.844 1 96.62 90 THR B N 1
ATOM 3427 C CA . THR B 1 90 ? 1.381 26.797 8.906 1 96.62 90 THR B CA 1
ATOM 3428 C C . THR B 1 90 ? 0.055 26.312 8.336 1 96.62 90 THR B C 1
ATOM 3430 O O . THR B 1 90 ? 0.032 25.609 7.32 1 96.62 90 THR B O 1
ATOM 3433 N N . LEU B 1 91 ? -0.947 26.562 9.086 1 96.12 91 LEU B N 1
ATOM 3434 C CA . LEU B 1 91 ? -2.277 26.25 8.578 1 96.12 91 LEU B CA 1
ATOM 3435 C C . LEU B 1 91 ? -2.631 27.125 7.383 1 96.12 91 LEU B C 1
ATOM 3437 O O . LEU B 1 91 ? -2.58 28.359 7.477 1 96.12 91 LEU B O 1
ATOM 3441 N N . ALA B 1 92 ? -3.002 26.484 6.34 1 95.31 92 ALA B N 1
ATOM 3442 C CA . ALA B 1 92 ? -3.215 27.188 5.074 1 95.31 92 ALA B CA 1
ATOM 3443 C C . ALA B 1 92 ? -4.48 28.031 5.121 1 95.31 92 ALA B C 1
ATOM 3445 O O . ALA B 1 92 ? -5.488 27.625 5.699 1 95.31 92 ALA B O 1
ATOM 3446 N N . ASP B 1 93 ? -4.41 29.203 4.512 1 92.62 93 ASP B N 1
ATOM 3447 C CA . ASP B 1 93 ? -5.582 30.047 4.324 1 92.62 93 ASP B CA 1
ATOM 3448 C C . ASP B 1 93 ? -6.203 29.828 2.947 1 92.62 93 ASP B C 1
ATOM 3450 O O . ASP B 1 93 ? -5.867 28.875 2.252 1 92.62 93 ASP B O 1
ATOM 3454 N N . ARG B 1 94 ? -7.137 30.688 2.588 1 90.5 94 ARG B N 1
ATOM 3455 C CA . ARG B 1 94 ? -7.879 30.531 1.341 1 90.5 94 ARG B CA 1
ATOM 3456 C C . ARG B 1 94 ? -6.949 30.625 0.135 1 90.5 94 ARG B C 1
ATOM 3458 O O . ARG B 1 94 ? -7.125 29.906 -0.853 1 90.5 94 ARG B O 1
ATOM 3465 N N . ARG B 1 95 ? -6.062 31.516 0.225 1 91.62 95 ARG B N 1
ATOM 3466 C CA . ARG B 1 95 ? -5.113 31.703 -0.867 1 91.62 95 ARG B CA 1
ATOM 3467 C C . ARG B 1 95 ? -4.281 30.438 -1.088 1 91.62 95 ARG B C 1
ATOM 3469 O O . ARG B 1 95 ? -4.086 30.016 -2.227 1 91.62 95 ARG B O 1
ATOM 3476 N N . GLU B 1 96 ? -3.838 29.875 -0.008 1 92.06 96 GLU B N 1
ATOM 3477 C CA . GLU B 1 96 ? -3.025 28.656 -0.09 1 92.06 96 GLU B CA 1
ATOM 3478 C C . GLU B 1 96 ? -3.836 27.484 -0.634 1 92.06 96 GLU B C 1
ATOM 3480 O O . GLU B 1 96 ? -3.307 26.641 -1.365 1 92.06 96 GLU B O 1
ATOM 3485 N N . PHE B 1 97 ? -5.07 27.422 -0.322 1 92.19 97 PHE B N 1
ATOM 3486 C CA . PHE B 1 97 ? -5.945 26.391 -0.883 1 92.19 97 PHE B CA 1
ATOM 3487 C C . PHE B 1 97 ? -6.047 26.547 -2.396 1 92.19 97 PHE B C 1
ATOM 3489 O O . PHE B 1 97 ? -6 25.547 -3.127 1 92.19 97 PHE B O 1
ATOM 3496 N N . SER B 1 98 ? -6.188 27.766 -2.795 1 92.19 98 SER B N 1
ATOM 3497 C CA . SER B 1 98 ? -6.234 28.031 -4.23 1 92.19 98 SER B CA 1
ATOM 3498 C C . SER B 1 98 ? -4.941 27.609 -4.914 1 92.19 98 SER B C 1
ATOM 3500 O O . SER B 1 98 ? -4.973 27.031 -6.012 1 92.19 98 SER B O 1
ATOM 3502 N N . ASN B 1 99 ? -3.85 27.922 -4.289 1 92.19 99 ASN B N 1
ATOM 3503 C CA . ASN B 1 99 ? -2.561 27.484 -4.816 1 92.19 99 ASN B CA 1
ATOM 3504 C C . ASN B 1 99 ? -2.482 25.953 -4.918 1 92.19 99 ASN B C 1
ATOM 3506 O O . ASN B 1 99 ? -2.018 25.422 -5.926 1 92.19 99 ASN B O 1
ATOM 3510 N N . PHE B 1 100 ? -2.932 25.312 -3.895 1 93.56 100 PHE B N 1
ATOM 3511 C CA . PHE B 1 100 ? -2.934 23.859 -3.852 1 93.56 100 PHE B CA 1
ATOM 3512 C C . PHE B 1 100 ? -3.672 23.281 -5.051 1 93.56 100 PHE B C 1
ATOM 3514 O O . PHE B 1 100 ? -3.223 22.312 -5.652 1 93.56 100 PHE B O 1
ATOM 3521 N N . VAL B 1 101 ? -4.691 23.906 -5.461 1 90.25 101 VAL B N 1
ATOM 3522 C CA . VAL B 1 101 ? -5.543 23.438 -6.543 1 90.25 101 VAL B CA 1
ATOM 3523 C C . VAL B 1 101 ? -4.91 23.766 -7.891 1 90.25 101 VAL B C 1
ATOM 3525 O O . VAL B 1 101 ? -4.992 22.984 -8.836 1 90.25 101 VAL B O 1
ATOM 3528 N N . ARG B 1 102 ? -4.117 24.797 -7.961 1 91.69 102 ARG B N 1
ATOM 3529 C CA . ARG B 1 102 ? -3.701 25.328 -9.258 1 91.69 102 ARG B CA 1
ATOM 3530 C C . ARG B 1 102 ? -2.279 24.906 -9.594 1 91.69 102 ARG B C 1
ATOM 3532 O O . ARG B 1 102 ? -1.887 24.891 -10.766 1 91.69 102 ARG B O 1
ATOM 3539 N N . LEU B 1 103 ? -1.534 24.594 -8.641 1 92.44 103 LEU B N 1
ATOM 3540 C CA . LEU B 1 103 ? -0.105 24.375 -8.844 1 92.44 103 LEU B CA 1
ATOM 3541 C C . LEU B 1 103 ? 0.143 23.156 -9.742 1 92.44 103 LEU B C 1
ATOM 3543 O O . LEU B 1 103 ? 1.103 23.141 -10.516 1 92.44 103 LEU B O 1
ATOM 3547 N N . VAL B 1 104 ? -0.737 22.156 -9.578 1 92.69 104 VAL B N 1
ATOM 3548 C CA . VAL B 1 104 ? -0.525 20.938 -10.344 1 92.69 104 VAL B CA 1
ATOM 3549 C C . VAL B 1 104 ? -1.411 20.953 -11.586 1 92.69 104 VAL B C 1
ATOM 3551 O O . VAL B 1 104 ? -2.602 21.266 -11.508 1 92.69 104 VAL B O 1
ATOM 3554 N N . ASP B 1 105 ? -0.829 20.688 -12.711 1 83.81 105 ASP B N 1
ATOM 3555 C CA . ASP B 1 105 ? -1.585 20.578 -13.953 1 83.81 105 ASP B CA 1
ATOM 3556 C C . ASP B 1 105 ? -2.33 19.25 -14.031 1 83.81 105 ASP B C 1
ATOM 3558 O O . ASP B 1 105 ? -1.897 18.328 -14.727 1 83.81 105 ASP B O 1
ATOM 3562 N N . ASP B 1 106 ? -3.348 19.219 -13.32 1 82.62 106 ASP B N 1
ATOM 3563 C CA . ASP B 1 106 ? -4.148 18 -13.211 1 82.62 106 ASP B CA 1
ATOM 3564 C C . ASP B 1 106 ? -5.375 18.062 -14.117 1 82.62 106 ASP B C 1
ATOM 3566 O O . ASP B 1 106 ? -5.859 19.156 -14.438 1 82.62 106 ASP B O 1
ATOM 3570 N N . THR B 1 107 ? -5.734 17 -14.711 1 76.12 107 THR B N 1
ATOM 3571 C CA . THR B 1 107 ? -6.926 16.938 -15.555 1 76.12 107 THR B CA 1
ATOM 3572 C C . THR B 1 107 ? -8.172 17.281 -14.742 1 76.12 107 THR B C 1
ATOM 3574 O O . THR B 1 107 ? -9.109 17.875 -15.273 1 76.12 107 THR B O 1
ATOM 3577 N N . SER B 1 108 ? -8.227 16.875 -13.547 1 79.44 108 SER B N 1
ATOM 3578 C CA . SER B 1 108 ? -9.344 17.156 -12.648 1 79.44 108 SER B CA 1
ATOM 3579 C C . SER B 1 108 ? -8.859 17.766 -11.336 1 79.44 108 SER B C 1
ATOM 3581 O O . SER B 1 108 ? -7.762 17.453 -10.867 1 79.44 108 SER B O 1
ATOM 3583 N N . ALA B 1 109 ? -9.719 18.656 -10.906 1 83.94 109 ALA B N 1
ATOM 3584 C CA . ALA B 1 109 ? -9.375 19.297 -9.641 1 83.94 109 ALA B CA 1
ATOM 3585 C C . ALA B 1 109 ? -9.32 18.281 -8.508 1 83.94 109 ALA B C 1
ATOM 3587 O O . ALA B 1 109 ? -10.148 17.375 -8.438 1 83.94 109 ALA B O 1
ATOM 3588 N N . PRO B 1 110 ? -8.32 18.469 -7.664 1 90.38 110 PRO B N 1
ATOM 3589 C CA . PRO B 1 110 ? -8.273 17.578 -6.496 1 90.38 110 PRO B CA 1
ATOM 3590 C C . PRO B 1 110 ? -9.422 17.828 -5.52 1 90.38 110 PRO B C 1
ATOM 3592 O O . PRO B 1 110 ? -9.969 18.938 -5.469 1 90.38 110 PRO B O 1
ATOM 3595 N N . SER B 1 111 ? -9.828 16.781 -4.883 1 90.38 111 SER B N 1
ATOM 3596 C CA . SER B 1 111 ? -10.773 16.969 -3.791 1 90.38 111 SER B CA 1
ATOM 3597 C C . SER B 1 111 ? -10.211 17.906 -2.721 1 90.38 111 SER B C 1
ATOM 3599 O O . SER B 1 111 ? -9.055 17.766 -2.322 1 90.38 111 SER B O 1
ATOM 3601 N N . GLU B 1 112 ? -10.992 18.797 -2.326 1 92.12 112 GLU B N 1
ATOM 3602 C CA . GLU B 1 112 ? -10.547 19.75 -1.313 1 92.12 112 GLU B CA 1
ATOM 3603 C C . GLU B 1 112 ? -10.32 19.062 0.028 1 92.12 112 GLU B C 1
ATOM 3605 O O . GLU B 1 112 ? -11.211 18.375 0.545 1 92.12 112 GLU B O 1
ATOM 3610 N N . PRO B 1 113 ? -9.148 19.234 0.588 1 95.69 113 PRO B N 1
ATOM 3611 C CA . PRO B 1 113 ? -8.914 18.656 1.907 1 95.69 113 PRO B CA 1
ATOM 3612 C C . PRO B 1 113 ? -9.625 19.406 3.029 1 95.69 113 PRO B C 1
ATOM 3614 O O . PRO B 1 113 ? -10.016 20.562 2.848 1 95.69 113 PRO B O 1
ATOM 3617 N N . ASP B 1 114 ? -9.797 18.719 4.129 1 95.38 114 ASP B N 1
ATOM 3618 C CA . ASP B 1 114 ? -10.352 19.375 5.309 1 95.38 114 ASP B CA 1
ATOM 3619 C C . ASP B 1 114 ? -9.375 20.406 5.875 1 95.38 114 ASP B C 1
ATOM 3621 O O . ASP B 1 114 ? -9.789 21.469 6.332 1 95.38 114 ASP B O 1
ATOM 3625 N N . PHE B 1 115 ? -8.156 20.078 5.863 1 96.75 115 PHE B N 1
ATOM 3626 C CA . PHE B 1 115 ? -7.086 20.953 6.316 1 96.75 115 PHE B CA 1
ATOM 3627 C C . PHE B 1 115 ? -5.895 20.891 5.367 1 96.75 115 PHE B C 1
ATOM 3629 O O . PHE B 1 115 ? -5.633 19.844 4.762 1 96.75 115 PHE B O 1
ATOM 3636 N N . LEU B 1 116 ? -5.27 21.984 5.262 1 97.94 116 LEU B N 1
ATOM 3637 C CA . LEU B 1 116 ? -4.07 22.109 4.441 1 97.94 116 LEU B CA 1
ATOM 3638 C C . LEU B 1 116 ? -2.945 22.781 5.219 1 97.94 116 LEU B C 1
ATOM 3640 O O . LEU B 1 116 ? -3.133 23.859 5.773 1 97.94 116 LEU B O 1
ATOM 3644 N N . PHE B 1 117 ? -1.802 22.094 5.258 1 98.31 117 PHE B N 1
ATOM 3645 C CA . PHE B 1 117 ? -0.648 22.625 5.965 1 98.31 117 PHE B CA 1
ATOM 3646 C C . PHE B 1 117 ? 0.48 22.953 4.996 1 98.31 117 PHE B C 1
ATOM 3648 O O . PHE B 1 117 ? 0.837 22.141 4.148 1 98.31 117 PHE B O 1
ATOM 3655 N N . GLU B 1 118 ? 1.002 24.109 5.133 1 97.94 118 GLU B N 1
ATOM 3656 C CA . GLU B 1 118 ? 2.203 24.469 4.387 1 97.94 118 GLU B CA 1
ATOM 3657 C C . GLU B 1 118 ? 3.465 24.141 5.184 1 97.94 118 GLU B C 1
ATOM 3659 O O . GLU B 1 118 ? 3.549 24.453 6.375 1 97.94 118 GLU B O 1
ATOM 3664 N N . VAL B 1 119 ? 4.375 23.562 4.516 1 98.25 119 VAL B N 1
ATOM 3665 C CA . VAL B 1 119 ? 5.668 23.281 5.137 1 98.25 119 VAL B CA 1
ATOM 3666 C C . VAL B 1 119 ? 6.641 24.422 4.828 1 98.25 119 VAL B C 1
ATOM 3668 O O . VAL B 1 119 ? 6.984 24.656 3.666 1 98.25 119 VAL B O 1
ATOM 3671 N N . VAL B 1 120 ? 7.023 25.062 5.875 1 97 120 VAL B N 1
ATOM 3672 C CA . VAL B 1 120 ? 7.984 26.156 5.738 1 97 120 VAL B CA 1
ATOM 3673 C C . VAL B 1 120 ? 9.352 25.719 6.25 1 97 120 VAL B C 1
ATOM 3675 O O . VAL B 1 120 ? 9.523 25.469 7.445 1 97 120 VAL B O 1
ATOM 3678 N N . TYR B 1 121 ? 10.25 25.688 5.328 1 97.25 121 TYR B N 1
ATOM 3679 C CA . TYR B 1 121 ? 11.57 25.172 5.66 1 97.25 121 TYR B CA 1
ATOM 3680 C C . TYR B 1 121 ? 12.469 26.266 6.234 1 97.25 121 TYR B C 1
ATOM 3682 O O . TYR B 1 121 ? 12.32 27.438 5.891 1 97.25 121 TYR B O 1
ATOM 3690 N N . GLY B 1 122 ? 13.414 25.797 7.105 1 95.38 122 GLY B N 1
ATOM 3691 C CA . GLY B 1 122 ? 14.438 26.703 7.578 1 95.38 122 GLY B CA 1
ATOM 3692 C C . GLY B 1 122 ? 15.344 27.219 6.473 1 95.38 122 GLY B C 1
ATOM 3693 O O . GLY B 1 122 ? 15.328 26.688 5.359 1 95.38 122 GLY B O 1
ATOM 3694 N N . ASP B 1 123 ? 16.125 28.203 6.762 1 94.69 123 ASP B N 1
ATOM 3695 C CA . ASP B 1 123 ? 16.984 28.859 5.777 1 94.69 123 ASP B CA 1
ATOM 3696 C C . ASP B 1 123 ? 17.984 27.875 5.18 1 94.69 123 ASP B C 1
ATOM 3698 O O . ASP B 1 123 ? 18.203 27.859 3.967 1 94.69 123 ASP B O 1
ATOM 3702 N N . LYS B 1 124 ? 18.547 27.109 6.035 1 95.12 124 LYS B N 1
ATOM 3703 C CA . LYS B 1 124 ? 19.547 26.156 5.574 1 95.12 124 LYS B CA 1
ATOM 3704 C C . LYS B 1 124 ? 18.953 25.156 4.578 1 95.12 124 LYS B C 1
ATOM 3706 O O . LYS B 1 124 ? 19.531 24.938 3.508 1 95.12 124 LYS B O 1
ATOM 3711 N N . GLU B 1 125 ? 17.781 24.578 4.938 1 94.69 125 GLU B N 1
ATOM 3712 C CA . GLU B 1 125 ? 17.109 23.609 4.082 1 94.69 125 GLU B CA 1
ATOM 3713 C C . GLU B 1 125 ? 16.641 24.266 2.779 1 94.69 125 GLU B C 1
ATOM 3715 O O . GLU B 1 125 ? 16.75 23.656 1.708 1 94.69 125 GLU B O 1
ATOM 3720 N N . ASN B 1 126 ? 16.156 25.422 2.893 1 95.88 126 ASN B N 1
ATOM 3721 C CA . ASN B 1 126 ? 15.672 26.141 1.717 1 95.88 126 ASN B CA 1
ATOM 3722 C C . ASN B 1 126 ? 16.812 26.453 0.752 1 95.88 126 ASN B C 1
ATOM 3724 O O . ASN B 1 126 ? 16.672 26.266 -0.458 1 95.88 126 ASN B O 1
ATOM 3728 N N . GLU B 1 127 ? 17.891 26.938 1.266 1 96.62 127 GLU B N 1
ATOM 3729 C CA . GLU B 1 127 ? 19.047 27.281 0.439 1 96.62 127 GLU B CA 1
ATOM 3730 C C . GLU B 1 127 ? 19.594 26.062 -0.286 1 96.62 127 GLU B C 1
ATOM 3732 O O . GLU B 1 127 ? 19.953 26.141 -1.46 1 96.62 127 GLU B O 1
ATOM 3737 N N . ARG B 1 128 ? 19.641 25 0.406 1 96.12 128 ARG B N 1
ATOM 3738 C CA . ARG B 1 128 ? 20.125 23.75 -0.18 1 96.12 128 ARG B CA 1
ATOM 3739 C C . ARG B 1 128 ? 19.266 23.328 -1.364 1 96.12 128 ARG B C 1
ATOM 3741 O O . ARG B 1 128 ? 19.797 22.984 -2.424 1 96.12 128 ARG B O 1
ATOM 3748 N N . PHE B 1 129 ? 18.016 23.375 -1.273 1 97.44 129 PHE B N 1
ATOM 3749 C CA . PHE B 1 129 ? 17.078 23 -2.328 1 97.44 129 PHE B CA 1
ATOM 3750 C C . PHE B 1 129 ? 17.156 23.969 -3.502 1 97.44 129 PHE B C 1
ATOM 3752 O O . PHE B 1 129 ? 17.203 23.547 -4.66 1 97.44 129 PHE B O 1
ATOM 3759 N N . MET B 1 130 ? 17.266 25.234 -3.193 1 96.69 130 MET B N 1
ATOM 3760 C CA . MET B 1 130 ? 17.297 26.266 -4.238 1 96.69 130 MET B CA 1
ATOM 3761 C C . MET B 1 130 ? 18.594 26.203 -5.031 1 96.69 130 MET B C 1
ATOM 3763 O O . MET B 1 130 ? 18.609 26.469 -6.234 1 96.69 130 MET B O 1
ATOM 3767 N N . LYS B 1 131 ? 19.625 25.844 -4.336 1 97 131 LYS B N 1
ATOM 3768 C CA . LYS B 1 131 ? 20.906 25.672 -5.031 1 97 131 LYS B CA 1
ATOM 3769 C C . LYS B 1 131 ? 20.828 24.531 -6.043 1 97 131 LYS B C 1
ATOM 3771 O O . LYS B 1 131 ? 21.328 24.656 -7.164 1 97 131 LYS B O 1
ATOM 3776 N N . GLN B 1 132 ? 20.188 23.453 -5.629 1 96.12 132 GLN B N 1
ATOM 3777 C CA . GLN B 1 132 ? 20.016 22.312 -6.523 1 96.12 132 GLN B CA 1
ATOM 3778 C C . GLN B 1 132 ? 19.094 22.656 -7.68 1 96.12 132 GLN B C 1
ATOM 3780 O O . GLN B 1 132 ? 19.234 22.125 -8.781 1 96.12 132 GLN B O 1
ATOM 3785 N N . ALA B 1 133 ? 18.203 23.562 -7.488 1 97.19 133 ALA B N 1
ATOM 3786 C CA . ALA B 1 133 ? 17.172 23.906 -8.469 1 97.19 133 ALA B CA 1
ATOM 3787 C C . ALA B 1 133 ? 17.703 24.906 -9.492 1 97.19 133 ALA B C 1
ATOM 3789 O O . ALA B 1 133 ? 17.047 25.188 -10.492 1 97.19 133 ALA B O 1
ATOM 3790 N N . GLU B 1 134 ? 18.859 25.438 -9.25 1 96.5 134 GLU B N 1
ATOM 3791 C CA . GLU B 1 134 ? 19.406 26.438 -10.164 1 96.5 134 GLU B CA 1
ATOM 3792 C C . GLU B 1 134 ? 19.484 25.906 -11.594 1 96.5 134 GLU B C 1
ATOM 3794 O O . GLU B 1 134 ? 20.016 24.812 -11.828 1 96.5 134 GLU B O 1
ATOM 3799 N N . GLY B 1 135 ? 18.844 26.609 -12.508 1 95.38 135 GLY B N 1
ATOM 3800 C CA . GLY B 1 135 ? 18.891 26.25 -13.914 1 95.38 135 GLY B CA 1
ATOM 3801 C C . GLY B 1 135 ? 17.812 25.234 -14.297 1 95.38 135 GLY B C 1
ATOM 3802 O O . GLY B 1 135 ? 17.797 24.75 -15.43 1 95.38 135 GLY B O 1
ATOM 3803 N N . HIS B 1 136 ? 16.984 24.891 -13.32 1 96.44 136 HIS B N 1
ATOM 3804 C CA . HIS B 1 136 ? 15.938 23.922 -13.586 1 96.44 136 HIS B CA 1
ATOM 3805 C C . HIS B 1 136 ? 14.562 24.453 -13.188 1 96.44 136 HIS B C 1
ATOM 3807 O O . HIS B 1 136 ? 14.453 25.234 -12.242 1 96.44 136 HIS B O 1
ATOM 3813 N N . ASP B 1 137 ? 13.602 24.031 -13.883 1 95.94 137 ASP B N 1
ATOM 3814 C CA . ASP B 1 137 ? 12.227 24.328 -13.492 1 95.94 137 ASP B CA 1
ATOM 3815 C C . ASP B 1 137 ? 11.781 23.469 -12.32 1 95.94 137 ASP B C 1
ATOM 3817 O O . ASP B 1 137 ? 12.445 22.484 -11.984 1 95.94 137 ASP B O 1
ATOM 3821 N N . ILE B 1 138 ? 10.656 23.906 -11.703 1 97 138 ILE B N 1
ATOM 3822 C CA . ILE B 1 138 ? 10.07 23.156 -10.602 1 97 138 ILE B CA 1
ATOM 3823 C C . ILE B 1 138 ? 8.773 22.5 -11.055 1 97 138 ILE B C 1
ATOM 3825 O O . ILE B 1 138 ? 7.93 23.141 -11.68 1 97 138 ILE B O 1
ATOM 3829 N N . ILE B 1 139 ? 8.688 21.203 -10.773 1 95.62 139 ILE B N 1
ATOM 3830 C CA . ILE B 1 139 ? 7.48 20.422 -11.047 1 95.62 139 ILE B CA 1
ATOM 3831 C C . ILE B 1 139 ? 6.688 20.219 -9.758 1 95.62 139 ILE B C 1
ATOM 3833 O O . ILE B 1 139 ? 7.266 19.922 -8.711 1 95.62 139 ILE B O 1
ATOM 3837 N N . HIS B 1 140 ? 5.426 20.5 -9.836 1 97.44 140 HIS B N 1
ATOM 3838 C CA . HIS B 1 140 ? 4.551 20.203 -8.711 1 97.44 140 HIS B CA 1
ATOM 3839 C C . HIS B 1 140 ? 3.77 18.922 -8.953 1 97.44 140 HIS B C 1
ATOM 3841 O O . HIS B 1 140 ? 3.168 18.734 -10.016 1 97.44 140 HIS B O 1
ATOM 3847 N N . ALA B 1 141 ? 3.832 17.984 -7.992 1 97.62 141 ALA B N 1
ATOM 3848 C CA . ALA B 1 141 ? 3.16 16.688 -8.125 1 97.62 141 ALA B CA 1
ATOM 3849 C C . ALA B 1 141 ? 2.781 16.125 -6.754 1 97.62 141 ALA B C 1
ATOM 3851 O O . ALA B 1 141 ? 3.291 16.594 -5.727 1 97.62 141 ALA B O 1
ATOM 3852 N N . TYR B 1 142 ? 1.899 15.18 -6.762 1 97.88 142 TYR B N 1
ATOM 3853 C CA . TYR B 1 142 ? 1.374 14.609 -5.523 1 97.88 142 TYR B CA 1
ATOM 3854 C C . TYR B 1 142 ? 2.152 13.359 -5.129 1 97.88 142 TYR B C 1
ATOM 3856 O O . TYR B 1 142 ? 2.633 12.625 -5.992 1 97.88 142 TYR B O 1
ATOM 3864 N N . HIS B 1 143 ? 2.23 13.148 -3.867 1 98 143 HIS B N 1
ATOM 3865 C CA . HIS B 1 143 ? 2.729 11.914 -3.271 1 98 143 HIS B CA 1
ATOM 3866 C C . HIS B 1 143 ? 1.764 11.383 -2.213 1 98 143 HIS B C 1
ATOM 3868 O O . HIS B 1 143 ? 1.478 12.07 -1.23 1 98 143 HIS B O 1
ATOM 3874 N N . GLY B 1 144 ? 1.257 10.242 -2.455 1 96.56 144 GLY B N 1
ATOM 3875 C CA . GLY B 1 144 ? 0.412 9.586 -1.469 1 96.56 144 GLY B CA 1
ATOM 3876 C C . GLY B 1 144 ? 1.164 8.594 -0.606 1 96.56 144 GLY B C 1
ATOM 3877 O O . GLY B 1 144 ? 2.031 7.863 -1.098 1 96.56 144 GLY B O 1
ATOM 3878 N N . SER B 1 145 ? 0.854 8.578 0.674 1 95.38 145 SER B N 1
ATOM 3879 C CA . SER B 1 145 ? 1.452 7.652 1.627 1 95.38 145 SER B CA 1
ATOM 3880 C C . SER B 1 145 ? 0.592 7.516 2.879 1 95.38 145 SER B C 1
ATOM 3882 O O . SER B 1 145 ? -0.322 8.312 3.102 1 95.38 145 SER B O 1
ATOM 3884 N N . LYS B 1 146 ? 0.857 6.508 3.605 1 94.62 146 LYS B N 1
ATOM 3885 C CA . LYS B 1 146 ? 0.178 6.344 4.891 1 94.62 146 LYS B CA 1
ATOM 3886 C C . LYS B 1 146 ? 0.555 7.465 5.855 1 94.62 146 LYS B C 1
ATOM 3888 O O . LYS B 1 146 ? 1.691 7.941 5.848 1 94.62 146 LYS B O 1
ATOM 3893 N N . CYS B 1 147 ? -0.386 7.73 6.73 1 95.19 147 CYS B N 1
ATOM 3894 C CA . CYS B 1 147 ? -0.22 8.844 7.656 1 95.19 147 CYS B CA 1
ATOM 3895 C C . CYS B 1 147 ? 0.99 8.633 8.562 1 95.19 147 CYS B C 1
ATOM 3897 O O . CYS B 1 147 ? 1.697 9.586 8.891 1 95.19 147 CYS B O 1
ATOM 3899 N N . GLU B 1 148 ? 1.254 7.402 8.93 1 95.75 148 GLU B N 1
ATOM 3900 C CA . GLU B 1 148 ? 2.318 7.094 9.875 1 95.75 148 GLU B CA 1
ATOM 3901 C C . GLU B 1 148 ? 3.693 7.375 9.273 1 95.75 148 GLU B C 1
ATOM 3903 O O . GLU B 1 148 ? 4.684 7.473 10 1 95.75 148 GLU B O 1
ATOM 3908 N N . ASN B 1 149 ? 3.754 7.539 7.969 1 96.19 149 ASN B N 1
ATOM 3909 C CA . ASN B 1 149 ? 5.023 7.82 7.305 1 96.19 149 ASN B CA 1
ATOM 3910 C C . ASN B 1 149 ? 5.371 9.305 7.375 1 96.19 149 ASN B C 1
ATOM 3912 O O . ASN B 1 149 ? 6.52 9.688 7.148 1 96.19 149 ASN B O 1
ATOM 3916 N N . PHE B 1 150 ? 4.488 10.102 7.695 1 97.75 150 PHE B N 1
ATOM 3917 C CA . PHE B 1 150 ? 4.645 11.539 7.48 1 97.75 150 PHE B CA 1
ATOM 3918 C C . PHE B 1 150 ? 5.477 12.164 8.594 1 97.75 150 PHE B C 1
ATOM 3920 O O . PHE B 1 150 ? 6.039 13.242 8.43 1 97.75 150 PHE B O 1
ATOM 3927 N N . HIS B 1 151 ? 5.508 11.492 9.789 1 97.31 151 HIS B N 1
ATOM 3928 C CA . HIS B 1 151 ? 6.469 11.977 10.773 1 97.31 151 HIS B CA 1
ATOM 3929 C C . HIS B 1 151 ? 7.887 11.969 10.203 1 97.31 151 HIS B C 1
ATOM 3931 O O . HIS B 1 151 ? 8.57 12.992 10.234 1 97.31 151 HIS B O 1
ATOM 3937 N N . SER B 1 152 ? 8.242 10.883 9.641 1 97.25 152 SER B N 1
ATOM 3938 C CA . SER B 1 152 ? 9.57 10.75 9.055 1 97.25 152 SER B CA 1
ATOM 3939 C C . SER B 1 152 ? 9.719 11.625 7.812 1 97.25 152 SER B C 1
ATOM 3941 O O . SER B 1 152 ? 10.758 12.258 7.609 1 97.25 152 SER B O 1
ATOM 3943 N N . ILE B 1 153 ? 8.703 11.688 7.027 1 97.81 153 ILE B N 1
ATOM 3944 C CA . ILE B 1 153 ? 8.734 12.43 5.773 1 97.81 153 ILE B CA 1
ATOM 3945 C C . ILE B 1 153 ? 8.992 13.906 6.055 1 97.81 153 ILE B C 1
ATOM 3947 O O . ILE B 1 153 ? 9.797 14.547 5.379 1 97.81 153 ILE B O 1
ATOM 3951 N N . LEU B 1 154 ? 8.359 14.461 6.992 1 97.94 154 LEU B N 1
ATOM 3952 C CA . LEU B 1 154 ? 8.508 15.875 7.293 1 97.94 154 LEU B CA 1
ATOM 3953 C C . LEU B 1 154 ? 9.906 16.188 7.801 1 97.94 154 LEU B C 1
ATOM 3955 O O . LEU B 1 154 ? 10.469 17.25 7.496 1 97.94 154 LEU B O 1
ATOM 3959 N N . TYR B 1 155 ? 10.508 15.227 8.492 1 96.69 155 TYR B N 1
ATOM 3960 C CA . TYR B 1 155 ? 11.805 15.477 9.102 1 96.69 155 TYR B CA 1
ATOM 3961 C C . TYR B 1 155 ? 12.938 15.141 8.133 1 96.69 155 TYR B C 1
ATOM 3963 O O . TYR B 1 155 ? 13.953 15.836 8.102 1 96.69 155 TYR B O 1
ATOM 3971 N N . HIS B 1 156 ? 12.711 14.141 7.348 1 95.31 156 HIS B N 1
ATOM 3972 C CA . HIS B 1 156 ? 13.828 13.625 6.566 1 95.31 156 HIS B CA 1
ATOM 3973 C C . HIS B 1 156 ? 13.539 13.711 5.07 1 95.31 156 HIS B C 1
ATOM 3975 O O . HIS B 1 156 ? 14.383 13.359 4.246 1 95.31 156 HIS B O 1
ATOM 3981 N N . GLY B 1 157 ? 12.453 14.195 4.777 1 96.44 157 GLY B N 1
ATOM 3982 C CA . GLY B 1 157 ? 12.078 14.203 3.375 1 96.44 157 GLY B CA 1
ATOM 3983 C C . GLY B 1 157 ? 11.672 12.836 2.852 1 96.44 157 GLY B C 1
ATOM 3984 O O . GLY B 1 157 ? 11.68 11.859 3.598 1 96.44 157 GLY B O 1
ATOM 3985 N N . LEU B 1 158 ? 11.266 12.844 1.591 1 96.5 158 LEU B N 1
ATOM 3986 C CA . LEU B 1 158 ? 10.977 11.586 0.91 1 96.5 158 LEU B CA 1
ATOM 3987 C C . LEU B 1 158 ? 12.266 10.844 0.564 1 96.5 158 LEU B C 1
ATOM 3989 O O . LEU B 1 158 ? 13.234 11.461 0.126 1 96.5 158 LEU B O 1
ATOM 3993 N N . ARG B 1 159 ? 12.203 9.547 0.823 1 93.38 159 ARG B N 1
ATOM 3994 C CA . ARG B 1 159 ? 13.43 8.781 0.646 1 93.38 159 ARG B CA 1
ATOM 3995 C C . ARG B 1 159 ? 13.203 7.59 -0.28 1 93.38 159 ARG B C 1
ATOM 3997 O O . ARG B 1 159 ? 12.289 6.793 -0.061 1 93.38 159 ARG B O 1
ATOM 4004 N N . ASN B 1 160 ? 14.078 7.375 -1.185 1 87.56 160 ASN B N 1
ATOM 4005 C CA . ASN B 1 160 ? 14.023 6.293 -2.16 1 87.56 160 ASN B CA 1
ATOM 4006 C C . ASN B 1 160 ? 14.055 4.926 -1.482 1 87.56 160 ASN B C 1
ATOM 4008 O O . ASN B 1 160 ? 13.312 4.02 -1.872 1 87.56 160 ASN B O 1
ATOM 4012 N N . ASN B 1 161 ? 14.852 4.797 -0.518 1 79.75 161 ASN B N 1
ATOM 4013 C CA . ASN B 1 161 ? 15.102 3.494 0.084 1 79.75 161 ASN B CA 1
ATOM 4014 C C . ASN B 1 161 ? 13.891 2.996 0.87 1 79.75 161 ASN B C 1
ATOM 4016 O O . ASN B 1 161 ? 13.852 1.836 1.283 1 79.75 161 ASN B O 1
ATOM 4020 N N . LEU B 1 162 ? 12.922 3.814 1.027 1 79.12 162 LEU B N 1
ATOM 4021 C CA . LEU B 1 162 ? 11.734 3.43 1.788 1 79.12 162 LEU B CA 1
ATOM 4022 C C . LEU B 1 162 ? 10.586 3.059 0.854 1 79.12 162 LEU B C 1
ATOM 4024 O O . LEU B 1 162 ? 9.531 2.602 1.309 1 79.12 162 LEU B O 1
ATOM 4028 N N . ASN B 1 163 ? 10.828 3.166 -0.393 1 77.62 163 ASN B N 1
ATOM 4029 C CA . ASN B 1 163 ? 9.789 2.863 -1.376 1 77.62 163 ASN B CA 1
ATOM 4030 C C . ASN B 1 163 ? 9.773 1.38 -1.735 1 77.62 163 ASN B C 1
ATOM 4032 O O . ASN B 1 163 ? 10.828 0.761 -1.884 1 77.62 163 ASN B O 1
ATOM 4036 N N . LYS B 1 164 ? 8.539 0.837 -1.836 1 79.25 164 LYS B N 1
ATOM 4037 C CA . LYS B 1 164 ? 8.391 -0.586 -2.131 1 79.25 164 LYS B CA 1
ATOM 4038 C C . LYS B 1 164 ? 7.98 -0.807 -3.584 1 79.25 164 LYS B C 1
ATOM 4040 O O . LYS B 1 164 ? 8.062 -1.927 -4.094 1 79.25 164 LYS B O 1
ATOM 4045 N N . VAL B 1 165 ? 7.602 0.225 -4.227 1 84.81 165 VAL B N 1
ATOM 4046 C CA . VAL B 1 165 ? 7.188 0.152 -5.621 1 84.81 165 VAL B CA 1
ATOM 4047 C C . VAL B 1 165 ? 8.398 0.354 -6.531 1 84.81 165 VAL B C 1
ATOM 4049 O O . VAL B 1 165 ? 9.133 1.333 -6.391 1 84.81 165 VAL B O 1
ATOM 4052 N N . ALA B 1 166 ? 8.672 -0.62 -7.418 1 87.81 166 ALA B N 1
ATOM 4053 C CA . ALA B 1 166 ? 9.883 -0.511 -8.234 1 87.81 166 ALA B CA 1
ATOM 4054 C C . ALA B 1 166 ? 9.656 -1.1 -9.625 1 87.81 166 ALA B C 1
ATOM 4056 O O . ALA B 1 166 ? 10.609 -1.374 -10.352 1 87.81 166 ALA B O 1
ATOM 4057 N N . PHE B 1 167 ? 8.398 -1.241 -9.961 1 92.25 167 PHE B N 1
ATOM 4058 C CA . PHE B 1 167 ? 8.102 -1.907 -11.227 1 92.25 167 PHE B CA 1
ATOM 4059 C C . PHE B 1 167 ? 8.656 -1.105 -12.398 1 92.25 167 PHE B C 1
ATOM 4061 O O . PHE B 1 167 ? 9.211 -1.675 -13.344 1 92.25 167 PHE B O 1
ATOM 4068 N N . PHE B 1 168 ? 8.578 0.236 -12.359 1 93.06 168 PHE B N 1
ATOM 4069 C CA . PHE B 1 168 ? 9.094 1.081 -13.43 1 93.06 168 PHE B CA 1
ATOM 4070 C C . PHE B 1 168 ? 10.469 1.629 -13.078 1 93.06 168 PHE B C 1
ATOM 4072 O O . PHE B 1 168 ? 10.969 2.537 -13.742 1 93.06 168 PHE B O 1
ATOM 4079 N N . GLY B 1 169 ? 10.992 1.133 -11.992 1 93.12 169 GLY B N 1
ATOM 4080 C CA . GLY B 1 169 ? 12.281 1.575 -11.492 1 93.12 169 GLY B CA 1
ATOM 4081 C C . GLY B 1 169 ? 12.227 2.049 -10.047 1 93.12 169 GLY B C 1
ATOM 4082 O O . GLY B 1 169 ? 11.188 2.523 -9.586 1 93.12 169 GLY B O 1
ATOM 4083 N N . GLU B 1 170 ? 13.359 1.986 -9.461 1 93 170 GLU B N 1
ATOM 4084 C CA . GLU B 1 170 ? 13.445 2.455 -8.078 1 93 170 GLU B CA 1
ATOM 4085 C C . GLU B 1 170 ? 13.438 3.98 -8.016 1 93 170 GLU B C 1
ATOM 4087 O O . GLU B 1 170 ? 14.031 4.645 -8.867 1 93 170 GLU B O 1
ATOM 4092 N N . GLY B 1 171 ? 12.734 4.48 -6.992 1 96.19 171 GLY B N 1
ATOM 4093 C CA . GLY B 1 171 ? 12.68 5.918 -6.781 1 96.19 171 GLY B CA 1
ATOM 4094 C C . GLY B 1 171 ? 11.445 6.367 -6.027 1 96.19 171 GLY B C 1
ATOM 4095 O O . GLY B 1 171 ? 10.672 5.539 -5.547 1 96.19 171 GLY B O 1
ATOM 4096 N N . ILE B 1 172 ? 11.328 7.676 -5.844 1 97.38 172 ILE B N 1
ATOM 4097 C CA . ILE B 1 172 ? 10.156 8.297 -5.234 1 97.38 172 ILE B CA 1
ATOM 4098 C C . ILE B 1 172 ? 9.102 8.562 -6.301 1 97.38 172 ILE B C 1
ATOM 4100 O O . ILE B 1 172 ? 9.336 9.32 -7.246 1 97.38 172 ILE B O 1
ATOM 4104 N N . TYR B 1 173 ? 7.988 7.949 -6.148 1 96.56 173 TYR B N 1
ATOM 4105 C CA . TYR B 1 173 ? 6.91 8.07 -7.125 1 96.56 173 TYR B CA 1
ATOM 4106 C C . TYR B 1 173 ? 6.023 9.266 -6.812 1 96.56 173 TYR B C 1
ATOM 4108 O O . TYR B 1 173 ? 5.516 9.398 -5.695 1 96.56 173 TYR B O 1
ATOM 4116 N N . LEU B 1 174 ? 5.844 10.133 -7.758 1 97 174 LEU B N 1
ATOM 4117 C CA . LEU B 1 174 ? 4.902 11.242 -7.754 1 97 174 LEU B CA 1
ATOM 4118 C C . LEU B 1 174 ? 3.939 11.148 -8.93 1 97 174 LEU B C 1
ATOM 4120 O O . LEU B 1 174 ? 4.211 10.438 -9.906 1 97 174 LEU B O 1
ATOM 4124 N N . SER B 1 175 ? 2.814 11.852 -8.773 1 96.06 175 SER B N 1
ATOM 4125 C CA . SER B 1 175 ? 1.885 11.914 -9.898 1 96.06 175 SER B CA 1
ATOM 4126 C C . SER B 1 175 ? 1.251 13.297 -10.016 1 96.06 175 SER B C 1
ATOM 4128 O O . SER B 1 175 ? 0.979 13.953 -9.008 1 96.06 175 SER B O 1
ATOM 4130 N N . SER B 1 176 ? 1.06 13.695 -11.25 1 95.62 176 SER B N 1
ATOM 4131 C CA . SER B 1 176 ? 0.317 14.922 -11.492 1 95.62 176 SER B CA 1
ATOM 4132 C C . SER B 1 176 ? -1.188 14.68 -11.445 1 95.62 176 SER B C 1
ATOM 4134 O O . SER B 1 176 ? -1.978 15.586 -11.727 1 95.62 176 SER B O 1
ATOM 4136 N N . ASP B 1 177 ? -1.621 13.523 -11.148 1 93.81 177 ASP B N 1
ATOM 4137 C CA . ASP B 1 177 ? -3.023 13.148 -11.008 1 93.81 177 ASP B CA 1
ATOM 4138 C C . ASP B 1 177 ? -3.377 12.867 -9.555 1 93.81 177 ASP B C 1
ATOM 4140 O O . ASP B 1 177 ? -2.953 11.852 -8.992 1 93.81 177 ASP B O 1
ATOM 4144 N N . PHE B 1 178 ? -4.23 13.703 -9.039 1 95.56 178 PHE B N 1
ATOM 4145 C CA . PHE B 1 178 ? -4.645 13.586 -7.648 1 95.56 178 PHE B CA 1
ATOM 4146 C C . PHE B 1 178 ? -5.285 12.227 -7.391 1 95.56 178 PHE B C 1
ATOM 4148 O O . PHE B 1 178 ? -5.02 11.594 -6.367 1 95.56 178 PHE B O 1
ATOM 4155 N N . LYS B 1 179 ? -6.074 11.766 -8.273 1 92.56 179 LYS B N 1
ATOM 4156 C CA . LYS B 1 179 ? -6.875 10.562 -8.102 1 92.56 179 LYS B CA 1
ATOM 4157 C C . LYS B 1 179 ? -5.988 9.32 -8.016 1 92.56 179 LYS B C 1
ATOM 4159 O O . LYS B 1 179 ? -6.359 8.328 -7.391 1 92.56 179 LYS B O 1
ATOM 4164 N N . VAL B 1 180 ? -4.883 9.422 -8.562 1 92.25 180 VAL B N 1
ATOM 4165 C CA . VAL B 1 180 ? -3.92 8.328 -8.523 1 92.25 180 VAL B CA 1
ATOM 4166 C C . VAL B 1 180 ? -3.225 8.305 -7.164 1 92.25 180 VAL B C 1
ATOM 4168 O O . VAL B 1 180 ? -3.186 7.266 -6.496 1 92.25 180 VAL B O 1
ATOM 4171 N N . SER B 1 181 ? -2.754 9.398 -6.703 1 95.56 181 SER B N 1
ATOM 4172 C CA . SER B 1 181 ? -1.927 9.484 -5.504 1 95.56 181 SER B CA 1
ATOM 4173 C C . SER B 1 181 ? -2.758 9.273 -4.246 1 95.56 181 SER B C 1
ATOM 4175 O O . SER B 1 181 ? -2.277 8.695 -3.268 1 95.56 181 SER B O 1
ATOM 4177 N N . ILE B 1 182 ? -3.977 9.773 -4.293 1 96.31 182 ILE B N 1
ATOM 4178 C CA . ILE B 1 182 ? -4.812 9.727 -3.1 1 96.31 182 ILE B CA 1
ATOM 4179 C C . ILE B 1 182 ? -5.082 8.273 -2.713 1 96.31 182 ILE B C 1
ATOM 4181 O O . ILE B 1 182 ? -5.336 7.973 -1.544 1 96.31 182 ILE B O 1
ATOM 4185 N N . LEU B 1 183 ? -5.016 7.363 -3.658 1 93.94 183 LEU B N 1
ATOM 4186 C CA . LEU B 1 183 ? -5.277 5.953 -3.398 1 93.94 183 LEU B CA 1
ATOM 4187 C C . LEU B 1 183 ? -4.137 5.328 -2.604 1 93.94 183 LEU B C 1
ATOM 4189 O O . LEU B 1 183 ? -4.289 4.238 -2.045 1 93.94 183 LEU B O 1
ATOM 4193 N N . TYR B 1 184 ? -3.047 5.965 -2.447 1 94.5 184 TYR B N 1
ATOM 4194 C CA . TYR B 1 184 ? -1.927 5.523 -1.625 1 94.5 184 TYR B CA 1
ATOM 4195 C C . TYR B 1 184 ? -1.986 6.152 -0.238 1 94.5 184 TYR B C 1
ATOM 4197 O O . TYR B 1 184 ? -1.04 6.035 0.544 1 94.5 184 TYR B O 1
ATOM 4205 N N . SER B 1 185 ? -3.053 6.84 0.028 1 95.56 185 SER B N 1
ATOM 4206 C CA . SER B 1 185 ? -3.244 7.539 1.295 1 95.56 185 SER B CA 1
ATOM 4207 C C . SER B 1 185 ? -4.438 6.98 2.061 1 95.56 185 SER B C 1
ATOM 4209 O O . SER B 1 185 ? -5.383 7.707 2.365 1 95.56 185 SER B O 1
ATOM 4211 N N . PRO B 1 186 ? -4.348 5.754 2.42 1 92.38 186 PRO B N 1
ATOM 4212 C CA . PRO B 1 186 ? -5.457 5.211 3.207 1 92.38 186 PRO B CA 1
ATOM 4213 C C . PRO B 1 186 ? -5.594 5.879 4.574 1 92.38 186 PRO B C 1
ATOM 4215 O O . PRO B 1 186 ? -4.629 6.465 5.078 1 92.38 186 PRO B O 1
ATOM 4218 N N . ALA B 1 187 ? -6.777 5.773 5.102 1 90 187 ALA B N 1
ATOM 4219 C CA . ALA B 1 187 ? -6.992 6.301 6.445 1 90 187 ALA B CA 1
ATOM 4220 C C . ALA B 1 187 ? -6.223 5.488 7.484 1 90 187 ALA B C 1
ATOM 4222 O O . ALA B 1 187 ? -6.148 4.262 7.391 1 90 187 ALA B O 1
ATOM 4223 N N . SER B 1 188 ? -5.617 6.129 8.367 1 89.75 188 SER B N 1
ATOM 4224 C CA . SER B 1 188 ? -4.848 5.488 9.43 1 89.75 188 SER B CA 1
ATOM 4225 C C . SER B 1 188 ? -5.305 5.953 10.805 1 89.75 188 SER B C 1
ATOM 4227 O O . SER B 1 188 ? -5.898 7.027 10.938 1 89.75 188 SER B O 1
ATOM 4229 N N . THR B 1 189 ? -4.977 5.066 11.719 1 86.56 189 THR B N 1
ATOM 4230 C CA . THR B 1 189 ? -5.293 5.414 13.102 1 86.56 189 THR B CA 1
AT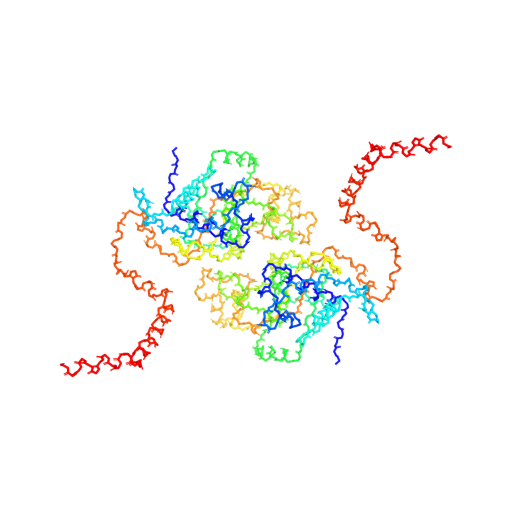OM 4231 C C . THR B 1 189 ? -4.312 6.457 13.633 1 86.56 189 THR B C 1
ATOM 4233 O O . THR B 1 189 ? -3.104 6.34 13.422 1 86.56 189 THR B O 1
ATOM 4236 N N . GLY B 1 190 ? -4.852 7.43 14.266 1 85.06 190 GLY B N 1
ATOM 4237 C CA . GLY B 1 190 ? -4.027 8.484 14.82 1 85.06 190 GLY B CA 1
ATOM 4238 C C . GLY B 1 190 ? -4.18 8.625 16.328 1 85.06 190 GLY B C 1
ATOM 4239 O O . GLY B 1 190 ? -4.383 7.633 17.031 1 85.06 190 GLY B O 1
ATOM 4240 N N . TRP B 1 191 ? -3.926 9.789 16.781 1 94.5 191 TRP B N 1
ATOM 4241 C CA . TRP B 1 191 ? -4.012 10.164 18.188 1 94.5 191 TRP B CA 1
ATOM 4242 C C . TRP B 1 191 ? -5.465 10.336 18.625 1 94.5 191 TRP B C 1
ATOM 4244 O O . TRP B 1 191 ? -6.188 11.172 18.078 1 94.5 191 TRP B O 1
ATOM 4254 N N . THR B 1 192 ? -5.852 9.531 19.594 1 93.94 192 THR B N 1
ATOM 4255 C CA . THR B 1 192 ? -7.25 9.453 19.984 1 93.94 192 THR B CA 1
ATOM 4256 C C . THR B 1 192 ? -7.742 10.812 20.484 1 93.94 192 THR B C 1
ATOM 4258 O O . THR B 1 192 ? -8.93 11.133 20.359 1 93.94 192 THR B O 1
ATOM 4261 N N . ASN B 1 193 ? -6.898 11.617 21.062 1 95.44 193 ASN B N 1
ATOM 4262 C CA . ASN B 1 193 ? -7.297 12.898 21.641 1 95.44 193 ASN B CA 1
ATOM 4263 C C . ASN B 1 193 ? -7.102 14.047 20.656 1 95.44 193 ASN B C 1
ATOM 4265 O O . ASN B 1 193 ? -7.152 15.219 21.047 1 95.44 193 ASN B O 1
ATOM 4269 N N . SER B 1 194 ? -6.91 13.719 19.391 1 96.56 194 SER B N 1
ATOM 4270 C CA . SER B 1 194 ? -6.605 14.719 18.375 1 96.56 194 SER B CA 1
ATOM 4271 C C . SER B 1 194 ? -7.848 15.523 18 1 96.56 194 SER B C 1
ATOM 4273 O O . SER B 1 194 ? -8.961 14.984 17.969 1 96.56 194 SER B O 1
ATOM 4275 N N . LEU B 1 195 ? -7.66 16.766 17.625 1 95.5 195 LEU B N 1
ATOM 4276 C CA . LEU B 1 195 ? -8.703 17.625 17.078 1 95.5 195 LEU B CA 1
ATOM 4277 C C . LEU B 1 195 ? -9.234 17.047 15.766 1 95.5 195 LEU B C 1
ATOM 4279 O O . LEU B 1 195 ? -10.359 17.359 15.359 1 95.5 195 LEU B O 1
ATOM 4283 N N . PHE B 1 196 ? -8.453 16.203 15.094 1 95.31 196 PHE B N 1
ATOM 4284 C CA . PHE B 1 196 ? -8.773 15.703 13.758 1 95.31 196 PHE B CA 1
ATOM 4285 C C . PHE B 1 196 ? -9.539 14.383 13.844 1 95.31 196 PHE B C 1
ATOM 4287 O O . PHE B 1 196 ? -9.977 13.852 12.82 1 95.31 196 PHE B O 1
ATOM 4294 N N . GLY B 1 197 ? -9.711 13.906 15.039 1 91.62 197 GLY B N 1
ATOM 4295 C CA . GLY B 1 197 ? -10.281 12.578 15.195 1 91.62 197 GLY B CA 1
ATOM 4296 C C . GLY B 1 197 ? -9.25 11.469 15.148 1 91.62 197 GLY B C 1
ATOM 4297 O O . GLY B 1 197 ? -8.047 11.742 15.125 1 91.62 197 GLY B O 1
ATOM 4298 N N . ASP B 1 198 ? -9.734 10.227 15.164 1 87.69 198 ASP B N 1
ATOM 4299 C CA . ASP B 1 198 ? -8.82 9.094 15.305 1 87.69 198 ASP B CA 1
ATOM 4300 C C . ASP B 1 198 ? -8.531 8.453 13.945 1 87.69 198 ASP B C 1
ATOM 4302 O O . ASP B 1 198 ? -7.902 7.395 13.883 1 87.69 198 ASP B O 1
ATOM 4306 N N . SER B 1 199 ? -9.016 9.047 12.844 1 88.38 199 SER B N 1
ATOM 4307 C CA . SER B 1 199 ? -8.773 8.516 11.5 1 88.38 199 SER B CA 1
ATOM 4308 C C . SER B 1 199 ? -8.469 9.641 10.516 1 88.38 199 SER B C 1
ATOM 4310 O O . SER B 1 199 ? -9.297 10.531 10.305 1 88.38 199 SER B O 1
ATOM 4312 N N . LEU B 1 200 ? -7.289 9.602 9.961 1 92.44 200 LEU B N 1
ATOM 4313 C CA . LEU B 1 200 ? -6.867 10.664 9.047 1 92.44 200 LEU B CA 1
ATOM 4314 C C . LEU B 1 200 ? -6.156 10.078 7.828 1 92.44 200 LEU B C 1
ATOM 4316 O O . LEU B 1 200 ? -5.523 9.023 7.922 1 92.44 200 LEU B O 1
ATOM 4320 N N . SER B 1 201 ? -6.336 10.75 6.746 1 95.25 201 SER B N 1
ATOM 4321 C CA . SER B 1 201 ? -5.578 10.477 5.527 1 95.25 201 SER B CA 1
ATOM 4322 C C . SER B 1 201 ? -4.762 11.695 5.109 1 95.25 201 SER B C 1
ATOM 4324 O O . SER B 1 201 ? -5.23 12.828 5.203 1 95.25 201 SER B O 1
ATOM 4326 N N . CYS B 1 202 ? -3.529 11.414 4.684 1 97.12 202 CYS B N 1
ATOM 4327 C CA . CYS B 1 202 ? -2.629 12.508 4.336 1 97.12 202 CYS B CA 1
ATOM 4328 C C . CYS B 1 202 ? -2.104 12.352 2.912 1 97.12 202 CYS B C 1
ATOM 4330 O O . CYS B 1 202 ? -1.821 11.234 2.471 1 97.12 202 CYS B O 1
ATOM 4332 N N . LEU B 1 203 ? -1.988 13.453 2.23 1 98 203 LEU B N 1
ATOM 4333 C CA . LEU B 1 203 ? -1.416 13.539 0.89 1 98 203 LEU B CA 1
ATOM 4334 C C . LEU B 1 203 ? -0.457 14.719 0.781 1 98 203 LEU B C 1
ATOM 4336 O O . LEU B 1 203 ? -0.771 15.82 1.232 1 98 203 LEU B O 1
ATOM 4340 N N . ALA B 1 204 ? 0.701 14.492 0.191 1 98.62 204 ALA B N 1
ATOM 4341 C CA . ALA B 1 204 ? 1.679 15.562 0.03 1 98.62 204 ALA B CA 1
ATOM 4342 C C . ALA B 1 204 ? 1.629 16.141 -1.381 1 98.62 204 ALA B C 1
ATOM 4344 O O . ALA B 1 204 ? 1.486 15.406 -2.357 1 98.62 204 ALA B O 1
ATOM 4345 N N . LEU B 1 205 ? 1.59 17.406 -1.465 1 98.62 205 LEU B N 1
ATOM 4346 C CA . LEU B 1 205 ? 1.984 18.078 -2.693 1 98.62 205 LEU B CA 1
ATOM 4347 C C . LEU B 1 205 ? 3.459 18.469 -2.654 1 98.62 205 LEU B C 1
ATOM 4349 O O . LEU B 1 205 ? 3.893 19.188 -1.757 1 98.62 205 LEU B O 1
ATOM 4353 N N . CYS B 1 206 ? 4.188 18 -3.617 1 98.62 206 CYS B N 1
ATOM 4354 C CA . CYS B 1 206 ? 5.637 18.125 -3.574 1 98.62 206 CYS B CA 1
ATOM 4355 C C . CYS B 1 206 ? 6.141 19.047 -4.676 1 98.62 206 CYS B C 1
ATOM 4357 O O . CYS B 1 206 ? 5.473 19.234 -5.695 1 98.62 206 CYS B O 1
ATOM 4359 N N . GLU B 1 207 ? 7.273 19.641 -4.406 1 98.44 207 GLU B N 1
ATOM 4360 C CA . GLU B 1 207 ? 8.109 20.312 -5.398 1 98.44 207 GLU B CA 1
ATOM 4361 C C . GLU B 1 207 ? 9.281 19.438 -5.82 1 98.44 207 GLU B C 1
ATOM 4363 O O . GLU B 1 207 ? 10.094 19.031 -4.98 1 98.44 207 GLU B O 1
ATOM 4368 N N . ALA B 1 208 ? 9.32 19.109 -7.066 1 98.12 208 ALA B N 1
ATOM 4369 C CA . ALA B 1 208 ? 10.438 18.344 -7.617 1 98.12 208 ALA B CA 1
ATOM 4370 C C . ALA B 1 208 ? 11.211 19.172 -8.641 1 98.12 208 ALA B C 1
ATOM 4372 O O . ALA B 1 208 ? 10.617 19.891 -9.453 1 98.12 208 ALA B O 1
ATOM 4373 N N . ILE B 1 209 ? 12.492 19.109 -8.586 1 97.81 209 ILE B N 1
ATOM 4374 C CA . ILE B 1 209 ? 13.344 19.812 -9.547 1 97.81 209 ILE B CA 1
ATOM 4375 C C . ILE B 1 209 ? 13.336 19.062 -10.875 1 97.81 209 ILE B C 1
ATOM 4377 O O . ILE B 1 209 ? 13.539 17.844 -10.914 1 97.81 209 ILE B O 1
ATOM 4381 N N . ASP B 1 210 ? 13.078 19.766 -11.984 1 95.94 210 ASP B N 1
ATOM 4382 C CA . ASP B 1 210 ? 13.031 19.156 -13.32 1 95.94 210 ASP B CA 1
ATOM 4383 C C . ASP B 1 210 ? 14.43 18.797 -13.805 1 95.94 210 ASP B C 1
ATOM 4385 O O . ASP B 1 210 ? 14.922 19.375 -14.781 1 95.94 210 ASP B O 1
ATOM 4389 N N . HIS B 1 211 ? 15.062 17.906 -13.18 1 94.69 211 HIS B N 1
ATOM 4390 C CA . HIS B 1 211 ? 16.406 17.375 -13.398 1 94.69 211 HIS B CA 1
ATOM 4391 C C . HIS B 1 211 ? 16.359 16.062 -14.164 1 94.69 211 HIS B C 1
ATOM 4393 O O . HIS B 1 211 ? 15.375 15.328 -14.086 1 94.69 211 HIS B O 1
ATOM 4399 N N . PRO B 1 212 ? 17.344 15.711 -14.938 1 93.44 212 PRO B N 1
ATOM 4400 C CA . PRO B 1 212 ? 17.391 14.438 -15.664 1 93.44 212 PRO B CA 1
ATOM 4401 C C . PRO B 1 212 ? 17.188 13.227 -14.758 1 93.44 212 PRO B C 1
ATOM 4403 O O . PRO B 1 212 ? 16.766 12.172 -15.219 1 93.44 212 PRO B O 1
ATOM 4406 N N . ASP B 1 213 ? 17.422 13.398 -13.5 1 94.81 213 ASP B N 1
ATOM 4407 C CA . ASP B 1 213 ? 17.25 12.305 -12.547 1 94.81 213 ASP B CA 1
ATOM 4408 C C . ASP B 1 213 ? 15.805 12.195 -12.086 1 94.81 213 ASP B C 1
ATOM 4410 O O . ASP B 1 213 ? 15.453 11.312 -11.305 1 94.81 213 ASP B O 1
ATOM 4414 N N . VAL B 1 214 ? 15.016 13.039 -12.531 1 96.12 214 VAL B N 1
ATOM 4415 C CA . VAL B 1 214 ? 13.57 12.898 -12.398 1 96.12 214 VAL B CA 1
ATOM 4416 C C . VAL B 1 214 ? 12.984 12.359 -13.703 1 96.12 214 VAL B C 1
ATOM 4418 O O . VAL B 1 214 ? 12.852 13.094 -14.688 1 96.12 214 VAL B O 1
ATOM 4421 N N . LYS B 1 215 ? 12.641 11.102 -13.641 1 95.12 215 LYS B N 1
ATOM 4422 C CA . LYS B 1 215 ? 12.211 10.367 -14.828 1 95.12 215 LYS B CA 1
ATOM 4423 C C . LYS B 1 215 ? 10.711 10.508 -15.047 1 95.12 215 LYS B C 1
ATOM 4425 O O . LYS B 1 215 ? 9.93 10.508 -14.094 1 95.12 215 LYS B O 1
ATOM 4430 N N . CYS B 1 216 ? 10.273 10.648 -16.266 1 94.06 216 CYS B N 1
ATOM 4431 C CA . CYS B 1 216 ? 8.867 10.797 -16.625 1 94.06 216 CYS B CA 1
ATOM 4432 C C . CYS B 1 216 ? 8.656 10.547 -18.109 1 94.06 216 CYS B C 1
ATOM 4434 O O . CYS B 1 216 ? 9.625 10.477 -18.875 1 94.06 216 CYS B O 1
ATOM 4436 N N . SER B 1 217 ? 7.391 10.195 -18.391 1 87 217 SER B N 1
ATOM 4437 C CA . SER B 1 217 ? 7.082 9.961 -19.812 1 87 217 SER B CA 1
ATOM 4438 C C . SER B 1 217 ? 7.109 11.266 -20.594 1 87 217 SER B C 1
ATOM 4440 O O . SER B 1 217 ? 6.887 12.344 -20.047 1 87 217 SER B O 1
ATOM 4442 N N . LYS B 1 218 ? 7.543 11.117 -21.891 1 63.78 218 LYS B N 1
ATOM 4443 C CA . LYS B 1 218 ? 7.703 12.242 -22.812 1 63.78 218 LYS B CA 1
ATOM 4444 C C . LYS B 1 218 ? 6.391 13 -23 1 63.78 218 LYS B C 1
ATOM 4446 O O . LYS B 1 218 ? 5.355 12.391 -23.281 1 63.78 218 LYS B O 1
ATOM 4451 N N . THR B 1 219 ? 6.039 13.93 -22.219 1 53.03 219 THR B N 1
ATOM 4452 C CA . THR B 1 219 ? 4.961 14.75 -22.766 1 53.03 219 THR B CA 1
ATOM 4453 C C . THR B 1 219 ? 5.266 15.156 -24.203 1 53.03 219 THR B C 1
ATOM 4455 O O . THR B 1 219 ? 6.387 15.578 -24.516 1 53.03 219 THR B O 1
ATOM 4458 N N . GLU B 1 220 ? 4.59 14.492 -25.234 1 44.12 220 GLU B N 1
ATOM 4459 C CA . GLU B 1 220 ? 4.617 14.977 -26.609 1 44.12 220 GLU B CA 1
ATOM 4460 C C . GLU B 1 220 ? 4.594 16.5 -26.656 1 44.12 220 GLU B C 1
ATOM 4462 O O . GLU B 1 220 ? 3.525 17.109 -26.734 1 44.12 220 GLU B O 1
ATOM 4467 N N . ASP B 1 221 ? 4.898 17.281 -25.906 1 37.84 221 ASP B N 1
ATOM 4468 C CA . ASP B 1 221 ? 4.812 18.625 -26.469 1 37.84 221 ASP B CA 1
ATOM 4469 C C . ASP B 1 221 ? 5.645 18.734 -27.75 1 37.84 221 ASP B C 1
ATOM 4471 O O . ASP B 1 221 ? 6.875 18.688 -27.703 1 37.84 221 ASP B O 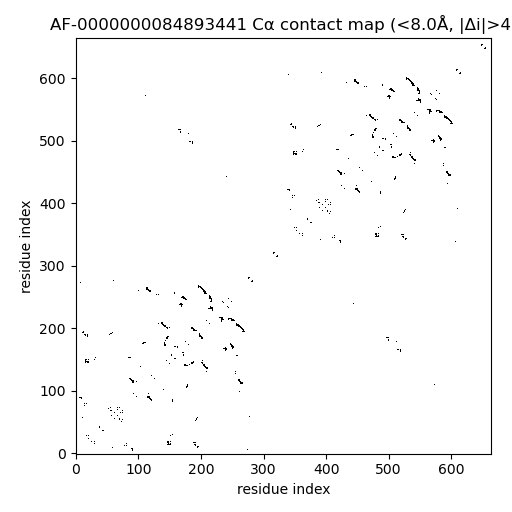1
ATOM 4475 N N . ALA B 1 222 ? 5.051 18.391 -29.016 1 38.03 222 ALA B N 1
ATOM 4476 C CA . ALA B 1 222 ? 5.457 18.609 -30.406 1 38.03 222 ALA B CA 1
ATOM 4477 C C . ALA B 1 222 ? 6.191 19.938 -30.562 1 38.03 222 ALA B C 1
ATOM 4479 O O . ALA B 1 222 ? 6.777 20.203 -31.609 1 38.03 222 ALA B O 1
ATOM 4480 N N . SER B 1 223 ? 5.859 20.922 -29.859 1 34.44 223 SER B N 1
ATOM 4481 C CA . SER B 1 223 ? 6.344 22.234 -30.266 1 34.44 223 SER B CA 1
ATOM 4482 C C . SER B 1 223 ? 7.832 22.391 -29.984 1 34.44 223 SER B C 1
ATOM 4484 O O . SER B 1 223 ? 8.469 23.344 -30.453 1 34.44 223 SER B O 1
ATOM 4486 N N . LYS B 1 224 ? 8.445 21.984 -28.922 1 36.28 224 LYS B N 1
ATOM 4487 C CA . LYS B 1 224 ? 9.875 22.266 -28.891 1 36.28 224 LYS B CA 1
ATOM 4488 C C . LYS B 1 224 ? 10.68 21.016 -29.266 1 36.28 224 LYS B C 1
ATOM 4490 O O . LYS B 1 224 ? 10.719 20.047 -28.5 1 36.28 224 LYS B O 1
ATOM 4495 N N . PRO B 1 225 ? 11.023 20.734 -30.562 1 36.22 225 PRO B N 1
ATOM 4496 C CA . PRO B 1 225 ? 11.789 19.703 -31.25 1 36.22 225 PRO B CA 1
ATOM 4497 C C . PRO B 1 225 ? 12.961 19.188 -30.406 1 36.22 225 PRO B C 1
ATOM 4499 O O . PRO B 1 225 ? 13.453 18.078 -30.641 1 36.22 225 PRO B O 1
ATOM 4502 N N . THR B 1 226 ? 13.906 20.062 -29.859 1 35.16 226 THR B N 1
ATOM 4503 C CA . THR B 1 226 ? 15.328 19.797 -29.688 1 35.16 226 THR B CA 1
ATOM 4504 C C . THR B 1 226 ? 15.562 18.672 -28.688 1 35.16 226 THR B C 1
ATOM 4506 O O . THR B 1 226 ? 16.703 18.266 -28.469 1 35.16 226 THR B O 1
ATOM 4509 N N . LEU B 1 227 ? 14.977 18.578 -27.438 1 36.31 227 LEU B N 1
ATOM 4510 C CA . LEU B 1 227 ? 15.781 17.922 -26.406 1 36.31 227 LEU B CA 1
ATOM 4511 C C . LEU B 1 227 ? 15.797 16.406 -26.594 1 36.31 227 LEU B C 1
ATOM 4513 O O . LEU B 1 227 ? 14.781 15.75 -26.406 1 36.31 227 LEU B O 1
ATOM 4517 N N . ARG B 1 228 ? 16.453 15.805 -27.516 1 38.03 228 ARG B N 1
ATOM 4518 C CA . ARG B 1 228 ? 17.078 14.484 -27.609 1 38.03 228 ARG B CA 1
ATOM 4519 C C . ARG B 1 228 ? 17.156 13.82 -26.234 1 38.03 228 ARG B C 1
ATOM 4521 O O . ARG B 1 228 ? 17.297 12.602 -26.141 1 38.03 228 ARG B O 1
ATOM 4528 N N . SER B 1 229 ? 17.5 14.57 -25.109 1 46 229 SER B N 1
ATOM 4529 C CA . SER B 1 229 ? 17.797 14.195 -23.734 1 46 229 SER B CA 1
ATOM 4530 C C . SER B 1 229 ? 16.578 13.578 -23.047 1 46 229 SER B C 1
ATOM 4532 O O . SER B 1 229 ? 16.703 13 -21.969 1 46 229 SER B O 1
ATOM 4534 N N . ARG B 1 230 ? 15.375 13.711 -23.766 1 50.47 230 ARG B N 1
ATOM 4535 C CA . ARG B 1 230 ? 14.07 13.375 -23.203 1 50.47 230 ARG B CA 1
ATOM 4536 C C . ARG B 1 230 ? 13.805 11.875 -23.297 1 50.47 230 ARG B C 1
ATOM 4538 O O . ARG B 1 230 ? 13.078 11.312 -22.484 1 50.47 230 ARG B O 1
ATOM 4545 N N . SER B 1 231 ? 14.359 11.211 -24.344 1 58.5 231 SER B N 1
ATOM 4546 C CA . SER B 1 231 ? 14.148 9.773 -24.469 1 58.5 231 SER B CA 1
ATOM 4547 C C . SER B 1 231 ? 14.75 9.008 -23.297 1 58.5 231 SER B C 1
ATOM 4549 O O . SER B 1 231 ? 14.133 8.07 -22.781 1 58.5 231 SER B O 1
ATOM 4551 N N . SER B 1 232 ? 15.797 9.641 -22.766 1 73 232 SER B N 1
ATOM 4552 C CA . SER B 1 232 ? 16.5 8.914 -21.719 1 73 232 SER B CA 1
ATOM 4553 C C . SER B 1 232 ? 15.75 8.992 -20.391 1 73 232 SER B C 1
ATOM 4555 O O . SER B 1 232 ? 16 8.203 -19.484 1 73 232 SER B O 1
ATOM 4557 N N . ARG B 1 233 ? 14.711 9.797 -20.359 1 88.38 233 ARG B N 1
ATOM 4558 C CA . ARG B 1 233 ? 14.031 10 -19.078 1 88.38 233 ARG B CA 1
ATOM 4559 C C . ARG B 1 233 ? 12.766 9.141 -19 1 88.38 233 ARG B C 1
ATOM 4561 O O . ARG B 1 233 ? 12.164 9.023 -17.938 1 88.38 233 ARG B O 1
ATOM 4568 N N . SER B 1 234 ? 12.5 8.484 -20.062 1 90.56 234 SER B N 1
ATOM 4569 C CA . SER B 1 234 ? 11.203 7.816 -20.109 1 90.56 234 SER B CA 1
ATOM 4570 C C . SER B 1 234 ? 11.297 6.398 -19.547 1 90.56 234 SER B C 1
ATOM 4572 O O . SER B 1 234 ? 10.273 5.738 -19.344 1 90.56 234 SER B O 1
ATOM 4574 N N . HIS B 1 235 ? 12.492 6.047 -19.328 1 91.62 235 HIS B N 1
ATOM 4575 C CA . HIS B 1 235 ? 12.695 4.699 -18.812 1 91.62 235 HIS B CA 1
ATOM 4576 C C . HIS B 1 235 ? 13.891 4.645 -17.875 1 91.62 235 HIS B C 1
ATOM 4578 O O . HIS B 1 235 ? 14.82 5.445 -18 1 91.62 235 HIS B O 1
ATOM 4584 N N . ILE B 1 236 ? 13.789 3.805 -16.922 1 92.44 236 ILE B N 1
ATOM 4585 C CA . ILE B 1 236 ? 14.906 3.551 -16.016 1 92.44 236 ILE B CA 1
ATOM 4586 C C . ILE B 1 236 ? 15.547 2.205 -16.359 1 92.44 236 ILE B C 1
ATOM 4588 O O . ILE B 1 236 ? 14.867 1.176 -16.375 1 92.44 236 ILE B O 1
ATOM 4592 N N . LYS B 1 237 ? 16.766 2.246 -16.594 1 89.94 237 LYS B N 1
ATOM 4593 C CA . LYS B 1 237 ? 17.5 1.038 -16.984 1 89.94 237 LYS B CA 1
ATOM 4594 C C . LYS B 1 237 ? 17.328 -0.065 -15.953 1 89.94 237 LYS B C 1
ATOM 4596 O O . LYS B 1 237 ? 17.453 0.182 -14.75 1 89.94 237 LYS B O 1
ATOM 4601 N N . GLY B 1 238 ? 16.953 -1.227 -16.406 1 87.12 238 GLY B N 1
ATOM 4602 C CA . GLY B 1 238 ? 16.859 -2.373 -15.523 1 87.12 238 GLY B CA 1
ATOM 4603 C C . GLY B 1 238 ? 15.469 -2.559 -14.945 1 87.12 238 GLY B C 1
ATOM 4604 O O . GLY B 1 238 ? 15.211 -3.541 -14.242 1 87.12 238 GLY B O 1
ATOM 4605 N N . SER B 1 239 ? 14.594 -1.61 -15.266 1 89.56 239 SER B N 1
ATOM 4606 C CA . SER B 1 239 ? 13.242 -1.732 -14.742 1 89.56 239 SER B CA 1
ATOM 4607 C C . SER B 1 239 ? 12.43 -2.762 -15.523 1 89.56 239 SER B C 1
ATOM 4609 O O . SER B 1 239 ? 12.703 -3.008 -16.703 1 89.56 239 SER B O 1
ATOM 4611 N N . GLU B 1 240 ? 11.492 -3.396 -14.891 1 86.19 240 GLU B N 1
ATOM 4612 C CA . GLU B 1 240 ? 10.641 -4.414 -15.5 1 86.19 240 GLU B CA 1
ATOM 4613 C C . GLU B 1 240 ? 9.539 -3.777 -16.344 1 86.19 240 GLU B C 1
ATOM 4615 O O . GLU B 1 240 ? 9.125 -4.34 -17.359 1 86.19 240 GLU B O 1
ATOM 4620 N N . GLY B 1 241 ? 9.086 -2.604 -16.031 1 88.38 241 GLY B N 1
ATOM 4621 C CA . GLY B 1 241 ? 7.867 -2.01 -16.547 1 88.38 241 GLY B CA 1
ATOM 4622 C C . GLY B 1 241 ? 8.094 -1.221 -17.828 1 88.38 241 GLY B C 1
ATOM 4623 O O . GLY B 1 241 ? 7.137 -0.83 -18.5 1 88.38 241 GLY B O 1
ATOM 4624 N N . GLY B 1 242 ? 9.367 -0.97 -18.188 1 87.25 242 GLY B N 1
ATOM 4625 C CA . GLY B 1 242 ? 9.648 -0.208 -19.391 1 87.25 242 GLY B CA 1
ATOM 4626 C C . GLY B 1 242 ? 9.422 1.282 -19.234 1 87.25 242 GLY B C 1
ATOM 4627 O O . GLY B 1 242 ? 9.93 1.893 -18.297 1 87.25 242 GLY B O 1
ATOM 4628 N N . GLU B 1 243 ? 8.531 1.792 -20.094 1 89.31 243 GLU B N 1
ATOM 4629 C CA . GLU B 1 243 ? 8.305 3.234 -20.094 1 89.31 243 GLU B CA 1
ATOM 4630 C C . GLU B 1 243 ? 7.441 3.656 -18.906 1 89.31 243 GLU B C 1
ATOM 4632 O O . GLU B 1 243 ? 6.465 2.984 -18.562 1 89.31 243 GLU B O 1
ATOM 4637 N N . ILE B 1 244 ? 7.816 4.715 -18.312 1 93.06 244 ILE B N 1
ATOM 4638 C CA . ILE B 1 244 ? 7.062 5.297 -17.203 1 93.06 244 ILE B CA 1
ATOM 4639 C C . ILE B 1 244 ? 5.715 5.801 -17.719 1 93.06 244 ILE B C 1
ATOM 4641 O O . ILE B 1 244 ? 5.645 6.496 -18.734 1 93.06 244 ILE B O 1
ATOM 4645 N N . PRO B 1 245 ? 4.711 5.441 -17.031 1 90.75 245 PRO B N 1
ATOM 4646 C CA . PRO B 1 245 ? 3.389 5.871 -17.5 1 90.75 245 PRO B CA 1
ATOM 4647 C C . PRO B 1 245 ? 3.221 7.387 -17.484 1 90.75 245 PRO B C 1
ATOM 4649 O O . PRO B 1 245 ? 3.941 8.086 -16.766 1 90.75 245 PRO B O 1
ATOM 4652 N N . GLU B 1 246 ? 2.225 7.781 -18.188 1 89.19 246 GLU B N 1
ATOM 4653 C CA . GLU B 1 246 ? 1.909 9.203 -18.203 1 89.19 246 GLU B CA 1
ATOM 4654 C C . GLU B 1 246 ? 1.478 9.695 -16.828 1 89.19 246 GLU B C 1
ATOM 4656 O O . GLU B 1 246 ? 0.856 8.953 -16.062 1 89.19 246 GLU B O 1
ATOM 4661 N N . LYS B 1 247 ? 1.829 10.852 -16.453 1 91.31 247 LYS B N 1
ATOM 4662 C CA . LYS B 1 247 ? 1.413 11.578 -15.25 1 91.31 247 LYS B CA 1
ATOM 4663 C C . LYS B 1 247 ? 2.199 11.109 -14.031 1 91.31 247 LYS B C 1
ATOM 4665 O O . LYS B 1 247 ? 1.869 11.477 -12.898 1 91.31 247 LYS B O 1
ATOM 4670 N N . TYR B 1 248 ? 3.176 10.227 -14.32 1 93.81 248 TYR B N 1
ATOM 4671 C CA . TYR B 1 248 ? 4.02 9.781 -13.211 1 93.81 248 TYR B CA 1
ATOM 4672 C C . TYR B 1 248 ? 5.414 10.391 -13.312 1 93.81 248 TYR B C 1
ATOM 4674 O O . TYR B 1 248 ? 5.922 10.609 -14.414 1 93.81 248 TYR B O 1
ATOM 4682 N N . PHE B 1 249 ? 5.961 10.648 -12.195 1 95.88 249 PHE B N 1
ATOM 4683 C CA . PHE B 1 249 ? 7.352 11.055 -12.039 1 95.88 249 PHE B CA 1
ATOM 4684 C C . PHE B 1 249 ? 8.07 10.141 -11.055 1 95.88 249 PHE B C 1
ATOM 4686 O O . PHE B 1 249 ? 7.516 9.773 -10.016 1 95.88 249 PHE B O 1
ATOM 4693 N N . ILE B 1 250 ? 9.242 9.727 -11.438 1 96.69 250 ILE B N 1
ATOM 4694 C CA . ILE B 1 250 ? 10.055 8.93 -10.531 1 96.69 250 ILE B CA 1
ATOM 4695 C C . ILE B 1 250 ? 11.352 9.664 -10.219 1 96.69 250 ILE B C 1
ATOM 4697 O O . ILE B 1 250 ? 12.211 9.82 -11.086 1 96.69 250 ILE B O 1
ATOM 4701 N N . VAL B 1 251 ? 11.492 10.078 -8.984 1 97.25 251 VAL B N 1
ATOM 4702 C CA . VAL B 1 251 ? 12.648 10.867 -8.547 1 97.25 251 VAL B CA 1
ATOM 4703 C C . VAL B 1 251 ? 13.742 9.93 -8.039 1 97.25 251 VAL B C 1
ATOM 4705 O O . VAL B 1 251 ? 13.562 9.234 -7.035 1 97.25 251 VAL B O 1
ATOM 4708 N N . ARG B 1 252 ? 14.883 9.977 -8.57 1 96 252 ARG B N 1
ATOM 4709 C CA . ARG B 1 252 ? 15.945 9.016 -8.289 1 96 252 ARG B CA 1
ATOM 4710 C C . ARG B 1 252 ? 16.906 9.547 -7.234 1 96 252 ARG B C 1
ATOM 4712 O O . ARG B 1 252 ? 17.656 8.781 -6.629 1 96 252 ARG B O 1
ATOM 4719 N N . ASN B 1 253 ? 16.875 10.852 -7.051 1 96.25 253 ASN B N 1
ATOM 4720 C CA . ASN B 1 253 ? 17.688 11.531 -6.039 1 96.25 253 ASN B CA 1
ATOM 4721 C C . ASN B 1 253 ? 16.812 12.25 -5.016 1 96.25 253 ASN B C 1
ATOM 4723 O O . ASN B 1 253 ? 16.094 13.195 -5.355 1 96.25 253 ASN B O 1
ATOM 4727 N N . ASP B 1 254 ? 16.984 11.891 -3.797 1 96.62 254 ASP B N 1
ATOM 4728 C CA . ASP B 1 254 ? 16.125 12.383 -2.721 1 96.62 254 ASP B CA 1
ATOM 4729 C C . ASP B 1 254 ? 16.219 13.898 -2.602 1 96.62 254 ASP B C 1
ATOM 4731 O O . ASP B 1 254 ? 15.281 14.539 -2.113 1 96.62 254 ASP B O 1
ATOM 4735 N N . GLU B 1 255 ? 17.297 14.492 -2.996 1 96.69 255 GLU B N 1
ATOM 4736 C CA . GLU B 1 255 ? 17.547 15.922 -2.807 1 96.69 255 GLU B CA 1
ATOM 4737 C C . GLU B 1 255 ? 16.766 16.75 -3.818 1 96.69 255 GLU B C 1
ATOM 4739 O O . GLU B 1 255 ? 16.656 17.969 -3.678 1 96.69 255 GLU B O 1
ATOM 4744 N N . LEU B 1 256 ? 16.141 16.094 -4.758 1 98.06 256 LEU B N 1
ATOM 4745 C CA . LEU B 1 256 ? 15.5 16.812 -5.855 1 98.06 256 LEU B CA 1
ATOM 4746 C C . LEU B 1 256 ? 14.016 17.016 -5.578 1 98.06 256 LEU B C 1
ATOM 4748 O O . LEU B 1 256 ? 13.281 17.5 -6.441 1 98.06 256 LEU B O 1
ATOM 4752 N N . VAL B 1 257 ? 13.594 16.594 -4.418 1 98.56 257 VAL B N 1
ATOM 4753 C CA . VAL B 1 257 ? 12.164 16.703 -4.121 1 98.56 257 VAL B CA 1
ATOM 4754 C C . VAL B 1 257 ? 11.977 17.109 -2.664 1 98.56 257 VAL B C 1
ATOM 4756 O O . VAL B 1 257 ? 12.75 16.719 -1.792 1 98.56 257 VAL B O 1
ATOM 4759 N N . ARG B 1 258 ? 10.961 17.922 -2.408 1 98.5 258 ARG B N 1
ATOM 4760 C CA . ARG B 1 258 ? 10.57 18.266 -1.047 1 98.5 258 ARG B CA 1
ATOM 4761 C C . ARG B 1 258 ? 9.062 18.469 -0.947 1 98.5 258 ARG B C 1
ATOM 4763 O O . ARG B 1 258 ? 8.391 18.688 -1.959 1 98.5 258 ARG B O 1
ATOM 4770 N N . VAL B 1 259 ? 8.547 18.375 0.265 1 98.75 259 VAL B N 1
ATOM 4771 C CA . VAL B 1 259 ? 7.113 18.531 0.505 1 98.75 259 VAL B CA 1
ATOM 4772 C C . VAL B 1 259 ? 6.777 20.016 0.647 1 98.75 259 VAL B C 1
ATOM 4774 O O . VAL B 1 259 ? 7.426 20.75 1.406 1 98.75 259 VAL B O 1
ATOM 4777 N N . LYS B 1 260 ? 5.809 20.469 -0.086 1 98.56 260 LYS B N 1
ATOM 4778 C CA . LYS B 1 260 ? 5.371 21.859 0.002 1 98.56 260 LYS B CA 1
ATOM 4779 C C . LYS B 1 260 ? 4.125 22 0.874 1 98.56 260 LYS B C 1
ATOM 4781 O O . LYS B 1 260 ? 4.047 22.875 1.73 1 98.56 260 LYS B O 1
ATOM 4786 N N . TYR B 1 261 ? 3.162 21.141 0.587 1 98.62 261 TYR B N 1
ATOM 4787 C CA . TYR B 1 261 ? 1.916 21.109 1.346 1 98.62 261 TYR B CA 1
ATOM 4788 C C . TYR B 1 261 ? 1.598 19.688 1.814 1 98.62 261 TYR B C 1
ATOM 4790 O O . TYR B 1 261 ? 1.964 18.719 1.155 1 98.62 261 TYR B O 1
ATOM 4798 N N . VAL B 1 262 ? 0.941 19.578 2.939 1 98.69 262 VAL B N 1
ATOM 4799 C CA . VAL B 1 262 ? 0.311 18.344 3.369 1 98.69 262 VAL B CA 1
ATOM 4800 C C . VAL B 1 262 ? -1.2 18.531 3.471 1 98.69 262 VAL B C 1
ATOM 4802 O O . VAL B 1 262 ? -1.676 19.328 4.289 1 98.69 262 VAL B O 1
ATOM 4805 N N . ALA B 1 263 ? -1.911 17.891 2.605 1 98.19 263 ALA B N 1
ATOM 4806 C CA . ALA B 1 263 ? -3.371 17.875 2.643 1 98.19 263 ALA B CA 1
ATOM 4807 C C . ALA B 1 263 ? -3.891 16.812 3.6 1 98.19 263 ALA B C 1
ATOM 4809 O O . ALA B 1 263 ? -3.445 15.656 3.555 1 98.19 263 ALA B O 1
ATOM 4810 N N . VAL B 1 264 ? -4.875 17.172 4.438 1 97.31 264 VAL B N 1
ATOM 4811 C CA . VAL B 1 264 ? -5.391 16.266 5.449 1 97.31 264 VAL B CA 1
ATOM 4812 C C . VAL B 1 264 ? -6.895 16.078 5.258 1 97.31 264 VAL B C 1
ATOM 4814 O O . VAL B 1 264 ? -7.645 17.062 5.203 1 97.31 264 VAL B O 1
ATOM 4817 N N . TYR B 1 265 ? -7.281 14.898 5.129 1 95.31 265 TYR B N 1
ATOM 4818 C CA . TYR B 1 265 ? -8.688 14.516 5.062 1 95.31 265 TYR B CA 1
ATOM 4819 C C . TYR B 1 265 ? -9.141 13.875 6.371 1 95.31 265 TYR B C 1
ATOM 4821 O O . TYR B 1 265 ? -8.719 12.766 6.711 1 95.31 265 TYR B O 1
ATOM 4829 N N . ALA B 1 266 ? -9.906 14.609 7.066 1 94.38 266 ALA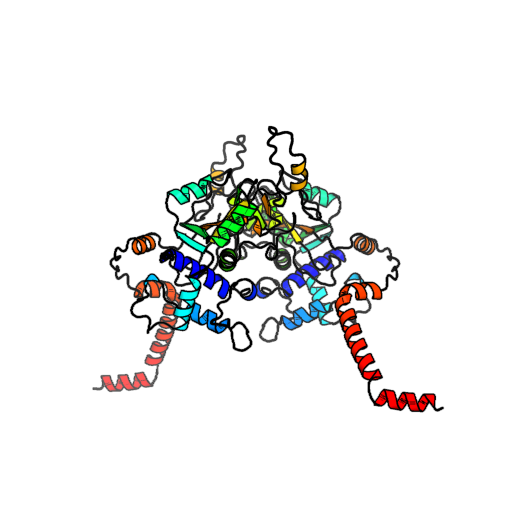 B N 1
ATOM 4830 C CA . ALA B 1 266 ? -10.367 14.227 8.398 1 94.38 266 ALA B CA 1
ATOM 4831 C C . ALA B 1 266 ? -11.883 14.414 8.523 1 94.38 266 ALA B C 1
ATOM 4833 O O . ALA B 1 266 ? -12.344 15.336 9.195 1 94.38 266 ALA B O 1
ATOM 4834 N N . PRO B 1 267 ? -12.594 13.453 8.039 1 88.12 267 PRO B N 1
ATOM 4835 C CA . PRO B 1 267 ? -14.047 13.609 8.016 1 88.12 267 PRO B CA 1
ATOM 4836 C C . PRO B 1 267 ? -14.656 13.672 9.414 1 88.12 267 PRO B C 1
ATOM 4838 O O . PRO B 1 267 ? -15.734 14.234 9.602 1 88.12 267 PRO B O 1
ATOM 4841 N N . LYS B 1 268 ? -14 13.211 10.398 1 89.88 268 LYS B N 1
ATOM 4842 C CA . LYS B 1 268 ? -14.539 13.18 11.75 1 89.88 268 LYS B CA 1
ATOM 4843 C C . LYS B 1 268 ? -14.156 14.43 12.531 1 89.88 268 LYS B C 1
ATOM 4845 O O . LYS B 1 268 ? -14.555 14.602 13.68 1 89.88 268 LYS B O 1
ATOM 4850 N N . ALA B 1 269 ? -13.414 15.281 11.93 1 93.25 269 ALA B N 1
ATOM 4851 C CA . ALA B 1 269 ? -12.984 16.5 12.625 1 93.25 269 ALA B CA 1
ATOM 4852 C C . ALA B 1 269 ? -14.133 17.484 12.758 1 93.25 269 ALA B C 1
ATOM 4854 O O . ALA B 1 269 ? -14.922 17.656 11.828 1 93.25 269 ALA B O 1
ATOM 4855 N N . ASP B 1 270 ? -14.211 18.047 13.961 1 91.88 270 ASP B N 1
ATOM 4856 C CA . ASP B 1 270 ? -15.172 19.125 14.18 1 91.88 270 ASP B CA 1
ATOM 4857 C C . ASP B 1 270 ? -14.586 20.469 13.75 1 91.88 270 ASP B C 1
ATOM 4859 O O . ASP B 1 270 ? -13.992 21.188 14.562 1 91.88 270 ASP B O 1
ATOM 4863 N N . LYS B 1 271 ? -14.883 20.812 12.594 1 92.56 271 LYS B N 1
ATOM 4864 C CA . LYS B 1 271 ? -14.281 22 11.992 1 92.56 271 LYS B CA 1
ATOM 4865 C C . LYS B 1 271 ? -14.742 23.266 12.695 1 92.56 271 LYS B C 1
ATOM 4867 O O . LYS B 1 271 ? -13.961 24.219 12.852 1 92.56 271 LYS B O 1
ATOM 4872 N N . LYS B 1 272 ? -15.977 23.297 13.094 1 92.88 272 LYS B N 1
ATOM 4873 C CA . LYS B 1 272 ? -16.5 24.453 13.805 1 92.88 272 LYS B CA 1
ATOM 4874 C C . LYS B 1 272 ? -15.789 24.641 15.148 1 92.88 272 LYS B C 1
ATOM 4876 O O . LYS B 1 272 ? -15.43 25.766 15.516 1 92.88 272 LYS B O 1
ATOM 4881 N N . PHE B 1 273 ? -15.656 23.547 15.766 1 93.94 273 PHE B N 1
ATOM 4882 C CA . PHE B 1 273 ? -14.961 23.578 17.047 1 93.94 273 PHE B CA 1
ATOM 4883 C C . PHE B 1 273 ? -13.523 24.062 16.859 1 93.94 273 PHE B C 1
ATOM 4885 O O . PHE B 1 273 ? -13.047 24.922 17.609 1 93.94 273 PHE B O 1
ATOM 4892 N N . ILE B 1 274 ? -12.883 23.578 15.844 1 94.94 274 ILE B N 1
ATOM 4893 C CA . ILE B 1 274 ? -11.484 23.922 15.578 1 94.94 274 ILE B CA 1
ATOM 4894 C C . ILE B 1 274 ? -11.391 25.406 15.234 1 94.94 274 ILE B C 1
ATOM 4896 O O . ILE B 1 274 ? -10.484 26.109 15.703 1 94.94 274 ILE B O 1
ATOM 4900 N N . ALA B 1 275 ? -12.328 25.906 14.484 1 91.81 275 ALA B N 1
ATOM 4901 C CA . ALA B 1 275 ? -12.367 27.328 14.133 1 91.81 275 ALA B CA 1
ATOM 4902 C C . ALA B 1 275 ? -12.539 28.203 15.375 1 91.81 275 ALA B C 1
ATOM 4904 O O . ALA B 1 275 ? -11.938 29.266 15.477 1 91.81 275 ALA B O 1
ATOM 4905 N N . SER B 1 276 ? -13.289 27.719 16.297 1 92.25 276 SER B N 1
ATOM 4906 C CA . SER B 1 276 ? -13.523 28.469 17.531 1 92.25 276 SER B CA 1
ATOM 4907 C C . SER B 1 276 ? -12.258 28.547 18.375 1 92.25 276 SER B C 1
ATOM 4909 O O . SER B 1 276 ? -11.984 29.578 19 1 92.25 276 SER B O 1
ATOM 4911 N N . ILE B 1 277 ? -11.547 27.469 18.375 1 90.75 277 ILE B N 1
ATOM 4912 C CA . ILE B 1 277 ? -10.289 27.422 19.109 1 90.75 277 ILE B CA 1
ATOM 4913 C C . ILE B 1 277 ? -9.305 28.422 18.516 1 90.75 277 ILE B C 1
ATOM 4915 O O . ILE B 1 277 ? -8.617 29.156 19.234 1 90.75 277 ILE B O 1
ATOM 4919 N N . LEU B 1 278 ? -9.336 28.5 17.281 1 89.19 278 LEU B N 1
ATOM 4920 C CA . LEU B 1 278 ? -8.398 29.375 16.578 1 89.19 278 LEU B CA 1
ATOM 4921 C C . LEU B 1 278 ? -8.789 30.844 16.75 1 89.19 278 LEU B C 1
ATOM 4923 O O . LEU B 1 278 ? -7.926 31.719 16.828 1 89.19 278 LEU B O 1
ATOM 4927 N N . ALA B 1 279 ? -10.102 31.141 16.766 1 85.88 279 ALA B N 1
ATOM 4928 C CA . ALA B 1 279 ? -10.602 32.5 16.938 1 85.88 279 ALA B CA 1
ATOM 4929 C C . ALA B 1 279 ? -10.461 32.969 18.375 1 85.88 279 ALA B C 1
ATOM 4931 O O . ALA B 1 279 ? -10.508 34.156 18.656 1 85.88 279 ALA B O 1
ATOM 4932 N N . GLY B 1 280 ? -10.008 32.281 19.234 1 71.62 280 GLY B N 1
ATOM 4933 C CA . GLY B 1 280 ? -9.922 32.625 20.641 1 71.62 280 GLY B CA 1
ATOM 4934 C C . GLY B 1 280 ? -11.273 32.75 21.312 1 71.62 280 GLY B C 1
ATOM 4935 O O . GLY B 1 280 ? -11.383 33.344 22.406 1 71.62 280 GLY B O 1
ATOM 4936 N N . THR B 1 281 ? -12.461 32.719 20.656 1 53.59 281 THR B N 1
ATOM 4937 C CA . THR B 1 281 ? -13.781 32.875 21.25 1 53.59 281 THR B CA 1
ATOM 4938 C C . THR B 1 281 ? -14.086 31.672 22.156 1 53.59 281 THR B C 1
ATOM 4940 O O . THR B 1 281 ? -13.914 30.516 21.766 1 53.59 281 THR B O 1
ATOM 4943 N N . PRO B 1 282 ? -14.148 31.969 23.359 1 43.78 282 PRO B N 1
ATOM 4944 C CA . PRO B 1 282 ? -14.492 30.875 24.281 1 43.78 282 PRO B CA 1
ATOM 4945 C C . PRO B 1 282 ? -15.742 30.125 23.844 1 43.78 282 PRO B C 1
ATOM 4947 O O . PRO B 1 282 ? -16.781 30.734 23.547 1 43.78 282 PRO B O 1
ATOM 4950 N N . THR B 1 283 ? -15.75 29.219 22.969 1 41.31 283 THR B N 1
ATOM 4951 C CA . THR B 1 283 ? -16.969 28.438 22.797 1 41.31 283 THR B CA 1
ATOM 4952 C C . THR B 1 283 ? -17.656 28.219 24.156 1 41.31 283 THR B C 1
ATOM 4954 O O . THR B 1 283 ? -17 27.859 25.141 1 41.31 283 THR B O 1
ATOM 4957 N N . VAL B 1 284 ? -18.656 28.953 24.531 1 36.38 284 VAL B N 1
ATOM 4958 C CA . VAL B 1 284 ? -19.547 28.516 25.594 1 36.38 284 VAL B CA 1
ATOM 4959 C C . VAL B 1 284 ? -19.641 27 25.609 1 36.38 284 VAL B C 1
ATOM 4961 O O . VAL B 1 284 ? -20 26.375 24.594 1 36.38 284 VAL B O 1
ATOM 4964 N N . ASN B 1 285 ? -18.984 26.422 26.406 1 34.81 285 ASN B N 1
ATOM 4965 C CA . ASN B 1 285 ? -19.094 25 26.75 1 34.81 285 ASN B CA 1
ATOM 4966 C C . ASN B 1 285 ? -20.531 24.5 26.672 1 34.81 285 ASN B C 1
ATOM 4968 O O . ASN B 1 285 ? -21.344 24.844 27.531 1 34.81 285 ASN B O 1
ATOM 4972 N N . LYS B 1 286 ? -21.234 24.594 25.656 1 36.44 286 LYS B N 1
ATOM 4973 C CA . LYS B 1 286 ? -22.438 23.781 25.828 1 36.44 286 LYS B CA 1
ATOM 4974 C C . LYS B 1 286 ? -22.125 22.516 26.625 1 36.44 286 LYS B C 1
ATOM 4976 O O . LYS B 1 286 ? -21.172 21.797 26.344 1 36.44 286 LYS B O 1
ATOM 4981 N N . ASN B 1 287 ? -22.438 22.484 27.891 1 33.78 287 ASN B N 1
ATOM 4982 C CA . ASN B 1 287 ? -22.516 21.344 28.797 1 33.78 287 ASN B CA 1
ATOM 4983 C C . ASN B 1 287 ? -22.953 20.078 28.062 1 33.78 287 ASN B C 1
ATOM 4985 O O . ASN B 1 287 ? -24.109 19.672 28.156 1 33.78 287 ASN B O 1
ATOM 4989 N N . THR B 1 288 ? -22.953 20.109 26.828 1 38.81 288 THR B N 1
ATOM 4990 C CA . THR B 1 288 ? -23.328 18.766 26.406 1 38.81 288 THR B CA 1
ATOM 4991 C C . THR B 1 288 ? -22.5 17.703 27.141 1 38.81 288 THR B C 1
ATOM 4993 O O . THR B 1 288 ? -21.266 17.75 27.109 1 38.81 288 THR B O 1
ATOM 4996 N N . SER B 1 289 ? -22.984 17.125 28.203 1 37.47 289 SER B N 1
ATOM 4997 C CA . SER B 1 289 ? -22.484 16.281 29.281 1 37.47 289 SER B CA 1
ATOM 4998 C C . SER B 1 289 ? -21.438 15.289 28.766 1 37.47 289 SER B C 1
ATOM 5000 O O . SER B 1 289 ? -21.656 14.641 27.734 1 37.47 289 SER B O 1
ATOM 5002 N N . TYR B 1 290 ? -20.156 15.609 29 1 39.22 290 TYR B N 1
ATOM 5003 C CA . TYR B 1 290 ? -19.141 14.57 28.984 1 39.22 290 TYR B CA 1
ATOM 5004 C C . TYR B 1 290 ? -19.75 13.195 29.188 1 39.22 290 TYR B C 1
ATOM 5006 O O . TYR B 1 290 ? -19.234 12.188 28.688 1 39.22 290 TYR B O 1
ATOM 5014 N N . PHE B 1 291 ? -20.844 13.344 29.922 1 41.56 291 PHE B N 1
ATOM 5015 C CA . PHE B 1 291 ? -21.594 12.133 30.266 1 41.56 291 PHE B CA 1
ATOM 5016 C C . PHE B 1 291 ? -22.266 11.531 29.031 1 41.56 291 PHE B C 1
ATOM 5018 O O . PHE B 1 291 ? -22.25 10.312 28.844 1 41.56 291 PHE B O 1
ATOM 5025 N N . ARG B 1 292 ? -22.766 12.32 28.172 1 46.12 292 ARG B N 1
ATOM 5026 C CA . ARG B 1 292 ? -23.469 11.773 27.016 1 46.12 292 ARG B CA 1
ATOM 5027 C C . ARG B 1 292 ? -22.484 11.242 25.984 1 46.12 292 ARG B C 1
ATOM 5029 O O . ARG B 1 292 ? -22.719 10.188 25.375 1 46.12 292 ARG B O 1
ATOM 5036 N N . GLN B 1 293 ? -21.391 11.875 25.812 1 44.41 293 GLN B N 1
ATOM 5037 C CA . GLN B 1 293 ? -20.391 11.406 24.859 1 44.41 293 GLN B CA 1
ATOM 5038 C C . GLN B 1 293 ? -19.656 10.18 25.406 1 44.41 293 GLN B C 1
ATOM 5040 O O . GLN B 1 293 ? -19.391 9.234 24.656 1 44.41 293 GLN B O 1
ATOM 5045 N N . PHE B 1 294 ? -19.266 10.18 26.703 1 45.66 294 PHE B N 1
ATOM 5046 C CA . PHE B 1 294 ? -18.781 8.977 27.375 1 45.66 294 PHE B CA 1
ATOM 5047 C C . PHE B 1 294 ? -19.797 7.848 27.25 1 45.66 294 PHE B C 1
ATOM 5049 O O . PHE B 1 294 ? -19.438 6.703 26.969 1 45.66 294 PHE B O 1
ATOM 5056 N N . PHE B 1 295 ? -21.094 8.18 27.344 1 52.09 295 PHE B N 1
ATOM 5057 C CA . PHE B 1 295 ? -22.156 7.199 27.234 1 52.09 295 PHE B CA 1
ATOM 5058 C C . PHE B 1 295 ? -22.281 6.688 25.797 1 52.09 295 PHE B C 1
ATOM 5060 O O . PHE B 1 295 ? -22.5 5.496 25.578 1 52.09 295 PHE B O 1
ATOM 5067 N N . SER B 1 296 ? -22.016 7.504 24.875 1 54.03 296 SER B N 1
ATOM 5068 C CA . SER B 1 296 ? -22.156 7.07 23.484 1 54.03 296 SER B CA 1
ATOM 5069 C C . SER B 1 296 ? -20.922 6.285 23.031 1 54.03 296 SER B C 1
ATOM 5071 O O . SER B 1 296 ? -21.047 5.312 22.297 1 54.03 296 SER B O 1
ATOM 5073 N N . ARG B 1 297 ? -19.75 6.559 23.547 1 50.22 297 ARG B N 1
ATOM 5074 C CA . ARG B 1 297 ? -18.516 5.883 23.156 1 50.22 297 ARG B CA 1
ATOM 5075 C C . ARG B 1 297 ? -18.344 4.566 23.922 1 50.22 297 ARG B C 1
ATOM 5077 O O . ARG B 1 297 ? -17.75 3.617 23.406 1 50.22 297 ARG B O 1
ATOM 5084 N N . HIS B 1 298 ? -18.797 4.578 25.172 1 55.75 298 HIS B N 1
ATOM 5085 C CA . HIS B 1 298 ? -18.656 3.383 26 1 55.75 298 HIS B CA 1
ATOM 5086 C C . HIS B 1 298 ? -20.016 2.732 26.25 1 55.75 298 HIS B C 1
ATOM 5088 O O . HIS B 1 298 ? -20.234 2.119 27.297 1 55.75 298 HIS B O 1
ATOM 5094 N N . ARG B 1 299 ? -20.922 2.92 25.359 1 61.72 299 ARG B N 1
ATOM 5095 C CA . ARG B 1 299 ? -22.266 2.365 25.469 1 61.72 299 ARG B CA 1
ATOM 5096 C C . ARG B 1 299 ? -22.219 0.862 25.719 1 61.72 299 ARG B C 1
ATOM 5098 O O . ARG B 1 299 ? -22.953 0.346 26.562 1 61.72 299 ARG B O 1
ATOM 5105 N N . PHE B 1 300 ? -21.297 0.351 24.891 1 62.69 300 PHE B N 1
ATOM 5106 C CA . PHE B 1 300 ? -21.203 -1.098 25.031 1 62.69 300 PHE B CA 1
ATOM 5107 C C . PHE B 1 300 ? -20.656 -1.472 26.406 1 62.69 300 PHE B C 1
ATOM 5109 O O . PHE B 1 300 ? -21.188 -2.379 27.062 1 62.69 300 PHE B O 1
ATOM 5116 N N . LEU B 1 301 ? -19.641 -0.778 26.875 1 67.69 301 LEU B N 1
ATOM 5117 C CA . LEU B 1 301 ? -19.094 -1.027 28.203 1 67.69 301 LEU B CA 1
ATOM 5118 C C . LEU B 1 301 ? -20.094 -0.691 29.297 1 67.69 301 LEU B C 1
ATOM 5120 O O . LEU B 1 301 ? -20.234 -1.437 30.266 1 67.69 301 LEU B O 1
ATOM 5124 N N . ILE B 1 302 ? -20.828 0.288 29.141 1 71.38 302 ILE B N 1
ATOM 5125 C CA . ILE B 1 302 ? -21.859 0.699 30.078 1 71.38 302 ILE B CA 1
ATOM 5126 C C . ILE B 1 302 ? -23 -0.325 30.094 1 71.38 302 ILE B C 1
ATOM 5128 O O . ILE B 1 302 ? -23.469 -0.724 31.156 1 71.38 302 ILE B O 1
ATOM 5132 N N . LEU B 1 303 ? -23.359 -0.793 28.953 1 73.12 303 LEU B N 1
ATOM 5133 C CA . LEU B 1 303 ? -24.375 -1.833 28.859 1 73.12 303 LEU B CA 1
ATOM 5134 C C . LEU B 1 303 ? -23.906 -3.121 29.531 1 73.12 303 LEU B C 1
ATOM 5136 O O . LEU B 1 303 ? -24.672 -3.777 30.234 1 73.12 303 LEU B O 1
ATOM 5140 N N . MET B 1 304 ? -22.641 -3.375 29.297 1 73.25 304 MET B N 1
ATOM 5141 C CA . MET B 1 304 ? -22.062 -4.559 29.922 1 73.25 304 MET B CA 1
ATOM 5142 C C . MET B 1 304 ? -22 -4.406 31.438 1 73.25 304 MET B C 1
ATOM 5144 O O . MET B 1 304 ? -22.312 -5.344 32.156 1 73.25 304 MET B O 1
ATOM 5148 N N . LEU B 1 305 ? -21.672 -3.248 31.922 1 76.81 305 LEU B N 1
ATOM 5149 C CA . LEU B 1 305 ? -21.594 -2.986 33.344 1 76.81 305 LEU B CA 1
ATOM 5150 C C . LEU B 1 305 ? -22.984 -2.955 33.969 1 76.81 305 LEU B C 1
ATOM 5152 O O . LEU B 1 305 ? -23.172 -3.477 35.094 1 76.81 305 LEU B O 1
ATOM 5156 N N . LEU B 1 306 ? -23.875 -2.443 33.281 1 75.94 306 LEU B N 1
ATOM 5157 C CA . LEU B 1 306 ? -25.266 -2.467 33.719 1 75.94 306 LEU B CA 1
ATOM 5158 C C . LEU B 1 306 ? -25.797 -3.9 33.812 1 75.94 306 LEU B C 1
ATOM 5160 O O . LEU B 1 306 ? -26.5 -4.258 34.75 1 75.94 306 LEU B O 1
ATOM 5164 N N . TYR B 1 307 ? -25.391 -4.641 32.781 1 75.88 307 TYR B N 1
ATOM 5165 C CA . TYR B 1 307 ? -25.766 -6.055 32.75 1 75.88 307 TYR B CA 1
ATOM 5166 C C . TYR B 1 307 ? -25.141 -6.793 33.938 1 75.88 307 TYR B C 1
ATOM 5168 O O . TYR B 1 307 ? -25.812 -7.555 34.625 1 75.88 307 TYR B O 1
ATOM 5176 N N . VAL B 1 308 ? -23.906 -6.59 34.25 1 77.44 308 VAL B N 1
ATOM 5177 C CA . VAL B 1 308 ? -23.203 -7.207 35.375 1 77.44 308 VAL B CA 1
ATOM 5178 C C . VAL B 1 308 ? -23.781 -6.684 36.688 1 77.44 308 VAL B C 1
ATOM 5180 O O . VAL B 1 308 ? -24 -7.453 37.625 1 77.44 308 VAL B O 1
ATOM 5183 N N . GLY B 1 309 ? -24.031 -5.457 36.75 1 79.44 309 GLY B N 1
ATOM 5184 C CA . GLY B 1 309 ? -24.688 -4.848 37.875 1 79.44 309 GLY B CA 1
ATOM 5185 C C . GLY B 1 309 ? -26.062 -5.422 38.156 1 79.44 309 GLY B C 1
ATOM 5186 O O . GLY B 1 309 ? -26.406 -5.691 39.312 1 79.44 309 GLY B O 1
ATOM 5187 N N . ALA B 1 310 ? -26.781 -5.582 37.062 1 79.81 310 ALA B N 1
ATOM 5188 C CA . ALA B 1 310 ? -28.109 -6.191 37.156 1 79.81 310 ALA B CA 1
ATOM 5189 C C . ALA B 1 310 ? -28 -7.617 37.719 1 79.81 310 ALA B C 1
ATOM 5191 O O . ALA B 1 310 ? -28.797 -8.023 38.562 1 79.81 310 ALA B O 1
ATOM 5192 N N . LEU B 1 311 ? -27 -8.305 37.219 1 75.25 311 LEU B N 1
ATOM 5193 C CA . LEU B 1 311 ? -26.781 -9.664 37.688 1 75.25 311 LEU B CA 1
ATOM 5194 C C . LEU B 1 311 ? -26.359 -9.672 39.156 1 75.25 311 LEU B C 1
ATOM 5196 O O . LEU B 1 311 ? -26.812 -10.531 39.938 1 75.25 311 LEU B O 1
ATOM 5200 N N . PHE B 1 312 ? -25.625 -8.703 39.469 1 79.94 312 PHE B N 1
ATOM 5201 C CA . PHE B 1 312 ? -25.203 -8.57 40.875 1 79.94 312 PHE B CA 1
ATOM 5202 C C . PHE B 1 312 ? -26.375 -8.18 41.75 1 79.94 312 PHE B C 1
ATOM 5204 O O . PHE B 1 312 ? -26.516 -8.695 42.875 1 79.94 312 PHE B O 1
ATOM 5211 N N . LEU B 1 313 ? -27.125 -7.34 41.312 1 79.19 313 LEU B N 1
ATOM 5212 C CA . LEU B 1 313 ? -28.312 -6.906 42.062 1 79.19 313 LEU B CA 1
ATOM 5213 C C . LEU B 1 313 ? -29.297 -8.047 42.219 1 79.19 313 LEU B C 1
ATOM 5215 O O . LEU B 1 313 ? -29.875 -8.234 43.312 1 79.19 313 LEU B O 1
ATOM 5219 N N . ILE B 1 314 ? -29.438 -8.766 41.188 1 76.25 314 ILE B N 1
ATOM 5220 C CA . ILE B 1 314 ? -30.312 -9.93 41.219 1 76.25 314 ILE B CA 1
ATOM 5221 C C . ILE B 1 314 ? -29.75 -10.953 42.219 1 76.25 314 ILE B C 1
ATOM 5223 O O . ILE B 1 314 ? -30.484 -11.516 43.031 1 76.25 314 ILE B O 1
ATOM 5227 N N . GLY B 1 315 ? -28.469 -11.109 42.188 1 76.12 315 GLY B N 1
ATOM 5228 C CA . GLY B 1 315 ? -27.797 -11.984 43.125 1 76.12 315 GLY B CA 1
ATOM 5229 C C . GLY B 1 315 ? -27.891 -11.484 44.562 1 76.12 315 GLY B C 1
ATOM 5230 O O . GLY B 1 315 ? -28.094 -12.273 45.5 1 76.12 315 GLY B O 1
ATOM 5231 N N . PHE B 1 316 ? -27.734 -10.242 44.656 1 78.31 316 PHE B N 1
ATOM 5232 C CA . PHE B 1 316 ? -27.797 -9.609 46 1 78.31 316 PHE B CA 1
ATOM 5233 C C . PHE B 1 316 ? -29.203 -9.719 46.562 1 78.31 316 PHE B C 1
ATOM 5235 O O . PHE B 1 316 ? -29.375 -10.07 47.75 1 78.31 316 PHE B O 1
ATOM 5242 N N . PHE B 1 317 ? -30.109 -9.5 45.75 1 79.56 317 PHE B N 1
ATOM 5243 C CA . PHE B 1 317 ? -31.484 -9.562 46.25 1 79.56 317 PHE B CA 1
ATOM 5244 C C . PHE B 1 317 ? -31.922 -11.008 46.438 1 79.56 317 PHE B C 1
ATOM 5246 O O . PHE B 1 317 ? -32.812 -11.281 47.25 1 79.56 317 PHE B O 1
ATOM 5253 N N . ASN B 1 318 ? -31.219 -11.945 45.75 1 72.88 318 ASN B N 1
ATOM 5254 C CA . ASN B 1 318 ? -31.547 -13.359 45.938 1 72.88 318 ASN B CA 1
ATOM 5255 C C . ASN B 1 318 ? -30.656 -14.008 46.969 1 72.88 318 ASN B C 1
ATOM 5257 O O . ASN B 1 318 ? -30.797 -15.195 47.281 1 72.88 318 ASN B O 1
ATOM 5261 N N . SER B 1 319 ? -29.766 -13.195 47.438 1 72.88 319 SER B N 1
ATOM 5262 C CA . SER B 1 319 ? -28.875 -13.742 48.469 1 72.88 319 SER B CA 1
ATOM 5263 C C . SER B 1 319 ? -29.562 -13.781 49.812 1 72.88 319 SER B C 1
ATOM 5265 O O . SER B 1 319 ? -30.469 -12.992 50.094 1 72.88 319 SER B O 1
ATOM 5267 N N . SER B 1 320 ? -29.141 -14.742 50.562 1 77.12 320 SER B N 1
ATOM 5268 C CA . SER B 1 320 ? -29.719 -15 51.875 1 77.12 320 SER B CA 1
ATOM 5269 C C . SER B 1 320 ? -29.484 -13.82 52.844 1 77.12 320 SER B C 1
ATOM 5271 O O . SER B 1 320 ? -30.312 -13.523 53.688 1 77.12 320 SER B O 1
ATOM 5273 N N . VAL B 1 321 ? -28.469 -13.195 52.625 1 71.94 321 VAL B N 1
ATOM 5274 C CA . VAL B 1 321 ? -28.078 -12.109 53.5 1 71.94 321 VAL B CA 1
ATOM 5275 C C . VAL B 1 321 ? -29.047 -10.938 53.344 1 71.94 321 VAL B C 1
ATOM 5277 O O . VAL B 1 321 ? -29.5 -10.367 54.344 1 71.94 321 VAL B O 1
ATOM 5280 N N . PHE B 1 322 ? -29.406 -10.68 52.125 1 74.94 322 PHE B N 1
ATOM 5281 C CA . PHE B 1 322 ? -30.328 -9.594 51.875 1 74.94 322 PHE B CA 1
ATOM 5282 C C . PHE B 1 322 ? -31.734 -9.953 52.344 1 74.94 322 PHE B C 1
ATOM 5284 O O . PHE B 1 322 ? -32.438 -9.133 52.938 1 74.94 322 PHE B O 1
ATOM 5291 N N . ASN B 1 323 ? -32.062 -11.211 52.125 1 75 323 ASN B N 1
ATOM 5292 C CA . ASN B 1 323 ? -33.375 -11.664 52.562 1 75 323 ASN B CA 1
ATOM 5293 C C . ASN B 1 323 ? -33.5 -11.586 54.094 1 75 323 ASN B C 1
ATOM 5295 O O . ASN B 1 323 ? -34.562 -11.203 54.594 1 75 323 ASN B O 1
ATOM 5299 N N . THR B 1 324 ? -32.469 -11.891 54.812 1 78 324 THR B N 1
ATOM 5300 C CA . THR B 1 324 ? -32.5 -11.836 56.281 1 78 324 THR B CA 1
ATOM 5301 C C . THR B 1 324 ? -32.531 -10.391 56.75 1 78 324 THR B C 1
ATOM 5303 O O . THR B 1 324 ? -33.25 -10.062 57.688 1 78 324 THR B O 1
ATOM 5306 N N . TRP B 1 325 ? -31.828 -9.562 56.156 1 75.88 325 TRP B N 1
ATOM 5307 C CA . TRP B 1 325 ? -31.734 -8.156 56.531 1 75.88 325 TRP B CA 1
ATOM 5308 C C . TRP B 1 325 ? -33.062 -7.434 56.219 1 75.88 325 TRP B C 1
ATOM 5310 O O . TRP B 1 325 ? -33.562 -6.672 57.062 1 75.88 325 TRP B O 1
ATOM 5320 N N . TRP B 1 326 ? -33.719 -7.762 55.156 1 73.12 326 TRP B N 1
ATOM 5321 C CA . TRP B 1 326 ? -35 -7.176 54.75 1 73.12 326 TRP B CA 1
ATOM 5322 C C . TRP B 1 326 ? -36.125 -7.621 55.656 1 73.12 326 TRP B C 1
ATOM 5324 O O . TRP B 1 326 ? -36.969 -6.816 56.031 1 73.12 326 TRP B O 1
ATOM 5334 N N . ARG B 1 327 ? -36.125 -8.875 56.094 1 72.44 327 ARG B N 1
ATOM 5335 C CA . ARG B 1 327 ? -37.125 -9.383 57.031 1 72.44 327 ARG B CA 1
ATOM 5336 C C . ARG B 1 327 ? -37 -8.703 58.375 1 72.44 327 ARG B C 1
ATOM 5338 O O . ARG B 1 327 ? -38 -8.438 59.031 1 72.44 327 ARG B O 1
ATOM 5345 N N . SER B 1 328 ? -35.812 -8.414 58.75 1 72.62 328 SER B N 1
ATOM 5346 C CA . SER B 1 328 ? -35.594 -7.781 60.031 1 72.62 328 SER B CA 1
ATOM 5347 C C . SER B 1 328 ? -36.031 -6.32 60.031 1 72.62 328 SER B C 1
ATOM 5349 O O . SER B 1 328 ? -36.5 -5.793 61.031 1 72.62 328 SER B O 1
ATOM 5351 N N . ARG B 1 329 ? -36.062 -5.672 58.906 1 66.56 329 ARG B N 1
ATOM 5352 C CA . ARG B 1 329 ? -36.438 -4.266 58.781 1 66.56 329 ARG B CA 1
ATOM 5353 C C . ARG B 1 329 ? -37.969 -4.117 58.625 1 66.56 329 ARG B C 1
ATOM 5355 O O . ARG B 1 329 ? -38.531 -3.107 59.031 1 66.56 329 ARG B O 1
ATOM 5362 N N . ILE B 1 330 ? -38.594 -5.047 58 1 67.56 330 ILE B N 1
ATOM 5363 C CA . ILE B 1 330 ? -40.031 -4.984 57.875 1 67.56 330 ILE B CA 1
ATOM 5364 C C . ILE B 1 330 ? -40.688 -5.277 59.25 1 67.56 330 ILE B C 1
ATOM 5366 O O . ILE B 1 330 ? -41.75 -4.75 59.562 1 67.56 330 ILE B O 1
ATOM 5370 N N . GLN B 1 331 ? -40.031 -6.02 60.062 1 65.5 331 GLN B N 1
ATOM 5371 C CA . GLN B 1 331 ? -40.625 -6.316 61.375 1 65.5 331 GLN B CA 1
ATOM 5372 C C . GLN B 1 331 ? -40.469 -5.145 62.312 1 65.5 331 GLN B C 1
ATOM 5374 O O . GLN B 1 331 ? -41.125 -5.094 63.375 1 65.5 331 GLN B O 1
ATOM 5379 N N . HIS B 1 332 ? -39.688 -4.145 62 1 52.62 332 HIS B N 1
ATOM 5380 C CA . HIS B 1 332 ? -39.75 -2.959 62.844 1 52.62 332 HIS B CA 1
ATOM 5381 C C . HIS B 1 332 ? -40.469 -1.815 62.125 1 52.62 332 HIS B C 1
ATOM 5383 O O . HIS B 1 332 ? -40.25 -1.604 60.938 1 52.62 332 HIS B O 1
#

Solvent-accessible surface area (backbone atoms only — not comparable to full-atom values): 35915 Å² total; per-residue (Å²): 124,82,77,76,61,51,70,68,45,36,44,49,46,48,24,24,43,42,20,10,58,72,36,94,59,20,87,79,27,39,37,80,67,68,68,90,39,41,44,94,87,68,45,77,37,60,68,64,45,48,51,27,63,67,65,46,70,38,69,92,73,60,47,85,91,60,56,83,87,45,60,65,63,23,52,54,48,48,58,56,59,62,55,56,82,63,40,50,56,40,78,51,52,71,67,50,52,51,47,66,56,60,63,32,83,37,94,55,79,58,78,82,53,76,42,44,32,36,52,45,61,30,68,70,59,44,50,55,45,53,61,70,30,61,96,41,56,76,42,45,28,27,35,38,34,48,34,31,47,46,39,20,31,74,71,67,38,61,53,41,89,75,49,64,48,40,54,49,30,74,21,40,69,31,20,35,38,50,79,64,22,53,62,42,17,26,66,30,65,41,28,76,57,34,75,44,31,47,45,34,21,31,35,32,38,27,44,27,38,61,41,82,56,42,25,28,35,70,72,79,62,80,79,68,81,76,66,73,74,45,67,63,21,18,42,41,90,90,28,79,53,44,63,36,53,81,58,36,34,37,33,64,48,51,78,42,43,43,69,42,31,41,36,30,45,31,88,70,32,51,62,67,61,52,52,32,63,71,67,66,50,75,67,74,70,68,76,68,47,69,60,55,55,51,44,65,76,37,36,67,59,49,49,49,49,49,49,50,47,50,52,46,48,52,46,46,64,68,28,67,65,44,49,54,55,52,54,57,52,68,75,98,124,84,78,76,60,53,70,68,46,36,42,49,45,47,24,24,42,42,21,9,57,73,37,95,58,21,86,79,26,37,37,81,65,68,68,90,37,40,45,96,87,66,45,76,39,59,66,63,45,49,51,26,62,67,63,44,70,38,69,92,73,59,46,86,91,60,57,83,88,46,59,65,63,22,52,55,48,48,59,56,59,61,54,56,83,62,40,49,57,41,75,51,52,74,66,51,51,51,45,66,56,60,63,31,84,37,94,54,79,58,77,81,54,76,42,43,30,36,51,46,60,30,69,70,59,44,51,55,44,50,60,71,29,62,96,41,56,78,42,47,30,27,33,37,35,48,33,32,47,45,40,20,31,75,72,67,38,61,52,42,90,77,49,65,48,42,54,49,30,74,22,40,67,30,19,34,38,49,78,63,23,52,63,44,17,27,66,31,66,40,27,75,57,36,75,44,31,45,46,35,22,31,33,32,38,28,44,30,38,63,41,82,57,44,25,28,36,72,72,78,60,78,81,69,80,74,69,74,74,45,70,65,21,20,42,40,90,90,28,78,53,44,63,37,53,82,58,36,35,36,35,62,47,52,78,42,42,41,68,41,31,42,34,30,43,30,87,70,31,51,61,68,61,53,51,31,62,73,67,65,50,76,68,76,70,69,76,68,47,68,60,57,55,51,44,67,75,36,37,66,58,49,49,49,47,50,50,52,46,49,51,46,47,51,46,45,66,68,28,66,66,44,50,54,55,50,55,60,51,70,74,97

pLDDT: mean 86.39, std 16.82, range [32.12, 98.75]

Sequence (664 aa):
QATVMDIVCCDFLYSLFVSAAINYKKDSLLRPFPALFLKEDNEKDFDALIEAARRLPPLHQIDWKNTDHINPQSILLLKWVINPKSFHLTLADRREFSNFVRLVDDTSAPSEPDFLFEVVYGDKENERFMKQAEGHDIIHAYHGSKCENFHSILYHGLRNNLNKVAFFGEGIYLSSDFKVSILYSPASTGWTNSLFGDSLSCLALCEAIDHPDVKCSKTEDASKPTLRSRSSRSHIKGSEGGEIPEKYFIVRNDELVRVKYVAVYAPKADKKFIASILAGTPTVNKNTSYFRQFFSRHRFLILMLLYVGALFLIGFFNSSVFNTWWRSRIQHQATVMDIVCCDFLYSLFVSAAINYKKDSLLRPFPALFLKEDNEKDFDALIEAARRLPPLHQIDWKNTDHINPQSILLLKWVINPKSFHLTLADRREFSNFVRLVDDTSAPSEPDFLFEVVYGDKENERFMKQAEGHDIIHAYHGSKCENFHSILYHGLRNNLNKVAFFGEGIYLSSDFKVSILYSPASTGWTNSLFGDSLSCLALCEAIDHPDVKCSKTEDASKPTLRSRSSRSHIKGSEGGEIPEKYFIVRNDELVRVKYVAVYAPKADKKFIASILAGTPTVNKNTSYFRQFFSRHRFLILMLLYVGALFLIGFFNSSVFNTWWRSRIQH

Radius of gyration: 30.68 Å; Cα contacts (8 Å, |Δi|>4): 1079; chains: 2; bounding box: 106×77×94 Å

Organism: Ciona savignyi (NCBI:txid51511)